Protein AF-A0A662YXD5-F1 (afdb_monomer_lite)

InterPro domains:
  IPR021656 RPGR-interacting protein 1, first C2 domain [PF11618] (472-527)
  IPR031139 RPGRIP1 family [PTHR14240] (187-527)
  IPR035892 C2 domain superfamily [G3DSA:2.60.40.150] (478-528)
  IPR035892 C2 domain superfamily [SSF49562] (470-527)

Radius of gyration: 60.75 Å; chains: 1; bounding box: 118×135×199 Å

Sequence (528 aa):
MATKLIRQVNDRKKGEPESRGAGRDVELEEVMEELQEKVRELEKQNEGLRNRLISAKQQLQVQGRRYTPYNYVQSLINTGLGKVQEDVTMQENLKRVTVQDPDLTMRSTQTMLPRYGHSLLDDARAEIRNLENMIESQRGQMQDLERAAEILREQLRRQEVEYEDSLLQLREQQATGQRSETTSFLKNQRTFKSSHDALLAKVDELNAQLKEEHLKTLSLENKLQATSFAQRRTEEFLTCHMFSLSFAVSLSLIPSAFDVTNEQQWKLKEQQLKLQIAQLEVALKSDLADKNDILDRIKLERDQTGKLSQETRELQLRCLEQKQQLNELKDLMKFFTKVRKNQKNRDLEFLGKVEDDMHKDLECKMRELHETVQELEKTRNMLIMQHKINKDYQHSMSQAYKCFIAVLPAIQEQPIDTKLPPTLALMYVILSDCFKTSSKSQLKDIACGTKQYKFKAEITDEDRVDEFDETIHLERGENLFEIHVSKVNFSPEALRAFGDREPSTFCTYAFYDFKLQATPVVRGSQPA

Organism: Acipenser ruthenus (NCBI:txid7906)

pLDDT: mean 74.34, std 21.0, range [27.62, 97.94]

Foldseek 3Di:
DPPPVVVVVVVVVPDDDPPPCPVVVVVVVVVVVVVVVVVVVVVVVVVVVVVVVVVVVVVVVVVVPDDDVPPVDDDPDCPPDDDDDDDDDDDDDDDDDDDDDDDDDDDDPDDDDPVPPPVVVVVVVVVVVVVVVVVVVVVVVVVVVVVVVVVVVVVVVVVVVVVVVVVVVVVVVVVVVVVVVVVVVVVVVVVVVVVVVVVVVVVVVVVVVVVVVVVVVVVVVVVVVVVVVVVVVVVVVVVVVCVVVVVVCVVPPDPDDDDVVVVVVVVVVVVVVVVVVVVVVVVVVVVVVVVVVVVVVVVVVVVVVVVVVVVVVVVVVVVVVVVVVVVVVVVVVVVVVVVVVVVVCVVVVVVVVVVVVVVVVVVVVVVVVVVVVVVVVVVVVVVVVVVVVVVVVVVVVVVVVVVVVVCVVVVVPDDPPDDDPPVVVVVVVVVVVVVVVVVVVVVVCVLQQVDDDDDDDPDPDDDDDDPPPPPDDDDRGDDDDDDDDPKDADDPVRCVVVVHQWDFDKDWDDDDPDDIDIDDTDTHNIGD

Secondary structure (DSSP, 8-state):
--SHHHHHHHHTTS-S---SSHHHHHHHHHHHHHHHHHHHHHHHHHHHHHHHHHHHHHHHHHHT----S-TTS--SS--S-----------------PPPP--------------HHHHHHHHHHHHHHHHHHHHHHHHHHHHHHHHHHHHHHHHHHHHHHHHHHHHHHHHHHHHHHHHHHHHHHHHHHHHHHHHHHHHHHHHHHHHHHHHHHHHHHHHHHHHHHHHHHHHHHHHHHHHHHHHHHHHHHTTT-SSS---HHHHHHHHHHHHHHHHHHHHHHHHHHHHHHHHHHHHHHHHHHHHHHHHHHHHHHHHHHHHHHHHHHHHHHHHHHHHHHHHHHHHHHHTTHHHHHHHHHHHHHHHHHHHHHHHHHHHHHHHHHHHHHHHHHHHHHHHHHHHHHHHHHHHHHHHHTS-TTS---HHHHHHHHHHHHHHHHHHHHHHHHHHTTSS---------S--------------TT--------------HHHHHHH--SS-EE--EE--TTSPPEEPPPEESSS--

Structure (mmCIF, N/CA/C/O backbone):
data_AF-A0A662YXD5-F1
#
_entry.id   AF-A0A662YXD5-F1
#
loop_
_atom_site.group_PDB
_atom_site.id
_atom_site.type_symbol
_atom_site.label_atom_id
_atom_site.label_alt_id
_atom_site.label_comp_id
_atom_site.label_asym_id
_atom_site.label_entity_id
_atom_site.label_seq_id
_atom_site.pdbx_PDB_ins_code
_atom_site.Cartn_x
_atom_site.Cartn_y
_atom_site.Cartn_z
_atom_site.occupancy
_atom_site.B_iso_or_equiv
_atom_site.auth_seq_id
_atom_site.auth_comp_id
_atom_site.auth_asym_id
_atom_site.auth_atom_id
_atom_site.pdbx_PDB_model_num
ATOM 1 N N . MET A 1 1 ? 4.795 -65.792 10.810 1.00 54.38 1 MET A N 1
ATOM 2 C CA . MET A 1 1 ? 3.770 -64.952 10.144 1.00 54.38 1 MET A CA 1
ATOM 3 C C . MET A 1 1 ? 4.375 -63.882 9.211 1.00 54.38 1 MET A C 1
ATOM 5 O O . MET A 1 1 ? 3.787 -62.826 9.059 1.00 54.38 1 MET A O 1
ATOM 9 N N . ALA A 1 2 ? 5.501 -64.145 8.526 1.00 50.88 2 ALA A N 1
ATOM 10 C CA . ALA A 1 2 ? 6.162 -63.150 7.657 1.00 50.88 2 ALA A CA 1
ATOM 11 C C . ALA A 1 2 ? 6.201 -63.527 6.158 1.00 50.88 2 ALA A C 1
ATOM 13 O O . ALA A 1 2 ? 6.610 -62.726 5.330 1.00 50.88 2 ALA A O 1
ATOM 14 N N . THR A 1 3 ? 5.721 -64.711 5.768 1.00 54.41 3 THR A N 1
ATOM 15 C CA . THR A 1 3 ? 5.748 -65.182 4.366 1.00 54.41 3 THR A CA 1
ATOM 16 C C . THR A 1 3 ? 4.399 -65.087 3.642 1.00 54.41 3 THR A C 1
ATOM 18 O O . THR A 1 3 ? 4.342 -65.265 2.429 1.00 54.41 3 THR A O 1
ATOM 21 N N . LYS A 1 4 ? 3.306 -64.755 4.348 1.00 54.41 4 LYS A N 1
ATOM 22 C CA . LYS A 1 4 ? 1.968 -64.574 3.743 1.00 54.41 4 LYS A CA 1
ATOM 23 C C . LYS A 1 4 ? 1.702 -63.153 3.219 1.00 54.41 4 LYS A C 1
ATOM 25 O O . LYS A 1 4 ? 0.923 -63.007 2.285 1.00 54.41 4 LYS A O 1
ATOM 30 N N . LEU A 1 5 ? 2.383 -62.134 3.749 1.00 53.34 5 LEU A N 1
ATOM 31 C CA . LEU A 1 5 ? 2.218 -60.735 3.320 1.00 53.34 5 LEU A CA 1
ATOM 32 C C . LEU A 1 5 ? 2.857 -60.451 1.952 1.00 53.34 5 LEU A C 1
ATOM 34 O O . LEU A 1 5 ? 2.305 -59.690 1.169 1.00 53.34 5 LEU A O 1
ATOM 38 N N . ILE A 1 6 ? 3.960 -61.123 1.613 1.00 54.31 6 ILE A N 1
ATOM 39 C CA . ILE A 1 6 ? 4.663 -60.897 0.338 1.00 54.31 6 ILE A CA 1
ATOM 40 C C . ILE A 1 6 ? 3.891 -61.500 -0.852 1.00 54.31 6 ILE A C 1
ATOM 42 O O . ILE A 1 6 ? 3.911 -60.942 -1.945 1.00 54.31 6 ILE A O 1
ATOM 46 N N . ARG A 1 7 ? 3.131 -62.588 -0.648 1.00 57.62 7 ARG A N 1
ATOM 47 C CA . ARG A 1 7 ? 2.274 -63.161 -1.705 1.00 57.62 7 ARG A CA 1
ATOM 48 C C . ARG A 1 7 ? 1.003 -62.343 -1.962 1.00 57.62 7 ARG A C 1
ATOM 50 O O . ARG A 1 7 ? 0.656 -62.138 -3.117 1.00 57.62 7 ARG A O 1
ATOM 57 N N . GLN A 1 8 ? 0.371 -61.778 -0.929 1.00 55.41 8 GLN A N 1
ATOM 58 C CA . GLN A 1 8 ? -0.822 -60.934 -1.116 1.00 55.41 8 GLN A CA 1
ATOM 59 C C . GLN A 1 8 ? -0.541 -59.580 -1.784 1.00 55.41 8 GLN A C 1
ATOM 61 O O . GLN A 1 8 ? -1.444 -59.007 -2.392 1.00 55.41 8 GLN A O 1
ATOM 66 N N . VAL A 1 9 ? 0.694 -59.074 -1.706 1.00 55.88 9 VAL A N 1
ATOM 67 C CA . VAL A 1 9 ? 1.093 -57.842 -2.407 1.00 55.88 9 VAL A CA 1
ATOM 68 C C . VAL A 1 9 ? 1.309 -58.091 -3.906 1.00 55.88 9 VAL A C 1
ATOM 70 O O . VAL A 1 9 ? 0.991 -57.219 -4.712 1.00 55.88 9 VAL A O 1
ATOM 73 N N . ASN A 1 10 ? 1.758 -59.288 -4.301 1.00 50.31 10 ASN A N 1
ATOM 74 C CA . ASN A 1 10 ? 1.937 -59.629 -5.717 1.00 50.31 10 ASN A CA 1
ATOM 75 C C . ASN A 1 10 ? 0.625 -59.994 -6.425 1.00 50.31 10 ASN A C 1
ATOM 77 O O . ASN A 1 10 ? 0.455 -59.634 -7.588 1.00 50.31 10 ASN A O 1
ATOM 81 N N . ASP A 1 11 ? -0.329 -60.624 -5.735 1.00 52.59 11 ASP A N 1
ATOM 82 C CA . ASP A 1 11 ? -1.589 -61.043 -6.366 1.00 52.59 11 ASP A CA 1
ATOM 83 C C . ASP A 1 11 ? -2.581 -59.880 -6.570 1.00 52.59 11 ASP A C 1
ATOM 85 O O . ASP A 1 11 ? -3.399 -59.921 -7.487 1.00 52.59 11 ASP A O 1
ATOM 89 N N . ARG A 1 12 ? -2.473 -58.784 -5.798 1.00 51.66 12 ARG A N 1
ATOM 90 C CA . ARG A 1 12 ? -3.289 -57.568 -6.012 1.00 51.66 12 ARG A CA 1
ATOM 91 C C . ARG A 1 12 ? -2.820 -56.691 -7.170 1.00 51.66 12 ARG A C 1
ATOM 93 O O . ARG A 1 12 ? -3.574 -55.835 -7.613 1.00 51.66 12 ARG A O 1
ATOM 100 N N . LYS A 1 13 ? -1.600 -56.891 -7.676 1.00 48.97 13 LYS A N 1
ATOM 101 C CA . LYS A 1 13 ? -1.045 -56.073 -8.765 1.00 48.97 13 LYS A CA 1
ATOM 102 C C . LYS A 1 13 ? -1.387 -56.601 -10.164 1.00 48.97 13 LYS A C 1
ATOM 104 O O . LYS A 1 13 ? -0.934 -56.027 -11.145 1.00 48.97 13 LYS A O 1
ATOM 109 N N . LYS A 1 14 ? -2.146 -57.701 -10.263 1.00 50.12 14 LYS A N 1
ATOM 110 C CA . LYS A 1 14 ? -2.367 -58.438 -11.520 1.00 50.12 14 LYS A CA 1
ATOM 111 C C . LYS A 1 14 ? -3.826 -58.513 -11.983 1.00 50.12 14 LYS A C 1
ATOM 113 O O . LYS A 1 14 ? -4.126 -59.283 -12.888 1.00 50.12 14 LYS A O 1
ATOM 118 N N . GLY A 1 15 ? -4.727 -57.742 -11.377 1.00 47.66 15 GLY A N 1
ATOM 119 C CA . GLY A 1 15 ? -6.152 -57.795 -11.693 1.00 47.66 15 GLY A CA 1
ATOM 120 C C . GLY A 1 15 ? -6.807 -56.425 -11.711 1.00 47.66 15 GLY A C 1
ATOM 121 O O . GLY A 1 15 ? -7.494 -56.098 -10.758 1.00 47.66 15 GLY A O 1
ATOM 122 N N . GLU A 1 16 ? -6.590 -55.653 -12.778 1.00 36.47 16 GLU A N 1
ATOM 123 C CA . GLU A 1 16 ? -7.598 -54.784 -13.409 1.00 36.47 16 GLU A CA 1
ATOM 124 C C . GLU A 1 16 ? -7.080 -54.291 -14.783 1.00 36.47 16 GLU A C 1
ATOM 126 O O . GLU A 1 16 ? -5.868 -54.234 -14.990 1.00 36.47 16 GLU A O 1
ATOM 131 N N . PRO A 1 17 ? -7.966 -54.054 -15.769 1.00 46.28 17 PRO A N 1
ATOM 132 C CA . PRO A 1 17 ? -7.659 -54.219 -17.189 1.00 46.28 17 PRO A CA 1
ATOM 133 C C . PRO A 1 17 ? -7.037 -52.971 -17.835 1.00 46.28 17 PRO A C 1
ATOM 135 O O . PRO A 1 17 ? -7.655 -51.909 -17.910 1.00 46.28 17 PRO A O 1
ATOM 138 N N . GLU A 1 18 ? -5.850 -53.126 -18.420 1.00 44.09 18 GLU A N 1
ATOM 139 C CA . GLU A 1 18 ? -5.273 -52.173 -19.373 1.00 44.09 18 GLU A CA 1
ATOM 140 C C . GLU A 1 18 ? -5.957 -52.330 -20.742 1.00 44.09 18 GLU A C 1
ATOM 142 O O . GLU A 1 18 ? -5.495 -53.049 -21.620 1.00 44.09 18 GLU A O 1
ATOM 147 N N . SER A 1 19 ? -7.098 -51.664 -20.936 1.00 48.09 19 SER A N 1
ATOM 148 C CA . SER A 1 19 ? -7.757 -51.565 -22.253 1.00 48.09 19 SER A CA 1
ATOM 149 C C . SER A 1 19 ? -8.024 -50.111 -22.665 1.00 48.09 19 SER A C 1
ATOM 151 O O . SER A 1 19 ? -9.025 -49.777 -23.291 1.00 48.09 19 SER A O 1
ATOM 153 N N . ARG A 1 20 ? -7.112 -49.200 -22.299 1.00 46.47 20 ARG A N 1
ATOM 154 C CA . ARG A 1 20 ? -7.149 -47.796 -22.755 1.00 46.47 20 ARG A CA 1
ATOM 155 C C . ARG A 1 20 ? -5.789 -47.202 -23.152 1.00 46.47 20 ARG A C 1
ATOM 157 O O . ARG A 1 20 ? -5.717 -46.001 -23.391 1.00 46.47 20 ARG A O 1
ATOM 164 N N . GLY A 1 21 ? -4.742 -48.029 -23.240 1.00 49.47 21 GLY A N 1
ATOM 165 C CA . GLY A 1 21 ? -3.380 -47.614 -23.615 1.00 49.47 21 GLY A CA 1
ATOM 166 C C . GLY A 1 21 ? -2.983 -47.908 -25.066 1.00 49.47 21 GLY A C 1
ATOM 167 O O . GLY A 1 21 ? -2.211 -47.150 -25.636 1.00 49.47 21 GLY A O 1
ATOM 168 N N . ALA A 1 22 ? -3.563 -48.934 -25.698 1.00 51.66 22 ALA A N 1
ATOM 169 C CA . ALA A 1 22 ? -3.095 -49.413 -27.004 1.00 51.66 22 ALA A CA 1
ATOM 170 C C . ALA A 1 22 ? -3.269 -48.398 -28.151 1.00 51.66 22 ALA A C 1
ATOM 172 O O . ALA A 1 22 ? -2.408 -48.306 -29.010 1.00 51.66 22 ALA A O 1
ATOM 173 N N . GLY A 1 23 ? -4.341 -47.596 -28.155 1.00 54.62 23 GLY A N 1
ATOM 174 C CA . GLY A 1 23 ? -4.562 -46.609 -29.224 1.00 54.62 23 GLY A CA 1
ATOM 175 C C . GLY A 1 23 ? -3.567 -45.445 -29.202 1.00 54.62 23 GLY A C 1
ATOM 176 O O . GLY A 1 23 ? -3.188 -44.949 -30.251 1.00 54.62 23 GLY A O 1
ATOM 177 N N . ARG A 1 24 ? -3.095 -45.047 -28.013 1.00 58.72 24 ARG A N 1
ATOM 178 C CA . ARG A 1 24 ? -2.098 -43.973 -27.886 1.00 58.72 24 ARG A CA 1
ATOM 179 C C . ARG A 1 24 ? -0.693 -44.452 -28.218 1.00 58.72 24 ARG A C 1
ATOM 181 O O . ARG A 1 24 ? 0.077 -43.653 -28.726 1.00 58.72 24 ARG A O 1
ATOM 188 N N . ASP A 1 25 ? -0.376 -45.716 -27.939 1.00 59.12 25 ASP A N 1
ATOM 189 C CA . ASP A 1 25 ? 0.902 -46.311 -28.345 1.00 59.12 25 ASP A CA 1
ATOM 190 C C . ASP A 1 25 ? 0.974 -46.495 -29.863 1.00 59.12 25 ASP A C 1
ATOM 192 O O . ASP A 1 25 ? 1.999 -46.165 -30.442 1.00 59.12 25 ASP A O 1
ATOM 196 N N . VAL A 1 26 ? -0.118 -46.910 -30.520 1.00 68.12 26 VAL A N 1
ATOM 197 C CA . VAL A 1 26 ? -0.166 -47.029 -31.991 1.00 68.12 26 VAL A CA 1
ATOM 198 C C . VAL A 1 26 ? -0.051 -45.660 -32.667 1.00 68.12 26 VAL A C 1
ATOM 200 O O . VAL A 1 26 ? 0.754 -45.503 -33.575 1.00 68.12 26 VAL A O 1
ATOM 203 N N . GLU A 1 27 ? -0.769 -44.638 -32.186 1.00 73.69 27 GLU A N 1
ATOM 204 C CA . GLU A 1 27 ? -0.623 -43.264 -32.700 1.00 73.69 27 GLU A CA 1
ATOM 205 C C . GLU A 1 27 ? 0.800 -42.713 -32.477 1.00 73.69 27 GLU A C 1
ATOM 207 O O . GLU A 1 27 ? 1.332 -41.978 -33.308 1.00 73.69 27 GLU A O 1
ATOM 212 N N . LEU A 1 28 ? 1.441 -43.061 -31.355 1.00 74.81 28 LEU A N 1
ATOM 213 C CA . LEU A 1 28 ? 2.819 -42.656 -31.074 1.00 74.81 28 LEU A CA 1
ATOM 214 C C . LEU A 1 28 ? 3.827 -43.403 -31.962 1.00 74.81 28 LEU A C 1
ATOM 216 O O . LEU A 1 28 ? 4.838 -42.821 -32.355 1.00 74.81 28 LEU A O 1
ATOM 220 N N . GLU A 1 29 ? 3.554 -44.668 -32.277 1.00 80.44 29 GLU A N 1
ATOM 221 C CA . GLU A 1 29 ? 4.358 -45.516 -33.157 1.00 80.44 29 GLU A CA 1
ATOM 222 C C . GLU A 1 29 ? 4.255 -45.054 -34.618 1.00 80.44 29 GLU A C 1
ATOM 224 O O . GLU A 1 29 ? 5.287 -44.874 -35.261 1.00 80.44 29 GLU A O 1
ATOM 229 N N . GLU A 1 30 ? 3.057 -44.706 -35.098 1.00 81.44 30 GLU A N 1
ATOM 230 C CA . GLU A 1 30 ? 2.842 -44.097 -36.420 1.00 81.44 30 GLU A CA 1
ATOM 231 C C . GLU A 1 30 ? 3.585 -42.755 -36.555 1.00 81.44 30 GLU A C 1
ATOM 233 O O . GLU A 1 30 ? 4.323 -42.537 -37.517 1.00 81.44 30 GLU A O 1
ATOM 238 N N . VAL A 1 31 ? 3.492 -41.870 -35.554 1.00 83.69 31 VAL A N 1
ATOM 239 C CA . VAL A 1 31 ? 4.229 -40.589 -35.556 1.00 83.69 31 VAL A CA 1
ATOM 240 C C . VAL A 1 31 ? 5.746 -40.808 -35.500 1.00 83.69 31 VAL A C 1
ATOM 242 O O . VAL A 1 31 ? 6.517 -40.033 -36.076 1.00 83.69 31 VAL A O 1
ATOM 245 N N . MET A 1 32 ? 6.201 -41.856 -34.813 1.00 85.56 32 MET A N 1
ATOM 246 C CA . MET A 1 32 ? 7.613 -42.227 -34.778 1.00 85.56 32 MET A CA 1
ATOM 247 C C . MET A 1 32 ? 8.090 -42.739 -36.144 1.00 85.56 32 MET A C 1
ATOM 249 O O . MET A 1 32 ? 9.178 -42.352 -36.574 1.00 85.56 32 MET A O 1
ATOM 253 N N . GLU A 1 33 ? 7.299 -43.556 -36.839 1.00 89.31 33 GLU A N 1
ATOM 254 C CA . GLU A 1 33 ? 7.606 -44.026 -38.193 1.00 89.31 33 GLU A CA 1
ATOM 255 C C . GLU A 1 33 ? 7.643 -42.871 -39.204 1.00 89.31 33 GLU A C 1
ATOM 257 O O . GLU A 1 33 ? 8.615 -42.754 -39.956 1.00 89.31 33 GLU A O 1
ATOM 262 N N . GLU A 1 34 ? 6.675 -41.950 -39.155 1.00 90.38 34 GLU A N 1
ATOM 263 C CA . GLU A 1 34 ? 6.657 -40.745 -39.997 1.00 90.38 34 GLU A CA 1
ATOM 264 C C . GLU A 1 34 ? 7.888 -39.855 -39.756 1.00 90.38 34 GLU A C 1
ATOM 266 O O . GLU A 1 34 ? 8.508 -39.344 -40.697 1.00 90.38 34 GLU A O 1
ATOM 271 N N . LEU A 1 35 ? 8.291 -39.681 -38.492 1.00 89.94 35 LEU A N 1
ATOM 272 C CA . LEU A 1 35 ? 9.507 -38.946 -38.142 1.00 89.94 35 LEU A CA 1
ATOM 273 C C . LEU A 1 35 ? 10.765 -39.651 -38.660 1.00 89.94 35 LEU A C 1
ATOM 275 O O . LEU A 1 35 ? 11.659 -38.987 -39.187 1.00 89.94 35 LEU A O 1
ATOM 279 N N . GLN A 1 36 ? 10.842 -40.979 -38.553 1.00 85.75 36 GLN A N 1
ATOM 280 C CA . GLN A 1 36 ? 11.969 -41.757 -39.072 1.00 85.75 36 GLN A CA 1
ATOM 281 C C . GLN A 1 36 ? 12.063 -41.696 -40.603 1.00 85.75 36 GLN A C 1
ATOM 283 O O . GLN A 1 36 ? 13.163 -41.586 -41.148 1.00 85.75 36 GLN A O 1
ATOM 288 N N . GLU A 1 37 ? 10.934 -41.731 -41.311 1.00 92.44 37 GLU A N 1
ATOM 289 C CA . GLU A 1 37 ? 10.900 -41.573 -42.765 1.00 92.44 37 GLU A CA 1
ATOM 290 C C . GLU A 1 37 ? 11.354 -40.170 -43.186 1.00 92.44 37 GLU A C 1
ATOM 292 O O . GLU A 1 37 ? 12.181 -40.022 -44.092 1.00 92.44 37 GLU A O 1
ATOM 297 N N . LYS A 1 38 ? 10.918 -39.136 -42.458 1.00 92.69 38 LYS A N 1
ATOM 298 C CA . LYS A 1 38 ? 11.340 -37.753 -42.706 1.00 92.69 38 LYS A CA 1
ATOM 299 C C . LYS A 1 38 ? 12.834 -37.539 -42.480 1.00 92.69 38 LYS A C 1
ATOM 301 O O . LYS A 1 38 ? 13.464 -36.799 -43.236 1.00 92.69 38 LYS A O 1
ATOM 306 N N . VAL A 1 39 ? 13.412 -38.204 -41.479 1.00 90.44 39 VAL A N 1
ATOM 307 C CA . VAL A 1 39 ? 14.862 -38.195 -41.245 1.00 90.44 39 VAL A CA 1
ATOM 308 C C . VAL A 1 39 ? 15.606 -38.843 -42.415 1.00 90.44 39 VAL A C 1
ATOM 310 O O . VAL A 1 39 ? 16.531 -38.221 -42.932 1.00 90.44 39 VAL A O 1
ATOM 313 N N . ARG A 1 40 ? 15.171 -40.012 -42.913 1.00 92.25 40 ARG A N 1
ATOM 314 C CA . ARG A 1 40 ? 15.811 -40.653 -44.084 1.00 92.25 40 ARG A CA 1
ATOM 315 C C . ARG A 1 40 ? 15.760 -39.779 -45.337 1.00 92.25 40 ARG A C 1
ATOM 317 O O . ARG A 1 40 ? 16.741 -39.704 -46.076 1.00 92.25 40 ARG A O 1
ATOM 324 N N . GLU A 1 41 ? 14.637 -39.109 -45.586 1.00 93.19 41 GLU A N 1
ATOM 325 C CA . GLU A 1 41 ? 14.509 -38.223 -46.747 1.00 93.19 41 GLU A CA 1
ATOM 326 C C . GLU A 1 41 ? 15.431 -36.996 -46.621 1.00 93.19 41 GLU A C 1
ATOM 328 O O . GLU A 1 41 ? 16.111 -36.625 -47.581 1.00 93.19 41 GLU A O 1
ATOM 333 N N . LEU A 1 42 ? 15.538 -36.406 -45.425 1.00 90.31 42 LEU A N 1
ATOM 334 C CA . LEU A 1 42 ? 16.470 -35.305 -45.160 1.00 90.31 42 LEU A CA 1
ATOM 335 C C . LEU A 1 42 ? 17.939 -35.735 -45.277 1.00 90.31 42 LEU A C 1
ATOM 337 O O . LEU A 1 42 ? 18.759 -34.975 -45.795 1.00 90.31 42 LEU A O 1
ATOM 341 N N . GLU A 1 43 ? 18.284 -36.946 -44.841 1.00 89.31 43 GLU A N 1
ATOM 342 C CA . GLU A 1 43 ? 19.625 -37.515 -45.014 1.00 89.31 43 GLU A CA 1
ATOM 343 C C . GLU A 1 43 ? 19.976 -37.674 -46.497 1.00 89.31 43 GLU A C 1
ATOM 345 O O . GLU A 1 43 ? 21.038 -37.220 -46.930 1.00 89.31 43 GLU A O 1
ATOM 350 N N . LYS A 1 44 ? 19.047 -38.203 -47.302 1.00 94.62 44 LYS A N 1
ATOM 351 C CA . LYS A 1 44 ? 19.204 -38.340 -48.756 1.00 94.62 44 LYS A CA 1
ATOM 352 C C . LYS A 1 44 ? 19.358 -36.985 -49.456 1.00 94.62 44 LYS A C 1
ATOM 354 O O . LYS A 1 44 ? 20.191 -36.838 -50.354 1.00 94.62 44 LYS A O 1
ATOM 359 N N . GLN A 1 45 ? 18.596 -35.972 -49.039 1.00 92.06 45 GLN A N 1
ATOM 360 C CA . GLN A 1 45 ? 18.733 -34.608 -49.560 1.00 92.06 45 GLN A CA 1
ATOM 361 C C . GLN A 1 45 ? 20.082 -33.984 -49.185 1.00 92.06 45 GLN A C 1
ATOM 363 O O . GLN A 1 45 ? 20.740 -33.387 -50.040 1.00 92.06 45 GLN A O 1
ATOM 368 N N . ASN A 1 46 ? 20.538 -34.167 -47.943 1.00 90.75 46 ASN A N 1
ATOM 369 C CA . ASN A 1 46 ? 21.850 -33.702 -47.493 1.00 90.75 46 ASN A CA 1
ATOM 370 C C . ASN A 1 46 ? 22.999 -34.384 -48.242 1.00 90.75 46 ASN A C 1
ATOM 372 O O . ASN A 1 46 ? 23.981 -33.728 -48.593 1.00 90.75 46 ASN A O 1
ATOM 376 N N . GLU A 1 47 ? 22.887 -35.680 -48.521 1.00 92.38 47 GLU A N 1
ATOM 377 C CA . GLU A 1 47 ? 23.865 -36.407 -49.329 1.00 92.38 47 GLU A CA 1
ATOM 378 C C . GLU A 1 47 ? 23.882 -35.895 -50.778 1.00 92.38 47 GLU A C 1
ATOM 380 O O . GLU A 1 47 ? 24.948 -35.628 -51.337 1.00 92.38 47 GLU A O 1
ATOM 385 N N . GLY A 1 48 ? 22.708 -35.626 -51.360 1.00 91.69 48 GLY A N 1
ATOM 386 C CA . GLY A 1 48 ? 22.585 -34.984 -52.669 1.00 91.69 48 GLY A CA 1
ATOM 387 C C . GLY A 1 48 ? 23.231 -33.594 -52.723 1.00 91.69 48 GLY A C 1
ATOM 388 O O . GLY A 1 48 ? 23.948 -33.279 -53.678 1.00 91.69 48 GLY A O 1
ATOM 389 N N . LEU A 1 49 ? 23.029 -32.770 -51.691 1.00 90.38 49 LEU A N 1
ATOM 390 C CA . LEU A 1 49 ? 23.661 -31.453 -51.571 1.00 90.38 49 LEU A CA 1
ATOM 391 C C . LEU A 1 49 ? 25.179 -31.560 -51.380 1.00 90.38 49 LEU A C 1
ATOM 393 O O . LEU A 1 49 ? 25.920 -30.823 -52.031 1.00 90.38 49 LEU A O 1
ATOM 397 N N . ARG A 1 50 ? 25.662 -32.510 -50.568 1.00 91.38 50 ARG A N 1
ATOM 398 C CA . ARG A 1 50 ? 27.101 -32.790 -50.421 1.00 91.38 50 ARG A CA 1
ATOM 399 C C . ARG A 1 50 ? 27.738 -33.200 -51.742 1.00 91.38 50 ARG A C 1
ATOM 401 O O . ARG A 1 50 ? 28.789 -32.668 -52.087 1.00 91.38 50 ARG A O 1
ATOM 408 N N . ASN A 1 51 ? 27.099 -34.080 -52.506 1.00 91.81 51 ASN A N 1
ATOM 409 C CA . ASN A 1 51 ? 27.614 -34.511 -53.804 1.00 91.81 51 ASN A CA 1
ATOM 410 C C . ASN A 1 51 ? 27.682 -33.344 -54.798 1.00 91.81 51 ASN A C 1
ATOM 412 O O . ASN A 1 51 ? 28.710 -33.158 -55.445 1.00 91.81 51 ASN A O 1
ATOM 416 N N . ARG A 1 52 ? 26.652 -32.484 -54.849 1.00 92.94 52 ARG A N 1
ATOM 417 C CA . ARG A 1 52 ? 26.686 -31.254 -55.664 1.00 92.94 52 ARG A CA 1
ATOM 418 C C . ARG A 1 52 ? 27.791 -30.297 -55.225 1.00 92.94 52 ARG A C 1
ATOM 420 O O . ARG A 1 52 ? 28.461 -29.730 -56.083 1.00 92.94 52 ARG A O 1
ATOM 427 N N . LEU A 1 53 ? 28.014 -30.141 -53.920 1.00 89.06 53 LEU A N 1
ATOM 428 C CA . LEU A 1 53 ? 29.102 -29.320 -53.386 1.00 89.06 53 LEU A CA 1
ATOM 429 C C . LEU A 1 53 ? 30.473 -29.874 -53.794 1.00 89.06 53 LEU A C 1
ATOM 431 O O . LEU A 1 53 ? 31.349 -29.109 -54.192 1.00 89.06 53 LEU A O 1
ATOM 435 N N . ILE A 1 54 ? 30.659 -31.194 -53.737 1.00 90.06 54 ILE A N 1
ATOM 436 C CA . ILE A 1 54 ? 31.893 -31.858 -54.175 1.00 90.06 54 ILE A CA 1
ATOM 437 C C . ILE A 1 54 ? 32.106 -31.648 -55.679 1.00 90.06 54 ILE A C 1
ATOM 439 O O . ILE A 1 54 ? 33.205 -31.269 -56.084 1.00 90.06 54 ILE A O 1
ATOM 443 N N . SER A 1 55 ? 31.066 -31.811 -56.502 1.00 86.31 55 SER A N 1
ATOM 444 C CA . SER A 1 55 ? 31.143 -31.546 -57.943 1.00 86.31 55 SER A CA 1
ATOM 445 C C . SER A 1 55 ? 31.448 -30.076 -58.246 1.00 86.31 55 SER A C 1
ATOM 447 O O . SER A 1 55 ? 32.297 -29.796 -59.090 1.00 86.31 55 SER A O 1
ATOM 449 N N . ALA A 1 56 ? 30.830 -29.133 -57.530 1.00 81.81 56 ALA A N 1
ATOM 450 C CA . ALA A 1 56 ? 31.113 -27.704 -57.667 1.00 81.81 56 ALA A CA 1
ATOM 451 C C . ALA A 1 56 ? 32.557 -27.373 -57.257 1.00 81.81 56 ALA A C 1
ATOM 453 O O . ALA A 1 56 ? 33.249 -26.629 -57.951 1.00 81.81 56 ALA A O 1
ATOM 454 N N . LYS A 1 57 ? 33.058 -27.982 -56.175 1.00 82.00 57 LYS A N 1
ATOM 455 C CA . LYS A 1 57 ? 34.451 -27.840 -55.736 1.00 82.00 57 LYS A CA 1
ATOM 456 C C . LYS A 1 57 ? 35.431 -28.391 -56.775 1.00 82.00 57 LYS A C 1
ATOM 458 O O . LYS A 1 57 ? 36.426 -27.734 -57.063 1.00 82.00 57 LYS A O 1
ATOM 463 N N . GLN A 1 58 ? 35.138 -29.546 -57.376 1.00 81.50 58 GLN A N 1
ATOM 464 C CA . GLN A 1 58 ? 35.946 -30.104 -58.466 1.00 81.50 58 GLN A CA 1
ATOM 465 C C . GLN A 1 58 ? 35.917 -29.212 -59.717 1.00 81.50 58 GLN A C 1
ATOM 467 O O . GLN A 1 58 ? 36.966 -28.965 -60.307 1.00 81.50 58 GLN A O 1
ATOM 472 N N . GLN A 1 59 ? 34.760 -28.659 -60.092 1.00 75.94 59 GLN A N 1
ATOM 473 C CA . GLN A 1 59 ? 34.654 -27.714 -61.213 1.00 75.94 59 GLN A CA 1
ATOM 474 C C . GLN A 1 59 ? 35.462 -26.432 -60.972 1.00 75.94 59 GLN A C 1
ATOM 476 O O . GLN A 1 59 ? 36.165 -25.971 -61.873 1.00 75.94 59 GLN A O 1
ATOM 481 N N . LEU A 1 60 ? 35.422 -25.884 -59.755 1.00 70.75 60 LEU A N 1
ATOM 482 C CA . LEU A 1 60 ? 36.218 -24.715 -59.376 1.00 70.75 60 LEU A CA 1
ATOM 483 C C . LEU A 1 60 ? 37.721 -25.023 -59.345 1.00 70.75 60 LEU A C 1
ATOM 485 O O . LEU A 1 60 ? 38.523 -24.200 -59.781 1.00 70.75 60 LEU A O 1
ATOM 489 N N . GLN A 1 61 ? 38.113 -26.223 -58.909 1.00 68.31 61 GLN A N 1
ATOM 490 C CA . GLN A 1 61 ? 39.510 -26.663 -58.922 1.00 68.31 61 GLN A CA 1
ATOM 491 C C . GLN A 1 61 ? 40.066 -26.789 -60.352 1.00 68.31 61 GLN A C 1
ATOM 493 O O . GLN A 1 61 ? 41.238 -26.497 -60.582 1.00 68.31 61 GLN A O 1
ATOM 498 N N . VAL A 1 62 ? 39.227 -27.149 -61.329 1.00 62.34 62 VAL A N 1
ATOM 499 C CA . VAL A 1 62 ? 39.601 -27.176 -62.754 1.00 62.34 62 VAL A CA 1
ATOM 500 C C . VAL A 1 62 ? 39.603 -25.766 -63.366 1.00 62.34 62 VAL A C 1
ATOM 502 O O . VAL A 1 62 ? 40.502 -25.440 -64.139 1.00 62.34 62 VAL A O 1
ATOM 505 N N . GLN A 1 63 ? 38.666 -24.886 -62.983 1.00 57.38 63 GLN A N 1
ATOM 506 C CA . GLN A 1 63 ? 38.642 -23.487 -63.446 1.00 57.38 63 GLN A CA 1
ATOM 507 C C . GLN A 1 63 ? 39.768 -22.613 -62.869 1.00 57.38 63 GLN A C 1
ATOM 509 O O . GLN A 1 63 ? 40.095 -21.587 -63.466 1.00 57.38 63 GLN A O 1
ATOM 514 N N . GLY A 1 64 ? 40.396 -23.021 -61.761 1.00 52.56 64 GLY A N 1
ATOM 515 C CA . GLY A 1 64 ? 41.578 -22.360 -61.198 1.00 52.56 64 GLY A CA 1
ATOM 516 C C . GLY A 1 64 ? 42.817 -22.400 -62.103 1.00 52.56 64 GLY A C 1
ATOM 517 O O . GLY A 1 64 ? 43.730 -21.600 -61.913 1.00 52.56 64 GLY A O 1
ATOM 518 N N . ARG A 1 65 ? 42.851 -23.259 -63.135 1.00 47.78 65 ARG A N 1
ATOM 519 C CA . ARG A 1 65 ? 43.900 -23.253 -64.170 1.00 47.78 65 ARG A CA 1
ATOM 520 C C . ARG A 1 65 ? 43.545 -22.313 -65.331 1.00 47.78 65 ARG A C 1
ATOM 522 O O . ARG A 1 65 ? 43.483 -22.735 -66.483 1.00 47.78 65 ARG A O 1
ATOM 529 N N . ARG A 1 66 ? 43.339 -21.020 -65.062 1.00 46.84 66 ARG A N 1
ATOM 530 C CA . ARG A 1 66 ? 43.453 -20.006 -66.126 1.00 46.84 66 ARG A CA 1
ATOM 531 C C . ARG A 1 66 ? 44.918 -19.594 -66.240 1.00 46.84 66 ARG A C 1
ATOM 533 O O . ARG A 1 66 ? 45.451 -18.965 -65.335 1.00 46.84 66 ARG A O 1
ATOM 540 N N . TYR A 1 67 ? 45.567 -19.955 -67.344 1.00 46.72 67 TYR A N 1
ATOM 541 C CA . TYR A 1 67 ? 46.880 -19.421 -67.703 1.00 46.72 67 TYR A CA 1
ATOM 542 C C . TYR A 1 67 ? 46.727 -17.924 -68.009 1.00 46.72 67 TYR A C 1
ATOM 544 O O . TYR A 1 67 ? 46.210 -17.548 -69.060 1.00 46.72 67 TYR A O 1
ATOM 552 N N . THR A 1 68 ? 47.113 -17.066 -67.067 1.00 48.25 68 THR A N 1
ATOM 553 C CA . THR A 1 68 ? 47.199 -15.616 -67.265 1.00 48.25 68 THR A CA 1
ATOM 554 C C . THR A 1 68 ? 48.641 -15.242 -67.649 1.00 48.25 68 THR A C 1
ATOM 556 O O . THR A 1 68 ? 49.569 -15.611 -66.930 1.00 48.25 68 THR A O 1
ATOM 559 N N . PRO A 1 69 ? 48.878 -14.484 -68.741 1.00 50.75 69 PRO A N 1
ATOM 560 C CA . PRO A 1 69 ? 50.232 -14.157 -69.228 1.00 50.75 69 PRO A CA 1
ATOM 561 C C . PRO A 1 69 ? 51.080 -13.253 -68.309 1.00 50.75 69 PRO A C 1
ATOM 563 O O . PRO A 1 69 ? 52.206 -12.910 -68.654 1.00 50.75 69 PRO A O 1
ATOM 566 N N . TYR A 1 70 ? 50.558 -12.855 -67.147 1.00 51.00 70 TYR A N 1
ATOM 567 C CA . TYR A 1 70 ? 51.136 -11.841 -66.258 1.00 51.00 70 TYR A CA 1
ATOM 568 C C . TYR A 1 70 ? 51.310 -12.366 -64.824 1.00 51.00 70 TYR A C 1
ATOM 570 O O . TYR A 1 70 ? 50.946 -11.708 -63.854 1.00 51.00 70 TYR A O 1
ATOM 578 N N . ASN A 1 71 ? 51.884 -13.563 -64.673 1.00 52.53 71 ASN A N 1
ATOM 579 C CA . ASN A 1 71 ? 52.136 -14.188 -63.364 1.00 52.53 71 ASN A CA 1
ATOM 580 C C . ASN A 1 71 ? 53.227 -13.492 -62.517 1.00 52.53 71 ASN A C 1
ATOM 582 O O . ASN A 1 71 ? 53.447 -13.866 -61.369 1.00 52.53 71 ASN A O 1
ATOM 586 N N . TYR A 1 72 ? 53.915 -12.484 -63.064 1.00 56.41 72 TYR A N 1
ATOM 587 C CA . TYR A 1 72 ? 54.965 -11.725 -62.373 1.00 56.41 72 TYR A CA 1
ATOM 588 C C . TYR A 1 72 ? 54.443 -10.500 -61.604 1.00 56.41 72 TYR A C 1
ATOM 590 O O . TYR A 1 72 ? 55.205 -9.861 -60.881 1.00 56.41 72 TYR A O 1
ATOM 598 N N . VAL A 1 73 ? 53.159 -10.155 -61.741 1.00 57.62 73 VAL A N 1
ATOM 599 C CA . VAL A 1 73 ? 52.563 -9.006 -61.047 1.00 57.62 73 VAL A CA 1
ATOM 600 C C . VAL A 1 73 ? 51.904 -9.488 -59.753 1.00 57.62 73 VAL A C 1
ATOM 602 O O . VAL A 1 73 ? 50.944 -10.258 -59.777 1.00 57.62 73 VAL A O 1
ATOM 605 N N . GLN A 1 74 ? 52.414 -9.044 -58.601 1.00 53.50 74 GLN A N 1
ATOM 606 C CA . GLN A 1 74 ? 51.758 -9.284 -57.314 1.00 53.50 74 GLN A CA 1
ATOM 607 C C . GLN A 1 74 ? 50.468 -8.459 -57.212 1.00 53.50 74 GLN A C 1
ATOM 609 O O . GLN A 1 74 ? 50.449 -7.256 -57.457 1.00 53.50 74 GLN A O 1
ATOM 614 N N . SER A 1 75 ? 49.377 -9.119 -56.832 1.00 57.97 75 SER A N 1
ATOM 615 C CA . SER A 1 75 ? 48.077 -8.503 -56.576 1.00 57.97 75 SER A CA 1
ATOM 616 C C . SER A 1 75 ? 48.131 -7.613 -55.327 1.00 57.97 75 SER A C 1
ATOM 618 O O . SER A 1 75 ? 48.424 -8.100 -54.239 1.00 57.97 75 SER A O 1
ATOM 620 N N . LEU A 1 76 ? 47.818 -6.321 -55.485 1.00 56.62 76 LEU A N 1
ATOM 621 C CA . LEU A 1 76 ? 47.853 -5.295 -54.425 1.00 56.62 76 LEU A CA 1
ATOM 622 C C . LEU A 1 76 ? 46.657 -5.342 -53.454 1.00 56.62 76 LEU A C 1
ATOM 624 O O . LEU A 1 76 ? 46.607 -4.565 -52.505 1.00 56.62 76 LEU A O 1
ATOM 628 N N . ILE A 1 77 ? 45.698 -6.244 -53.672 1.00 56.88 77 ILE A N 1
ATOM 629 C CA . ILE A 1 77 ? 44.531 -6.431 -52.805 1.00 56.88 77 ILE A CA 1
ATOM 630 C C . ILE A 1 77 ? 44.577 -7.860 -52.269 1.00 56.88 77 ILE A C 1
ATOM 632 O O . ILE A 1 77 ? 44.612 -8.825 -53.034 1.00 56.88 77 ILE A O 1
ATOM 636 N N . ASN A 1 78 ? 44.621 -7.985 -50.946 1.00 45.50 78 ASN A N 1
ATOM 637 C CA . ASN A 1 78 ? 44.785 -9.253 -50.250 1.00 45.50 78 ASN A CA 1
ATOM 638 C C . ASN A 1 78 ? 43.406 -9.895 -50.028 1.00 45.50 78 ASN A C 1
ATOM 640 O O . ASN A 1 78 ? 42.723 -9.586 -49.058 1.00 45.50 78 ASN A O 1
ATOM 644 N N . THR A 1 79 ? 42.962 -10.769 -50.932 1.00 58.22 79 THR A N 1
ATOM 645 C CA . THR A 1 79 ? 41.668 -11.474 -50.817 1.00 58.22 79 THR A CA 1
ATOM 646 C C . THR A 1 79 ? 41.699 -12.697 -49.891 1.00 58.22 79 THR A C 1
ATOM 648 O O . THR A 1 79 ? 40.792 -13.521 -49.929 1.00 58.22 79 THR A O 1
ATOM 651 N N . GLY A 1 80 ? 42.715 -12.838 -49.032 1.00 49.16 80 GLY A N 1
ATOM 652 C CA . GLY A 1 80 ? 42.717 -13.826 -47.943 1.00 49.16 80 GLY A CA 1
ATOM 653 C C . GLY A 1 80 ? 42.790 -15.303 -48.365 1.00 49.16 80 GLY A C 1
ATOM 654 O O . GLY A 1 80 ? 42.729 -16.180 -47.508 1.00 49.16 80 GLY A O 1
ATOM 655 N N . LEU A 1 81 ? 42.956 -15.607 -49.656 1.00 52.59 81 LEU A N 1
ATOM 656 C CA . LEU A 1 81 ? 43.185 -16.964 -50.159 1.00 52.59 81 LEU A CA 1
ATOM 657 C C . LEU A 1 81 ? 44.692 -17.238 -50.242 1.00 52.59 81 LEU A C 1
ATOM 659 O O . LEU A 1 81 ? 45.407 -16.630 -51.039 1.00 52.59 81 LEU A O 1
ATOM 663 N N . GLY A 1 82 ? 45.177 -18.152 -49.397 1.00 42.50 82 GLY A N 1
ATOM 664 C CA . GLY A 1 82 ? 46.583 -18.553 -49.352 1.00 42.50 82 GLY A CA 1
ATOM 665 C C . GLY A 1 82 ? 47.058 -19.153 -50.680 1.00 42.50 82 GLY A C 1
ATOM 666 O O . GLY A 1 82 ? 46.451 -20.089 -51.198 1.00 42.50 82 GLY A O 1
ATOM 667 N N . LYS A 1 83 ? 48.158 -18.620 -51.228 1.00 46.41 83 LYS A N 1
ATOM 668 C CA . LYS A 1 83 ? 48.846 -19.189 -52.395 1.00 46.41 83 LYS A CA 1
ATOM 669 C C . LYS A 1 83 ? 49.611 -20.439 -51.957 1.00 46.41 83 LYS A C 1
ATOM 671 O O . LYS A 1 83 ? 50.537 -20.340 -51.157 1.00 46.41 83 LYS A O 1
ATOM 676 N N . VAL A 1 84 ? 49.213 -21.600 -52.469 1.00 33.25 84 VAL A N 1
ATOM 677 C CA . VAL A 1 84 ? 49.933 -22.864 -52.274 1.00 33.25 84 VAL A CA 1
ATOM 678 C C . VAL A 1 84 ? 51.089 -22.932 -53.273 1.00 33.25 84 VAL A C 1
ATOM 680 O O . VAL A 1 84 ? 50.919 -22.667 -54.460 1.00 33.25 84 VAL A O 1
ATOM 683 N N . GLN A 1 85 ? 52.263 -23.240 -52.736 1.00 30.34 85 GLN A N 1
ATOM 684 C CA . GLN A 1 85 ? 53.550 -23.430 -53.396 1.00 30.34 85 GLN A CA 1
ATOM 685 C C . GLN A 1 85 ? 53.483 -24.581 -54.422 1.00 30.34 85 GLN A C 1
ATOM 687 O O . GLN A 1 85 ? 53.145 -25.702 -54.050 1.00 30.34 85 GLN A O 1
ATOM 692 N N . GLU A 1 86 ? 53.797 -24.315 -55.696 1.00 31.55 86 GLU A N 1
ATOM 693 C CA . GLU A 1 86 ? 54.045 -25.353 -56.712 1.00 31.55 86 GLU A CA 1
ATOM 694 C C . GLU A 1 86 ? 55.540 -25.365 -57.061 1.00 31.55 86 GLU A C 1
ATOM 696 O O . GLU A 1 86 ? 56.082 -24.394 -57.595 1.00 31.55 86 GLU A O 1
ATOM 701 N N . ASP A 1 87 ? 56.182 -26.489 -56.735 1.00 27.62 87 ASP A N 1
ATOM 702 C CA . ASP A 1 87 ? 57.497 -26.878 -57.223 1.00 27.62 87 ASP A CA 1
ATOM 703 C C . ASP A 1 87 ? 57.431 -27.308 -58.696 1.00 27.62 87 ASP A C 1
ATOM 705 O O . ASP A 1 87 ? 56.457 -27.870 -59.199 1.00 27.62 87 ASP A O 1
ATOM 709 N N . VAL A 1 88 ? 58.531 -27.012 -59.373 1.00 32.97 88 VAL A N 1
ATOM 710 C CA . VAL A 1 88 ? 58.832 -27.204 -60.790 1.00 32.97 88 VAL A CA 1
ATOM 711 C C . VAL A 1 88 ? 58.639 -28.653 -61.252 1.00 32.97 88 VAL A C 1
ATOM 713 O O . VAL A 1 88 ? 59.253 -29.567 -60.716 1.00 32.97 88 VAL A O 1
ATOM 716 N N . THR A 1 89 ? 57.892 -28.853 -62.342 1.00 29.80 89 THR A N 1
ATOM 717 C CA . THR A 1 89 ? 58.186 -29.858 -63.387 1.00 29.80 89 THR A CA 1
ATOM 718 C C . THR A 1 89 ? 57.423 -29.494 -64.667 1.00 29.80 89 THR A C 1
ATOM 720 O O . THR A 1 89 ? 56.226 -29.722 -64.802 1.00 29.80 89 THR A O 1
ATOM 723 N N . MET A 1 90 ? 58.128 -28.872 -65.614 1.00 30.95 90 MET A N 1
ATOM 724 C CA . MET A 1 90 ? 57.668 -28.663 -66.990 1.00 30.95 90 MET A CA 1
ATOM 725 C C . MET A 1 90 ? 58.054 -29.891 -67.821 1.00 30.95 90 MET A C 1
ATOM 727 O O . MET A 1 90 ? 59.225 -30.265 -67.839 1.00 30.95 90 MET A O 1
ATOM 731 N N . GLN A 1 91 ? 57.095 -30.479 -68.538 1.00 30.05 91 GLN A N 1
ATOM 732 C CA . GLN A 1 91 ? 57.362 -31.377 -69.658 1.00 30.05 91 GLN A CA 1
ATOM 733 C C . GLN A 1 91 ? 56.628 -30.844 -70.892 1.00 30.05 91 GLN A C 1
ATOM 735 O O . GLN A 1 91 ? 55.411 -30.659 -70.892 1.00 30.05 91 GLN A O 1
ATOM 740 N N . GLU A 1 92 ? 57.430 -30.539 -71.907 1.00 32.59 92 GLU A N 1
ATOM 741 C CA . GLU A 1 92 ? 57.072 -30.025 -73.226 1.00 32.59 92 GLU A CA 1
ATOM 742 C C . GLU A 1 92 ? 56.061 -30.919 -73.948 1.00 32.59 92 GLU A C 1
ATOM 744 O O . GLU A 1 92 ? 56.096 -32.136 -73.789 1.00 32.59 92 GLU A O 1
ATOM 749 N N . ASN A 1 93 ? 55.236 -30.327 -74.820 1.00 29.66 93 ASN A N 1
ATOM 750 C CA . ASN A 1 93 ? 54.970 -30.883 -76.150 1.00 29.66 93 ASN A CA 1
ATOM 751 C C . ASN A 1 93 ? 54.329 -29.839 -77.078 1.00 29.66 93 ASN A C 1
ATOM 753 O O . ASN A 1 93 ? 53.206 -29.377 -76.875 1.00 29.66 93 ASN A O 1
ATOM 757 N N . LEU A 1 94 ? 55.076 -29.510 -78.132 1.00 33.81 94 LEU A N 1
ATOM 758 C CA . LEU A 1 94 ? 54.655 -28.735 -79.291 1.00 33.81 94 LEU A CA 1
ATOM 759 C C . LEU A 1 94 ? 53.590 -29.480 -80.105 1.00 33.81 94 LEU A C 1
ATOM 761 O O . LEU A 1 94 ? 53.791 -30.649 -80.430 1.00 33.81 94 LEU A O 1
ATOM 765 N N . LYS A 1 95 ? 52.574 -28.764 -80.607 1.00 34.06 95 LYS A N 1
ATOM 766 C CA . LYS A 1 95 ? 51.958 -29.066 -81.912 1.00 34.06 95 LYS A CA 1
ATOM 767 C C . LYS A 1 95 ? 51.648 -27.781 -82.686 1.00 34.06 95 LYS A C 1
ATOM 769 O O . LYS A 1 95 ? 50.720 -27.045 -82.373 1.00 34.06 95 LYS A O 1
ATOM 774 N N . ARG A 1 96 ? 52.470 -27.555 -83.716 1.00 30.47 96 ARG A N 1
ATOM 775 C CA . ARG A 1 96 ? 52.230 -26.684 -84.875 1.00 30.47 96 ARG A CA 1
ATOM 776 C C . ARG A 1 96 ? 50.968 -27.144 -85.611 1.00 30.47 96 ARG A C 1
ATOM 778 O O . ARG A 1 96 ? 50.855 -28.329 -85.915 1.00 30.47 96 ARG A O 1
ATOM 785 N N . VAL A 1 97 ? 50.098 -26.207 -85.982 1.00 34.91 97 VAL A N 1
ATOM 786 C CA . VAL A 1 97 ? 49.112 -26.399 -87.053 1.00 34.91 97 VAL A CA 1
ATOM 787 C C . VAL A 1 97 ? 49.509 -25.491 -88.212 1.00 34.91 97 VAL A C 1
ATOM 789 O O . VAL A 1 97 ? 49.541 -24.270 -88.092 1.00 34.91 97 VAL A O 1
ATOM 792 N N . THR A 1 98 ? 49.884 -26.138 -89.309 1.00 31.19 98 THR A N 1
ATOM 793 C CA . THR A 1 98 ? 50.164 -25.564 -90.623 1.00 31.19 98 THR A CA 1
ATOM 794 C C . THR A 1 98 ? 48.856 -25.082 -91.243 1.00 31.19 98 THR A C 1
ATOM 796 O O . THR A 1 98 ? 47.939 -25.883 -91.409 1.00 31.19 98 THR A O 1
ATOM 799 N N . VAL A 1 99 ? 48.771 -23.803 -91.609 1.00 37.66 99 VAL A N 1
ATOM 800 C CA . VAL A 1 99 ? 47.709 -23.284 -92.483 1.00 37.66 99 VAL A CA 1
ATOM 801 C C . VAL A 1 99 ? 48.259 -23.266 -93.905 1.00 37.66 99 VAL A C 1
ATOM 803 O O . VAL A 1 99 ? 49.284 -22.642 -94.171 1.00 37.66 99 VAL A O 1
ATOM 806 N N . GLN A 1 100 ? 47.605 -24.028 -94.779 1.00 36.06 100 GLN A N 1
ATOM 807 C CA . GLN A 1 100 ? 47.817 -24.011 -96.221 1.00 36.06 100 GLN A CA 1
ATOM 808 C C . GLN A 1 100 ? 47.098 -22.801 -96.827 1.00 36.06 100 GLN A C 1
ATOM 810 O O . GLN A 1 100 ? 45.936 -22.541 -96.520 1.00 36.06 100 GLN A O 1
ATOM 815 N N . ASP A 1 101 ? 47.830 -22.099 -97.683 1.00 33.22 101 ASP A N 1
ATOM 816 C CA . ASP A 1 101 ? 47.355 -21.139 -98.682 1.00 33.22 101 ASP A CA 1
ATOM 817 C C . ASP A 1 101 ? 46.453 -21.852 -99.715 1.00 33.22 101 ASP A C 1
ATOM 819 O O . ASP A 1 101 ? 46.652 -23.050 -99.959 1.00 33.22 101 ASP A O 1
ATOM 823 N N . PRO A 1 102 ? 45.503 -21.151 -100.359 1.00 47.78 102 PRO A N 1
ATOM 824 C CA . PRO A 1 102 ? 45.621 -21.122 -101.814 1.00 47.78 102 PRO A CA 1
ATOM 825 C C . PRO A 1 102 ? 45.261 -19.787 -102.490 1.00 47.78 102 PRO A C 1
ATOM 827 O O . PRO A 1 102 ? 44.247 -19.149 -102.215 1.00 47.78 102 PRO A O 1
ATOM 830 N N . ASP A 1 103 ? 46.088 -19.520 -103.498 1.00 29.33 103 ASP A N 1
ATOM 831 C CA . ASP A 1 103 ? 45.821 -18.951 -104.818 1.00 29.33 103 ASP A CA 1
ATOM 832 C C . ASP A 1 103 ? 45.374 -17.491 -104.998 1.00 29.33 103 ASP A C 1
ATOM 834 O O . ASP A 1 103 ? 44.226 -17.071 -104.859 1.00 29.33 103 ASP A O 1
ATOM 838 N N . LEU A 1 104 ? 46.356 -16.760 -105.529 1.00 39.28 104 LEU A N 1
ATOM 839 C CA . LEU A 1 104 ? 46.291 -15.521 -106.284 1.00 39.28 104 LEU A CA 1
ATOM 840 C C . LEU A 1 104 ? 45.314 -15.596 -107.469 1.00 39.28 104 LEU A C 1
ATOM 842 O O . LEU A 1 104 ? 45.482 -16.387 -108.395 1.00 39.28 104 LEU A O 1
ATOM 846 N N . THR A 1 105 ? 44.404 -14.627 -107.552 1.00 35.62 105 THR A N 1
ATOM 847 C CA . THR A 1 105 ? 43.938 -14.103 -108.844 1.00 35.62 105 THR A CA 1
ATOM 848 C C . THR A 1 105 ? 43.935 -12.581 -108.812 1.00 35.62 105 THR A C 1
ATOM 850 O O . THR A 1 105 ? 43.373 -11.935 -107.932 1.00 35.62 105 THR A O 1
ATOM 853 N N . MET A 1 106 ? 44.654 -12.006 -109.771 1.00 31.30 106 MET A N 1
ATOM 854 C CA . MET A 1 106 ? 44.879 -10.575 -109.907 1.00 31.30 106 MET A CA 1
ATOM 855 C C . MET A 1 106 ? 43.610 -9.843 -110.351 1.00 31.30 106 MET A C 1
ATOM 857 O O . MET A 1 106 ? 42.899 -10.347 -111.218 1.00 31.30 106 MET A O 1
ATOM 861 N N . ARG A 1 107 ? 43.425 -8.608 -109.853 1.00 30.23 107 ARG A N 1
ATOM 862 C CA . ARG A 1 107 ? 43.142 -7.374 -110.629 1.00 30.23 107 ARG A CA 1
ATOM 863 C C . ARG A 1 107 ? 42.241 -6.405 -109.859 1.00 30.23 107 ARG A C 1
ATOM 865 O O . ARG A 1 107 ? 41.026 -6.458 -109.957 1.00 30.23 107 ARG A O 1
ATOM 872 N N . SER A 1 108 ? 42.863 -5.448 -109.183 1.00 32.03 108 SER A N 1
ATOM 873 C CA . SER A 1 108 ? 42.558 -4.017 -109.319 1.00 32.03 108 SER A CA 1
ATOM 874 C C . SER A 1 108 ? 43.483 -3.265 -108.371 1.00 32.03 108 SER A C 1
ATOM 876 O O . SER A 1 108 ? 43.371 -3.357 -107.151 1.00 32.03 108 SER A O 1
ATOM 878 N N . THR A 1 109 ? 44.444 -2.548 -108.939 1.00 39.38 109 THR A N 1
ATOM 879 C CA . THR A 1 109 ? 45.223 -1.540 -108.229 1.00 39.38 109 THR A CA 1
ATOM 880 C C . THR A 1 109 ? 44.298 -0.373 -107.905 1.00 39.38 109 THR A C 1
ATOM 882 O O . THR A 1 109 ? 44.189 0.573 -108.682 1.00 39.38 109 THR A O 1
ATOM 885 N N . GLN A 1 110 ? 43.618 -0.452 -106.764 1.00 37.44 110 GLN A N 1
ATOM 886 C CA . GLN A 1 110 ? 43.072 0.717 -106.094 1.00 37.44 110 GLN A CA 1
ATOM 887 C C . GLN A 1 110 ? 43.922 0.966 -104.853 1.00 37.44 110 GLN A C 1
ATOM 889 O O . GLN A 1 110 ? 44.057 0.118 -103.976 1.00 37.44 110 GLN A O 1
ATOM 894 N N . THR A 1 111 ? 44.562 2.126 -104.849 1.00 41.34 111 THR A N 1
ATOM 895 C CA . THR A 1 111 ? 45.453 2.663 -103.826 1.00 41.34 111 THR A CA 1
ATOM 896 C C . THR A 1 111 ? 44.739 2.709 -102.471 1.00 41.34 111 THR A C 1
ATOM 898 O O . THR A 1 111 ? 44.144 3.716 -102.097 1.00 41.34 111 THR A O 1
ATOM 901 N N . MET A 1 112 ? 44.775 1.613 -101.714 1.00 41.50 112 MET A N 1
ATOM 902 C CA . MET A 1 112 ? 44.388 1.617 -100.307 1.00 41.50 112 MET A CA 1
ATOM 903 C C . MET A 1 112 ? 45.586 2.110 -99.503 1.00 41.50 112 MET A C 1
ATOM 905 O O . MET A 1 112 ? 46.483 1.349 -99.144 1.00 41.50 112 MET A O 1
ATOM 909 N N . LEU A 1 113 ? 45.608 3.420 -99.251 1.00 47.31 113 LEU A N 1
ATOM 910 C CA . LEU A 1 113 ? 46.399 3.997 -98.168 1.00 47.31 113 LEU A CA 1
ATOM 911 C C . LEU A 1 113 ? 46.128 3.188 -96.886 1.00 47.31 113 LEU A C 1
ATOM 913 O O . LEU A 1 113 ? 44.955 2.945 -96.580 1.00 47.31 113 LEU A O 1
ATOM 917 N N . PRO A 1 114 ? 47.156 2.778 -96.125 1.00 50.53 114 PRO A N 1
ATOM 918 C CA . PRO A 1 114 ? 46.951 2.064 -94.875 1.00 50.53 114 PRO A CA 1
ATOM 919 C C . PRO A 1 114 ? 46.095 2.901 -93.912 1.00 50.53 114 PRO A C 1
ATOM 921 O O . PRO A 1 114 ? 46.553 3.885 -93.335 1.00 50.53 114 PRO A O 1
ATOM 924 N N . ARG A 1 115 ? 44.822 2.528 -93.746 1.00 56.97 115 ARG A N 1
ATOM 925 C CA . ARG A 1 115 ? 43.822 3.222 -92.915 1.00 56.97 115 ARG A CA 1
ATOM 926 C C . ARG A 1 115 ? 44.010 2.950 -91.412 1.00 56.97 115 ARG A C 1
ATOM 928 O O . ARG A 1 115 ? 43.034 2.835 -90.677 1.00 56.97 115 ARG A O 1
ATOM 935 N N . TYR A 1 116 ? 45.254 2.892 -90.932 1.00 56.56 116 TYR A N 1
ATOM 936 C CA . TYR A 1 116 ? 45.567 2.631 -89.520 1.00 56.56 116 TYR A CA 1
ATOM 937 C C . TYR A 1 116 ? 44.986 3.689 -88.560 1.00 56.56 116 TYR A C 1
ATOM 939 O O . TYR A 1 116 ? 44.793 3.397 -87.388 1.00 56.56 116 TYR A O 1
ATOM 947 N N . GLY A 1 117 ? 44.636 4.890 -89.041 1.00 57.19 117 GLY A N 1
ATOM 948 C CA . GLY A 1 117 ? 44.006 5.935 -88.221 1.00 57.19 117 GLY A CA 1
ATOM 949 C C . GLY A 1 117 ? 42.475 5.869 -88.118 1.00 57.19 117 GLY A C 1
ATOM 950 O O . GLY A 1 117 ? 41.924 6.310 -87.116 1.00 57.19 117 GLY A O 1
ATOM 951 N N . HIS A 1 118 ? 41.767 5.325 -89.117 1.00 60.44 118 HIS A N 1
ATOM 952 C CA . HIS A 1 118 ? 40.295 5.316 -89.098 1.00 60.44 118 HIS A CA 1
ATOM 953 C C . HIS A 1 118 ? 39.724 4.203 -88.212 1.00 60.44 118 HIS A C 1
ATOM 955 O O . HIS A 1 118 ? 38.787 4.471 -87.472 1.00 60.44 118 HIS A O 1
ATOM 961 N N . SER A 1 119 ? 40.339 3.013 -88.204 1.00 72.62 119 SER A N 1
ATOM 962 C CA . SER A 1 119 ? 39.921 1.918 -87.310 1.00 72.62 119 SER A CA 1
ATOM 963 C C . SER A 1 119 ? 40.080 2.300 -85.837 1.00 72.62 119 SER A C 1
ATOM 965 O O . SER A 1 119 ? 39.136 2.167 -85.077 1.00 72.62 119 SER A O 1
ATOM 967 N N . LEU A 1 120 ? 41.223 2.881 -85.448 1.00 79.81 120 LEU A N 1
ATOM 968 C CA . LEU A 1 120 ? 41.483 3.277 -84.057 1.00 79.81 120 LEU A CA 1
ATOM 969 C C . LEU A 1 120 ? 40.534 4.377 -83.553 1.00 79.81 120 LEU A C 1
ATOM 971 O O . LEU A 1 120 ? 40.167 4.391 -82.381 1.00 79.81 120 LEU A O 1
ATOM 975 N N . LEU A 1 121 ? 40.127 5.305 -84.426 1.00 84.38 121 LEU A N 1
ATOM 976 C CA . LEU A 1 121 ? 39.142 6.332 -84.079 1.00 84.38 121 LEU A CA 1
ATOM 977 C C . LEU A 1 121 ? 37.730 5.753 -83.953 1.00 84.38 121 LEU A C 1
ATOM 979 O O . LEU A 1 121 ? 36.970 6.192 -83.091 1.00 84.38 121 LEU A O 1
ATOM 983 N N . ASP A 1 122 ? 37.372 4.782 -84.790 1.00 83.50 122 ASP A N 1
ATOM 984 C CA . ASP A 1 122 ? 36.081 4.102 -84.697 1.00 83.50 122 ASP A CA 1
ATOM 985 C C . ASP A 1 122 ? 36.021 3.163 -83.478 1.00 83.50 122 ASP A C 1
ATOM 987 O O . ASP A 1 122 ? 34.987 3.125 -82.806 1.00 83.50 122 ASP A O 1
ATOM 991 N N . ASP A 1 123 ? 37.141 2.535 -83.109 1.00 83.94 123 ASP A N 1
ATOM 992 C CA . ASP A 1 123 ? 37.314 1.769 -81.868 1.00 83.94 123 ASP A CA 1
ATOM 993 C C . ASP A 1 123 ? 37.203 2.679 -80.635 1.00 83.94 123 ASP A C 1
ATOM 995 O O . ASP A 1 123 ? 36.446 2.383 -79.713 1.00 83.94 123 ASP A O 1
ATOM 999 N N . ALA A 1 124 ? 37.860 3.846 -80.640 1.00 87.88 124 ALA A N 1
ATOM 1000 C CA . ALA A 1 124 ? 37.733 4.831 -79.564 1.00 87.88 124 ALA A CA 1
ATOM 1001 C C . ALA A 1 124 ? 36.295 5.364 -79.429 1.00 87.88 124 ALA A C 1
ATOM 1003 O O . ALA A 1 124 ? 35.798 5.547 -78.322 1.00 87.88 124 ALA A O 1
ATOM 1004 N N . ARG A 1 125 ? 35.585 5.578 -80.545 1.00 89.81 125 ARG A N 1
ATOM 1005 C CA . ARG A 1 125 ? 34.164 5.967 -80.531 1.00 89.81 125 ARG A CA 1
ATOM 1006 C C . ARG A 1 125 ? 33.260 4.850 -80.016 1.00 89.81 125 ARG A C 1
ATOM 1008 O O . ARG A 1 125 ? 32.258 5.143 -79.371 1.00 89.81 125 ARG A O 1
ATOM 1015 N N . ALA A 1 126 ? 33.562 3.593 -80.336 1.00 89.75 126 ALA A N 1
ATOM 1016 C CA . ALA A 1 126 ? 32.837 2.448 -79.798 1.00 89.75 126 ALA A CA 1
ATOM 1017 C C . ALA A 1 126 ? 33.063 2.309 -78.290 1.00 89.75 126 ALA A C 1
ATOM 1019 O O . ALA A 1 126 ? 32.099 2.112 -77.556 1.00 89.75 126 ALA A O 1
ATOM 1020 N N . GLU A 1 127 ? 34.296 2.509 -77.828 1.00 91.50 127 GLU A N 1
ATOM 1021 C CA . GLU A 1 127 ? 34.632 2.488 -76.407 1.00 91.50 127 GLU A CA 1
ATOM 1022 C C . GLU A 1 127 ? 33.958 3.629 -75.641 1.00 91.50 127 GLU A C 1
ATOM 1024 O O . GLU A 1 127 ? 33.391 3.392 -74.580 1.00 91.50 127 GLU A O 1
ATOM 1029 N N . ILE A 1 128 ? 33.909 4.842 -76.204 1.00 92.25 128 ILE A N 1
ATOM 1030 C CA . ILE A 1 128 ? 33.153 5.960 -75.617 1.00 92.25 128 ILE A CA 1
ATOM 1031 C C . ILE A 1 128 ? 31.679 5.580 -75.441 1.00 92.25 128 ILE A C 1
ATOM 1033 O O . ILE A 1 128 ? 31.156 5.731 -74.344 1.00 92.25 128 ILE A O 1
ATOM 1037 N N . ARG A 1 129 ? 31.030 4.997 -76.460 1.00 93.88 129 ARG A N 1
ATOM 1038 C CA . ARG A 1 129 ? 29.633 4.534 -76.340 1.00 93.88 129 ARG A CA 1
ATOM 1039 C C . ARG A 1 129 ? 29.462 3.431 -75.294 1.00 93.88 129 ARG A C 1
ATOM 1041 O O . ARG A 1 129 ? 28.461 3.404 -74.585 1.00 93.88 129 ARG A O 1
ATOM 1048 N N . ASN A 1 130 ? 30.418 2.508 -75.189 1.00 93.56 130 ASN A N 1
ATOM 1049 C CA . ASN A 1 130 ? 30.381 1.444 -74.184 1.00 93.56 130 ASN A CA 1
ATOM 1050 C C . ASN A 1 130 ? 30.519 2.007 -72.765 1.00 93.56 130 ASN A C 1
ATOM 1052 O O . ASN A 1 130 ? 29.775 1.604 -71.872 1.00 93.56 130 ASN A O 1
ATOM 1056 N N . LEU A 1 131 ? 31.436 2.955 -72.565 1.00 94.56 131 LEU A N 1
ATOM 1057 C CA . LEU A 1 131 ? 31.621 3.654 -71.297 1.00 94.56 131 LEU A CA 1
ATOM 1058 C C . LEU A 1 131 ? 30.407 4.521 -70.954 1.00 94.56 131 LEU A C 1
ATOM 1060 O O . LEU A 1 131 ? 29.978 4.513 -69.807 1.00 94.56 131 LEU A O 1
ATOM 1064 N N . GLU A 1 132 ? 29.807 5.204 -71.929 1.00 94.31 132 GLU A N 1
ATOM 1065 C CA . GLU A 1 132 ? 28.550 5.943 -71.760 1.00 94.31 132 GLU A CA 1
ATOM 1066 C C . GLU A 1 132 ? 27.423 5.010 -71.301 1.00 94.31 132 GLU A C 1
ATOM 1068 O O . GLU A 1 132 ? 26.796 5.280 -70.281 1.00 94.31 132 GLU A O 1
ATOM 1073 N N . ASN A 1 133 ? 27.237 3.858 -71.955 1.00 94.88 133 ASN A N 1
ATOM 1074 C CA . ASN A 1 133 ? 26.249 2.854 -71.544 1.00 94.88 133 ASN A CA 1
ATOM 1075 C C . ASN A 1 133 ? 26.530 2.288 -70.140 1.00 94.88 133 ASN A C 1
ATOM 1077 O O . ASN A 1 133 ? 25.600 2.054 -69.367 1.00 94.88 133 ASN A O 1
ATOM 1081 N N . MET A 1 134 ? 27.803 2.074 -69.788 1.00 96.44 134 MET A N 1
ATOM 1082 C CA . MET A 1 134 ? 28.200 1.637 -68.446 1.00 96.44 134 MET A CA 1
ATOM 1083 C C . MET A 1 134 ? 27.876 2.708 -67.400 1.00 96.44 134 MET A C 1
ATOM 1085 O O . MET A 1 134 ? 27.331 2.385 -66.348 1.00 96.44 134 MET A O 1
ATOM 1089 N N . ILE A 1 135 ? 28.161 3.977 -67.696 1.00 95.56 135 ILE A N 1
ATOM 1090 C CA . ILE A 1 135 ? 27.833 5.113 -66.829 1.00 95.56 135 ILE A CA 1
ATOM 1091 C C . ILE A 1 135 ? 26.314 5.237 -66.673 1.00 95.56 135 ILE A C 1
ATOM 1093 O O . ILE A 1 135 ? 25.841 5.424 -65.556 1.00 95.56 135 ILE A O 1
ATOM 1097 N N . GLU A 1 136 ? 25.540 5.092 -67.751 1.00 95.31 136 GLU A N 1
ATOM 1098 C CA . GLU A 1 136 ? 24.072 5.108 -67.719 1.00 95.31 136 GLU A CA 1
ATOM 1099 C C . GLU A 1 136 ? 23.530 3.966 -66.840 1.00 95.31 136 GLU A C 1
ATOM 1101 O O . GLU A 1 136 ? 22.703 4.189 -65.954 1.00 95.31 136 GLU A O 1
ATOM 1106 N N . SER A 1 137 ? 24.066 2.750 -67.005 1.00 95.12 137 SER A N 1
ATOM 1107 C CA . SER A 1 137 ? 23.712 1.587 -66.184 1.00 95.12 137 SER A CA 1
ATOM 1108 C C . SER A 1 137 ? 24.074 1.784 -64.709 1.00 95.12 137 SER A C 1
ATOM 1110 O O . SER A 1 137 ? 23.284 1.437 -63.831 1.00 95.12 137 SER A O 1
ATOM 1112 N N . GLN A 1 138 ? 25.254 2.334 -64.415 1.00 95.25 138 GLN A N 1
ATOM 1113 C CA . GLN A 1 138 ? 25.698 2.618 -63.047 1.00 95.25 138 GLN A CA 1
ATOM 1114 C C . GLN A 1 138 ? 24.860 3.724 -62.398 1.00 95.25 138 GLN A C 1
ATOM 1116 O O . GLN A 1 138 ? 24.517 3.617 -61.223 1.00 95.25 138 GLN A O 1
ATOM 1121 N N . ARG A 1 139 ? 24.472 4.758 -63.157 1.00 95.31 139 ARG A N 1
ATOM 1122 C CA . ARG A 1 139 ? 23.540 5.799 -62.699 1.00 95.31 139 ARG A CA 1
ATOM 1123 C C . ARG A 1 139 ? 22.167 5.219 -62.369 1.00 95.31 139 ARG A C 1
ATOM 1125 O O . ARG A 1 139 ? 21.607 5.578 -61.339 1.00 95.31 139 ARG A O 1
ATOM 1132 N N . GLY A 1 140 ? 21.655 4.298 -63.187 1.00 95.81 140 GLY A N 1
ATOM 1133 C CA . GLY A 1 140 ? 20.409 3.582 -62.899 1.00 95.81 140 GLY A CA 1
ATOM 1134 C C . GLY A 1 140 ? 20.483 2.787 -61.591 1.00 95.81 140 GLY A C 1
ATOM 1135 O O . GLY A 1 140 ? 19.641 2.965 -60.715 1.00 95.81 140 GLY A O 1
ATOM 1136 N N . GLN A 1 141 ? 21.545 1.995 -61.408 1.00 95.81 141 GLN A N 1
ATOM 1137 C CA . GLN A 1 141 ? 21.770 1.245 -60.164 1.00 95.81 141 GLN A CA 1
ATOM 1138 C C . GLN A 1 141 ? 21.903 2.159 -58.939 1.00 95.81 141 GLN A C 1
ATOM 1140 O O . GLN A 1 141 ? 21.375 1.842 -57.876 1.00 95.81 141 GLN A O 1
ATOM 1145 N N . MET A 1 142 ? 22.580 3.302 -59.078 1.00 95.12 142 MET A N 1
ATOM 1146 C CA . MET A 1 142 ? 22.710 4.291 -58.007 1.00 95.12 142 MET A CA 1
ATOM 1147 C C . MET A 1 142 ? 21.346 4.856 -57.597 1.00 95.12 142 MET A C 1
ATOM 1149 O O . MET A 1 142 ? 21.047 4.886 -56.409 1.00 95.12 142 MET A O 1
ATOM 1153 N N . GLN A 1 143 ? 20.487 5.202 -58.561 1.00 96.56 143 GLN A N 1
ATOM 1154 C CA . GLN A 1 143 ? 19.127 5.672 -58.278 1.00 96.56 143 GLN A CA 1
ATOM 1155 C C . GLN A 1 143 ? 18.264 4.605 -57.593 1.00 96.56 143 GLN A C 1
ATOM 1157 O O . GLN A 1 143 ? 17.485 4.924 -56.697 1.00 96.56 143 GLN A O 1
ATOM 1162 N N . ASP A 1 144 ? 18.381 3.337 -57.989 1.00 95.31 144 ASP A N 1
ATOM 1163 C CA . ASP A 1 144 ? 17.643 2.248 -57.339 1.00 95.31 144 ASP A CA 1
ATOM 1164 C C . ASP A 1 144 ? 18.107 2.028 -55.893 1.00 95.31 144 ASP A C 1
ATOM 1166 O O . ASP A 1 144 ? 17.280 1.849 -54.995 1.00 95.31 144 ASP A O 1
ATOM 1170 N N . LEU A 1 145 ? 19.419 2.109 -55.645 1.00 95.06 145 LEU A N 1
ATOM 1171 C CA . LEU A 1 145 ? 19.986 2.062 -54.296 1.00 95.06 145 LEU A CA 1
ATOM 1172 C C . LEU A 1 145 ? 19.565 3.271 -53.450 1.00 95.06 145 LEU A C 1
ATOM 1174 O O . LEU A 1 145 ? 19.260 3.105 -52.270 1.00 95.06 145 LEU A O 1
ATOM 1178 N N . GLU A 1 146 ? 19.502 4.468 -54.034 1.00 94.88 146 GLU A N 1
ATOM 1179 C CA . GLU A 1 146 ? 19.013 5.679 -53.365 1.00 94.88 146 GLU A CA 1
ATOM 1180 C C . GLU A 1 146 ? 17.545 5.537 -52.949 1.00 94.88 146 GLU A C 1
ATOM 1182 O O . GLU A 1 146 ? 17.215 5.783 -51.787 1.00 94.88 146 GLU A O 1
ATOM 1187 N N . ARG A 1 147 ? 16.678 5.040 -53.843 1.00 96.88 147 ARG A N 1
ATOM 1188 C CA . ARG A 1 147 ? 15.266 4.756 -53.527 1.00 96.88 147 ARG A CA 1
ATOM 1189 C C . ARG A 1 147 ? 15.130 3.705 -52.428 1.00 96.88 147 ARG A C 1
ATOM 1191 O O . ARG A 1 147 ? 14.324 3.868 -51.514 1.00 96.88 147 ARG A O 1
ATOM 1198 N N . ALA A 1 148 ? 15.920 2.632 -52.485 1.00 95.69 148 ALA A N 1
ATOM 1199 C CA . ALA A 1 148 ? 15.924 1.608 -51.442 1.00 95.69 148 ALA A CA 1
ATOM 1200 C C . ALA A 1 148 ? 16.370 2.184 -50.085 1.00 95.69 148 ALA A C 1
ATOM 1202 O O . ALA A 1 148 ? 15.758 1.891 -49.057 1.00 95.69 148 ALA A O 1
ATOM 1203 N N . ALA A 1 149 ? 17.387 3.052 -50.078 1.00 94.38 149 ALA A N 1
ATOM 1204 C CA . ALA A 1 149 ? 17.845 3.739 -48.876 1.00 94.38 149 ALA A CA 1
ATOM 1205 C C . ALA A 1 149 ? 16.782 4.697 -48.311 1.00 94.38 149 ALA A C 1
ATOM 1207 O O . ALA A 1 149 ? 16.613 4.765 -47.095 1.00 94.38 149 ALA A O 1
ATOM 1208 N N . GLU A 1 150 ? 16.041 5.414 -49.158 1.00 96.94 150 GLU A N 1
ATOM 1209 C CA . GLU A 1 150 ? 14.927 6.271 -48.732 1.00 96.94 150 GLU A CA 1
ATOM 1210 C C . GLU A 1 150 ? 13.790 5.473 -48.088 1.00 96.94 150 GLU A C 1
ATOM 1212 O O . GLU A 1 150 ? 13.305 5.857 -47.023 1.00 96.94 150 GLU A O 1
ATOM 1217 N N . ILE A 1 151 ? 13.413 4.330 -48.669 1.00 96.88 151 ILE A N 1
ATOM 1218 C CA . ILE A 1 151 ? 12.394 3.442 -48.093 1.00 96.88 151 ILE A CA 1
ATOM 1219 C C . ILE A 1 151 ? 12.833 2.937 -46.714 1.00 96.88 151 ILE A C 1
ATOM 1221 O O . ILE A 1 151 ? 12.040 2.971 -45.773 1.00 96.88 151 ILE A O 1
ATOM 1225 N N . LEU A 1 152 ? 14.092 2.507 -46.571 1.00 95.06 152 LEU A N 1
ATOM 1226 C CA . LEU A 1 152 ? 14.630 2.050 -45.287 1.00 95.06 152 LEU A CA 1
ATOM 1227 C C . LEU A 1 152 ? 14.663 3.174 -44.244 1.00 95.06 152 LEU A C 1
ATOM 1229 O O . LEU A 1 152 ? 14.285 2.945 -43.098 1.00 95.06 152 LEU A O 1
ATOM 1233 N N . ARG A 1 153 ? 15.053 4.397 -44.627 1.00 96.38 153 ARG A N 1
ATOM 1234 C CA . ARG A 1 153 ? 15.013 5.562 -43.724 1.00 96.38 153 ARG A CA 1
ATOM 1235 C C . ARG A 1 153 ? 13.596 5.863 -43.249 1.00 96.38 153 ARG A C 1
ATOM 1237 O O . ARG A 1 153 ? 13.401 6.119 -42.068 1.00 96.38 153 ARG A O 1
ATOM 1244 N N . GLU A 1 154 ? 12.609 5.811 -44.140 1.00 96.50 154 GLU A N 1
ATOM 1245 C CA . GLU A 1 154 ? 11.210 6.047 -43.774 1.00 96.50 154 GLU A CA 1
ATOM 1246 C C . GLU A 1 154 ? 10.655 4.931 -42.876 1.00 96.50 154 GLU A C 1
ATOM 1248 O O . GLU A 1 154 ? 9.918 5.214 -41.935 1.00 96.50 154 GLU A O 1
ATOM 1253 N N . GLN A 1 155 ? 11.034 3.670 -43.107 1.00 95.88 155 GLN A N 1
ATOM 1254 C CA . GLN A 1 155 ? 10.690 2.569 -42.199 1.00 95.88 155 GLN A CA 1
ATOM 1255 C C . GLN A 1 155 ? 11.282 2.774 -40.804 1.00 95.88 155 GLN A C 1
ATOM 1257 O O . GLN A 1 155 ? 10.578 2.591 -39.813 1.00 95.88 1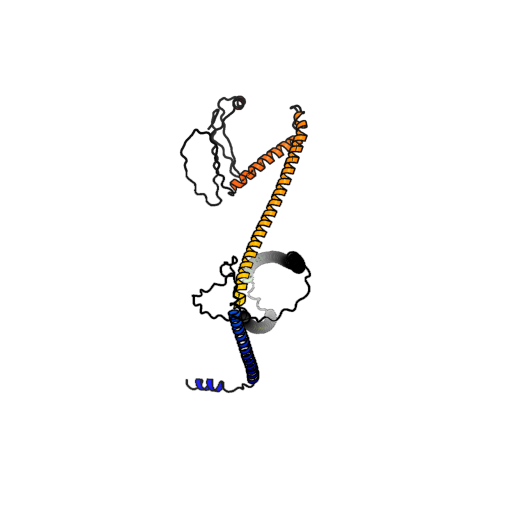55 GLN A O 1
ATOM 1262 N N . LEU A 1 156 ? 12.543 3.200 -40.731 1.00 94.12 156 LEU A N 1
ATOM 1263 C CA . LEU A 1 156 ? 13.225 3.465 -39.468 1.00 94.12 156 LEU A CA 1
ATOM 1264 C C . LEU A 1 156 ? 12.562 4.634 -38.729 1.00 94.12 156 LEU A C 1
ATOM 1266 O O . LEU A 1 156 ? 12.244 4.508 -37.552 1.00 94.12 156 LEU A O 1
ATOM 1270 N N . ARG A 1 157 ? 12.209 5.707 -39.448 1.00 96.81 157 ARG A N 1
ATOM 1271 C CA . ARG A 1 157 ? 11.470 6.852 -38.896 1.00 96.81 157 ARG A CA 1
ATOM 1272 C C . ARG A 1 157 ? 10.087 6.461 -38.364 1.00 96.81 157 ARG A C 1
ATOM 1274 O O . ARG A 1 157 ? 9.641 6.996 -37.355 1.00 96.81 157 ARG A O 1
ATOM 1281 N N . ARG A 1 158 ? 9.381 5.543 -39.035 1.00 96.94 158 ARG A N 1
ATOM 1282 C CA . ARG A 1 158 ? 8.092 5.015 -38.550 1.00 96.94 158 ARG A CA 1
ATOM 1283 C C . ARG A 1 158 ? 8.265 4.180 -37.290 1.00 96.94 158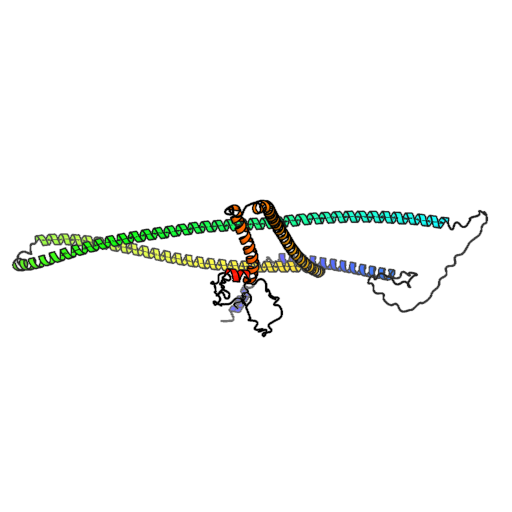 ARG A C 1
ATOM 1285 O O . ARG A 1 158 ? 7.518 4.388 -36.343 1.00 96.94 158 ARG A O 1
ATOM 1292 N N . GLN A 1 159 ? 9.262 3.296 -37.261 1.00 95.69 159 GLN A N 1
ATOM 1293 C CA . GLN A 1 159 ? 9.573 2.518 -36.063 1.00 95.69 159 GLN A CA 1
ATOM 1294 C C . GLN A 1 159 ? 9.949 3.420 -34.887 1.00 95.69 159 GLN A C 1
ATOM 1296 O O . GLN A 1 159 ? 9.458 3.199 -33.788 1.00 95.69 159 GLN A O 1
ATOM 1301 N N . GLU A 1 160 ? 10.759 4.459 -35.104 1.00 93.00 160 GLU A N 1
ATOM 1302 C CA . GLU A 1 160 ? 11.100 5.444 -34.068 1.00 93.00 160 GLU A CA 1
ATOM 1303 C C . GLU A 1 160 ? 9.846 6.088 -33.463 1.00 93.00 160 GLU A C 1
ATOM 1305 O O . GLU A 1 160 ? 9.701 6.092 -32.242 1.00 93.00 160 GLU A O 1
ATOM 1310 N N . VAL A 1 161 ? 8.902 6.542 -34.295 1.00 96.94 161 VAL A N 1
ATOM 1311 C CA . VAL A 1 161 ? 7.632 7.121 -33.820 1.00 96.94 161 VAL A CA 1
ATOM 1312 C C . VAL A 1 161 ? 6.792 6.089 -33.058 1.00 96.94 161 VAL A C 1
ATOM 1314 O O . VAL A 1 161 ? 6.266 6.398 -31.994 1.00 96.94 161 VAL A O 1
ATOM 1317 N N . GLU A 1 162 ? 6.697 4.849 -33.541 1.00 96.62 162 GLU A N 1
ATOM 1318 C CA . GLU A 1 162 ? 5.963 3.778 -32.847 1.00 96.62 162 GLU A CA 1
ATOM 1319 C C . GLU A 1 162 ? 6.583 3.430 -31.481 1.00 96.62 162 GLU A C 1
ATOM 1321 O O . GLU A 1 162 ? 5.861 3.164 -30.510 1.00 96.62 162 GLU A O 1
ATOM 1326 N N . TYR A 1 163 ? 7.915 3.449 -31.374 1.00 92.19 163 TYR A N 1
ATOM 1327 C CA . TYR A 1 163 ? 8.619 3.261 -30.106 1.00 92.19 163 TYR A CA 1
ATOM 1328 C C . TYR A 1 163 ? 8.401 4.439 -29.157 1.00 92.19 163 TYR A C 1
ATOM 1330 O O . TYR A 1 163 ? 8.161 4.216 -27.967 1.00 92.19 163 TYR A O 1
ATOM 1338 N N . GLU A 1 164 ? 8.449 5.674 -29.660 1.00 95.12 164 GLU A N 1
ATOM 1339 C CA . GLU A 1 164 ? 8.141 6.873 -28.878 1.00 95.12 164 GLU A CA 1
ATOM 1340 C C . GLU A 1 164 ? 6.704 6.835 -28.340 1.00 95.12 164 GLU A C 1
ATOM 1342 O O . GLU A 1 164 ? 6.497 7.028 -27.139 1.00 95.12 164 GLU A O 1
ATOM 1347 N N . ASP A 1 165 ? 5.727 6.485 -29.179 1.00 95.75 165 ASP A N 1
ATOM 1348 C CA . ASP A 1 165 ? 4.321 6.346 -28.788 1.00 95.75 165 ASP A CA 1
ATOM 1349 C C . ASP A 1 165 ? 4.128 5.236 -27.743 1.00 95.75 165 ASP A C 1
ATOM 1351 O O . ASP A 1 165 ? 3.452 5.436 -26.729 1.00 95.75 165 ASP A O 1
ATOM 1355 N N . SER A 1 166 ? 4.779 4.083 -27.926 1.00 96.12 166 SER A N 1
ATOM 1356 C CA . SER A 1 166 ? 4.747 2.977 -26.955 1.00 96.12 166 SER A CA 1
ATOM 1357 C C . SER A 1 166 ? 5.341 3.387 -25.603 1.00 96.12 166 SER A C 1
ATOM 1359 O O . SER A 1 166 ? 4.823 3.027 -24.540 1.00 96.12 166 SER A O 1
ATOM 1361 N N . LEU A 1 167 ? 6.421 4.172 -25.621 1.00 94.44 167 LEU A N 1
ATOM 1362 C CA . LEU A 1 167 ? 7.083 4.669 -24.418 1.00 94.44 167 LEU A CA 1
ATOM 1363 C C . LEU A 1 167 ? 6.229 5.719 -23.691 1.00 94.44 167 LEU A C 1
ATOM 1365 O O . LEU A 1 167 ? 6.148 5.706 -22.457 1.00 94.44 167 LEU A O 1
ATOM 1369 N N . LEU A 1 168 ? 5.553 6.597 -24.438 1.00 95.56 168 LEU A N 1
ATOM 1370 C CA . LEU A 1 168 ? 4.579 7.544 -23.895 1.00 95.56 168 LEU A CA 1
ATOM 1371 C C . LEU A 1 168 ? 3.388 6.820 -23.263 1.00 95.56 168 LEU A C 1
ATOM 1373 O O . LEU A 1 168 ? 3.026 7.132 -22.126 1.00 95.56 168 LEU A O 1
ATOM 1377 N N . GLN A 1 169 ? 2.838 5.811 -23.940 1.00 96.06 169 GLN A N 1
ATOM 1378 C CA . GLN A 1 169 ? 1.726 5.018 -23.424 1.00 96.06 169 GLN A CA 1
ATOM 1379 C C . GLN A 1 169 ? 2.104 4.290 -22.126 1.00 96.06 169 GLN A C 1
ATOM 1381 O O . GLN A 1 169 ? 1.326 4.283 -21.170 1.00 96.06 169 GLN A O 1
ATOM 1386 N N . LEU A 1 170 ? 3.316 3.730 -22.041 1.00 94.38 170 LEU A N 1
ATOM 1387 C CA . LEU A 1 170 ? 3.805 3.090 -20.818 1.00 94.38 170 LEU A CA 1
ATOM 1388 C C . LEU A 1 170 ? 3.952 4.096 -19.665 1.00 94.38 170 LEU A C 1
ATOM 1390 O O . LEU A 1 170 ? 3.541 3.808 -18.538 1.00 94.38 170 LEU A O 1
ATOM 1394 N N . ARG A 1 171 ? 4.487 5.296 -19.935 1.00 93.31 171 ARG A N 1
ATOM 1395 C CA . ARG A 1 171 ? 4.556 6.375 -18.933 1.00 93.31 171 ARG A CA 1
ATOM 1396 C C . ARG A 1 171 ? 3.174 6.806 -18.457 1.00 93.31 171 ARG A C 1
ATOM 1398 O O . ARG A 1 171 ? 2.990 7.034 -17.262 1.00 93.31 171 ARG A O 1
ATOM 1405 N N . GLU A 1 172 ? 2.205 6.915 -19.359 1.00 94.31 172 GLU A N 1
ATOM 1406 C CA . GLU A 1 172 ? 0.830 7.265 -19.008 1.00 94.31 172 GLU A CA 1
ATOM 1407 C C . GLU A 1 172 ? 0.168 6.169 -18.161 1.00 94.31 172 GLU A C 1
ATOM 1409 O O . GLU A 1 172 ? -0.437 6.464 -17.128 1.00 94.31 172 GLU A O 1
ATOM 1414 N N . GLN A 1 173 ? 0.342 4.894 -18.519 1.00 93.69 173 GLN A N 1
ATOM 1415 C CA . GLN A 1 173 ? -0.126 3.763 -17.711 1.00 93.69 173 GLN A CA 1
ATOM 1416 C C . GLN A 1 173 ? 0.518 3.746 -16.317 1.00 93.69 173 GLN A C 1
ATOM 1418 O O . GLN A 1 173 ? -0.164 3.526 -15.317 1.00 93.69 173 GLN A O 1
ATOM 1423 N N . GLN A 1 174 ? 1.813 4.052 -16.215 1.00 92.62 174 GLN A N 1
ATOM 1424 C CA . GLN A 1 174 ? 2.492 4.161 -14.925 1.00 92.62 174 GLN A CA 1
ATOM 1425 C C . GLN A 1 174 ? 1.940 5.329 -14.093 1.00 92.62 174 GLN A C 1
ATOM 1427 O O . GLN A 1 174 ? 1.663 5.167 -12.903 1.00 92.62 174 GLN A O 1
ATOM 1432 N N . ALA A 1 175 ? 1.736 6.498 -14.706 1.00 92.81 175 ALA A N 1
ATOM 1433 C CA . ALA A 1 175 ? 1.196 7.673 -14.029 1.00 92.81 175 ALA A CA 1
ATOM 1434 C C . ALA A 1 175 ? -0.258 7.465 -13.573 1.00 92.81 175 ALA A C 1
ATOM 1436 O O . ALA A 1 175 ? -0.626 7.859 -12.465 1.00 92.81 175 ALA A O 1
ATOM 1437 N N . THR A 1 176 ? -1.093 6.828 -14.397 1.00 92.88 176 THR A N 1
ATOM 1438 C CA . THR A 1 176 ? -2.477 6.475 -14.038 1.00 92.88 176 THR A CA 1
ATOM 1439 C C . THR A 1 176 ? -2.515 5.413 -12.940 1.00 92.88 176 THR A C 1
ATOM 1441 O O . THR A 1 176 ? -3.276 5.568 -11.984 1.00 92.88 176 THR A O 1
ATOM 1444 N N . GLY A 1 177 ? -1.631 4.412 -12.998 1.00 93.75 177 GLY A N 1
ATOM 1445 C CA . GLY A 1 177 ? -1.422 3.427 -11.937 1.00 93.75 177 GLY A CA 1
ATOM 1446 C C . GLY A 1 177 ? -1.085 4.087 -10.598 1.00 93.75 177 GLY A C 1
ATOM 1447 O O . GLY A 1 177 ? -1.824 3.917 -9.628 1.00 93.75 177 GLY A O 1
ATOM 1448 N N . GLN A 1 178 ? -0.063 4.947 -10.561 1.00 91.44 178 GLN A N 1
ATOM 1449 C CA . GLN A 1 178 ? 0.321 5.691 -9.353 1.00 91.44 178 GLN A CA 1
ATOM 1450 C C . GLN A 1 178 ? -0.805 6.603 -8.834 1.00 91.44 178 GLN A C 1
ATOM 1452 O O . GLN A 1 178 ? -1.025 6.708 -7.625 1.00 91.44 178 GLN A O 1
ATOM 1457 N N . ARG A 1 179 ? -1.570 7.250 -9.725 1.00 92.75 179 ARG A N 1
ATOM 1458 C CA . ARG A 1 179 ? -2.751 8.049 -9.341 1.00 92.75 179 ARG A CA 1
ATOM 1459 C C . ARG A 1 179 ? -3.858 7.184 -8.728 1.00 92.75 179 ARG A C 1
ATOM 1461 O O . ARG A 1 179 ? -4.484 7.587 -7.749 1.00 92.75 179 ARG A O 1
ATOM 1468 N N . SER A 1 180 ? -4.099 5.988 -9.257 1.00 90.69 180 SER A N 1
ATOM 1469 C CA . SER A 1 180 ? -5.084 5.055 -8.693 1.00 90.69 180 SER A CA 1
ATOM 1470 C C . SER A 1 180 ? -4.655 4.525 -7.315 1.00 90.69 180 SER A C 1
ATOM 1472 O O . SER A 1 180 ? -5.453 4.482 -6.377 1.00 90.69 180 SER A O 1
ATOM 1474 N N . GLU A 1 181 ? -3.368 4.230 -7.142 1.00 94.31 181 GLU A N 1
ATOM 1475 C CA . GLU A 1 181 ? -2.817 3.752 -5.877 1.00 94.31 181 GLU A CA 1
ATOM 1476 C C . GLU A 1 181 ? -2.863 4.849 -4.806 1.00 94.31 181 GLU A C 1
ATOM 1478 O O . GLU A 1 181 ? -3.407 4.640 -3.723 1.00 94.31 181 GLU A O 1
ATOM 1483 N N . THR A 1 182 ? -2.427 6.066 -5.136 1.00 93.06 182 THR A N 1
ATOM 1484 C CA . THR A 1 182 ? -2.513 7.215 -4.218 1.00 93.06 182 THR A CA 1
ATOM 1485 C C . THR A 1 182 ? -3.954 7.554 -3.835 1.00 93.06 182 THR A C 1
ATOM 1487 O O . THR A 1 182 ? -4.233 7.794 -2.661 1.00 93.06 182 THR A O 1
ATOM 1490 N N . THR A 1 183 ? -4.904 7.529 -4.776 1.00 92.69 183 THR A N 1
ATOM 1491 C CA . THR A 1 183 ? -6.324 7.779 -4.464 1.00 92.69 183 THR A CA 1
ATOM 1492 C C . THR A 1 183 ? -6.933 6.685 -3.586 1.00 92.69 183 THR A C 1
ATOM 1494 O O . THR A 1 183 ? -7.652 7.006 -2.636 1.00 92.69 183 THR A O 1
ATOM 1497 N N . SER A 1 184 ? -6.622 5.410 -3.838 1.00 93.62 184 SER A N 1
ATOM 1498 C CA . SER A 1 184 ? -7.066 4.299 -2.984 1.00 93.62 184 SER A CA 1
ATOM 1499 C C . SER A 1 184 ? -6.461 4.371 -1.577 1.00 93.62 184 SER A C 1
ATOM 1501 O O . SER A 1 184 ? -7.191 4.235 -0.594 1.00 93.62 184 SER A O 1
ATOM 1503 N N . PHE A 1 185 ? -5.171 4.699 -1.457 1.00 95.31 185 PHE A N 1
ATOM 1504 C CA . PHE A 1 185 ? -4.509 4.926 -0.175 1.00 95.31 185 PHE A CA 1
ATOM 1505 C C . PHE A 1 185 ? -5.157 6.079 0.601 1.00 95.31 185 PHE A C 1
ATOM 1507 O O . PHE A 1 185 ? -5.491 5.925 1.775 1.00 95.31 185 PHE A O 1
ATOM 1514 N N . LEU A 1 186 ? -5.414 7.216 -0.055 1.00 94.81 186 LEU A N 1
ATOM 1515 C CA . LEU A 1 186 ? -6.099 8.355 0.565 1.00 94.81 186 LEU A CA 1
ATOM 1516 C C . LEU A 1 186 ? -7.519 7.995 1.024 1.00 94.81 186 LEU A C 1
ATOM 1518 O O . LEU A 1 186 ? -7.955 8.438 2.090 1.00 94.81 186 LEU A O 1
ATOM 1522 N N . LYS A 1 187 ? -8.242 7.177 0.251 1.00 95.62 187 LYS A N 1
ATOM 1523 C CA . LYS A 1 187 ? -9.569 6.680 0.631 1.00 95.62 187 LYS A CA 1
ATOM 1524 C C . LYS A 1 187 ? -9.490 5.791 1.875 1.00 95.62 187 LYS A C 1
ATOM 1526 O O . LYS A 1 187 ? -10.234 6.036 2.822 1.00 95.62 187 LYS A O 1
ATOM 1531 N N . ASN A 1 188 ? -8.548 4.849 1.910 1.00 94.38 188 ASN A N 1
ATOM 1532 C CA . ASN A 1 188 ? -8.311 3.974 3.061 1.00 94.38 188 ASN A CA 1
ATOM 1533 C C . ASN A 1 188 ? -7.890 4.766 4.309 1.00 94.38 188 ASN A C 1
ATOM 1535 O O . ASN A 1 188 ? -8.348 4.490 5.417 1.00 94.38 188 ASN A O 1
ATOM 1539 N N . GLN A 1 189 ? -7.065 5.804 4.143 1.00 94.56 189 GLN A N 1
ATOM 1540 C CA . GLN A 1 189 ? -6.689 6.690 5.241 1.00 94.56 189 GLN A CA 1
ATOM 1541 C C . GLN A 1 189 ? -7.906 7.444 5.800 1.00 94.56 189 GLN A C 1
ATOM 1543 O O . GLN A 1 189 ? -8.029 7.580 7.016 1.00 94.56 189 GLN A O 1
ATOM 1548 N N . ARG A 1 190 ? -8.828 7.919 4.948 1.00 96.00 190 ARG A N 1
ATOM 1549 C CA . ARG A 1 190 ? -10.071 8.563 5.413 1.00 96.00 190 ARG A CA 1
ATOM 1550 C C . ARG A 1 190 ? -10.977 7.597 6.163 1.00 96.00 190 ARG A C 1
ATOM 1552 O O . ARG A 1 190 ? -11.493 7.971 7.211 1.00 96.00 190 ARG A O 1
ATOM 1559 N N . THR A 1 191 ? -11.166 6.377 5.660 1.00 95.00 191 THR A N 1
ATOM 1560 C CA . THR A 1 191 ? -11.999 5.378 6.349 1.00 95.00 191 THR A CA 1
ATOM 1561 C C . THR A 1 191 ? -11.394 4.991 7.693 1.00 95.00 191 THR A C 1
ATOM 1563 O O . THR A 1 191 ? -12.118 4.886 8.677 1.00 95.00 191 THR A O 1
ATOM 1566 N N . PHE A 1 192 ? -10.066 4.852 7.761 1.00 96.19 192 PHE A N 1
ATOM 1567 C CA . PHE A 1 192 ? -9.367 4.585 9.014 1.00 96.19 192 PHE A CA 1
ATOM 1568 C C . PHE A 1 192 ? -9.520 5.737 10.013 1.00 96.19 192 PHE A C 1
ATOM 1570 O O . PHE A 1 192 ? -9.875 5.490 11.160 1.00 96.19 192 PHE A O 1
ATOM 1577 N N . LYS A 1 193 ? -9.330 6.991 9.576 1.00 97.81 193 LYS A N 1
ATOM 1578 C CA . LYS A 1 193 ? -9.552 8.176 10.422 1.00 97.81 193 LYS A CA 1
ATOM 1579 C C . LYS A 1 193 ? -10.979 8.218 10.967 1.00 97.81 193 LYS A C 1
ATOM 1581 O O . LYS A 1 193 ? -11.156 8.277 12.172 1.00 97.81 193 LYS A O 1
ATOM 1586 N N . SER A 1 194 ? -11.984 8.056 10.105 1.00 96.31 194 SER A N 1
ATOM 1587 C CA . SER A 1 194 ? -13.386 8.029 10.537 1.00 96.31 194 SER A CA 1
ATOM 1588 C C . SER A 1 194 ? -13.684 6.893 11.524 1.00 96.31 194 SER A C 1
ATOM 1590 O O . SER A 1 194 ? -14.456 7.093 12.457 1.00 96.31 194 SER A O 1
ATOM 1592 N N . SER A 1 195 ? -13.076 5.715 11.346 1.00 96.25 195 SER A N 1
ATOM 1593 C CA . SER A 1 195 ? -13.213 4.605 12.296 1.00 96.25 195 SER A CA 1
ATOM 1594 C C . SER A 1 195 ? -12.524 4.893 13.630 1.00 96.25 195 SER A C 1
ATOM 1596 O O . SER A 1 195 ? -13.046 4.505 14.672 1.00 96.25 195 SER A O 1
ATOM 1598 N N . HIS A 1 196 ? -11.357 5.540 13.610 1.00 97.12 196 HIS A N 1
ATOM 1599 C CA . HIS A 1 196 ? -10.641 5.947 14.815 1.00 97.12 196 HIS A CA 1
ATOM 1600 C C . HIS A 1 196 ? -11.436 6.996 15.597 1.00 97.12 196 HIS A C 1
ATOM 1602 O O . HIS A 1 196 ? -11.638 6.831 16.796 1.00 97.12 196 HIS A O 1
ATOM 1608 N N . ASP A 1 197 ? -11.974 8.004 14.910 1.00 97.56 197 ASP A N 1
ATOM 1609 C CA . ASP A 1 197 ? -12.815 9.041 15.511 1.00 97.56 197 ASP A CA 1
ATOM 1610 C C . ASP A 1 197 ? -14.088 8.439 16.134 1.00 97.56 197 ASP A C 1
ATOM 1612 O O . ASP A 1 197 ? -14.470 8.795 17.248 1.00 97.56 197 ASP A O 1
ATOM 1616 N N . ALA A 1 198 ? -14.716 7.462 15.466 1.00 97.38 198 ALA A N 1
ATOM 1617 C CA . ALA A 1 198 ? -15.868 6.741 16.011 1.00 97.38 198 ALA A CA 1
ATOM 1618 C C . ALA A 1 198 ? -15.514 5.915 17.262 1.00 97.38 198 ALA A C 1
ATOM 1620 O O . ALA A 1 198 ? -16.312 5.836 18.198 1.00 97.38 198 ALA A O 1
ATOM 1621 N N . LEU A 1 199 ? -14.320 5.311 17.298 1.00 97.56 199 LEU A N 1
ATOM 1622 C CA . LEU A 1 199 ? -13.835 4.587 18.472 1.00 97.56 199 LEU A CA 1
ATOM 1623 C C . LEU A 1 199 ? -13.571 5.541 19.641 1.00 97.56 199 LEU A C 1
ATOM 1625 O O . LEU A 1 199 ? -13.982 5.240 20.757 1.00 97.56 199 LEU A O 1
ATOM 1629 N N . LEU A 1 200 ? -12.936 6.690 19.389 1.00 96.81 200 LEU A N 1
ATOM 1630 C CA . LEU A 1 200 ? -12.725 7.722 20.407 1.00 96.81 200 LEU A CA 1
ATOM 1631 C C . LEU A 1 200 ? -14.059 8.206 20.984 1.00 96.81 200 LEU A C 1
ATOM 1633 O O . LEU A 1 200 ? -14.225 8.213 22.200 1.00 96.81 200 LEU A O 1
ATOM 1637 N N . ALA A 1 201 ? -15.051 8.476 20.131 1.00 97.56 201 ALA A N 1
ATOM 1638 C CA . ALA A 1 201 ? -16.392 8.844 20.582 1.00 97.56 201 ALA A CA 1
ATOM 1639 C C . ALA A 1 201 ? -17.043 7.753 21.455 1.00 97.56 201 ALA A C 1
ATOM 1641 O O . ALA A 1 201 ? -17.703 8.063 22.446 1.00 97.56 201 ALA A O 1
ATOM 1642 N N . LYS A 1 202 ? -16.833 6.467 21.134 1.00 97.19 202 LYS A N 1
ATOM 1643 C CA . LYS A 1 202 ? -17.313 5.352 21.968 1.00 97.19 202 LYS A CA 1
ATOM 1644 C C . LYS A 1 202 ? -16.579 5.239 23.300 1.00 97.19 202 LYS A C 1
ATOM 1646 O O . LYS A 1 202 ? -17.210 4.921 24.304 1.00 97.19 202 LYS A O 1
ATOM 1651 N N . VAL A 1 203 ? -15.276 5.506 23.325 1.00 97.81 203 VAL A N 1
ATOM 1652 C CA . VAL A 1 203 ? -14.498 5.569 24.570 1.00 97.81 203 VAL A CA 1
ATOM 1653 C C . VAL A 1 203 ? -15.022 6.693 25.464 1.00 97.81 203 VAL A C 1
ATOM 1655 O O . VAL A 1 203 ? -15.239 6.464 26.654 1.00 97.81 203 VAL A O 1
ATOM 1658 N N . ASP A 1 204 ? -15.297 7.868 24.899 1.00 97.25 204 ASP A N 1
ATOM 1659 C CA . ASP A 1 204 ? -15.853 9.002 25.642 1.00 97.25 204 ASP A CA 1
ATOM 1660 C C . ASP A 1 204 ? -17.261 8.707 26.182 1.00 97.25 204 ASP A C 1
ATOM 1662 O O . ASP A 1 204 ? -17.551 9.008 27.342 1.00 97.25 204 ASP A O 1
ATOM 1666 N N . GLU A 1 205 ? -18.117 8.055 25.387 1.00 97.94 205 GLU A N 1
ATOM 1667 C CA . GLU A 1 205 ? -19.456 7.622 25.806 1.00 97.94 205 GLU A CA 1
ATOM 1668 C C . GLU A 1 205 ? -19.396 6.634 26.982 1.00 97.94 205 GLU A C 1
ATOM 1670 O O . GLU A 1 205 ? -20.074 6.827 27.992 1.00 97.94 205 GLU A O 1
ATOM 1675 N N . LEU A 1 206 ? -18.549 5.604 26.894 1.00 97.56 206 LEU A N 1
ATOM 1676 C CA . LEU A 1 206 ? -18.374 4.629 27.974 1.00 97.56 206 LEU A CA 1
ATOM 1677 C C . LEU A 1 206 ? -17.795 5.270 29.238 1.00 97.56 206 LEU A C 1
ATOM 1679 O O . LEU A 1 206 ? -18.198 4.929 30.347 1.00 97.56 206 LEU A O 1
ATOM 1683 N N . ASN A 1 207 ? -16.877 6.224 29.090 1.00 97.50 207 ASN A N 1
ATOM 1684 C CA . ASN A 1 207 ? -16.316 6.956 30.220 1.00 97.50 207 ASN A CA 1
ATOM 1685 C C . ASN A 1 207 ? -17.378 7.843 30.898 1.00 97.50 207 ASN A C 1
ATOM 1687 O O . ASN A 1 207 ? -17.414 7.947 32.124 1.00 97.50 207 ASN A O 1
ATOM 1691 N N . ALA A 1 208 ? -18.284 8.445 30.121 1.00 97.56 208 ALA A N 1
ATOM 1692 C CA . ALA A 1 208 ? -19.430 9.171 30.661 1.00 97.56 208 ALA A CA 1
ATOM 1693 C C . ALA A 1 208 ? -20.388 8.239 31.425 1.00 97.56 208 ALA A C 1
ATOM 1695 O O . ALA A 1 208 ? -20.755 8.555 32.558 1.00 97.56 208 ALA A O 1
ATOM 1696 N N . GLN A 1 209 ? -20.717 7.070 30.865 1.00 97.44 209 GLN A N 1
ATOM 1697 C CA . GLN A 1 209 ? -21.543 6.057 31.538 1.00 97.44 209 GLN A CA 1
ATOM 1698 C C . GLN A 1 209 ? -20.896 5.561 32.836 1.00 97.44 209 GLN A C 1
ATOM 1700 O O . GLN A 1 209 ? -21.559 5.477 33.867 1.00 97.44 209 GLN A O 1
ATOM 1705 N N . LEU A 1 210 ? -19.587 5.298 32.822 1.00 97.44 210 LEU A N 1
ATOM 1706 C CA . LEU A 1 210 ? -18.847 4.874 34.008 1.00 97.44 210 LEU A CA 1
ATOM 1707 C C . LEU A 1 210 ? -18.917 5.935 35.116 1.00 97.44 210 LEU A C 1
ATOM 1709 O O . LEU A 1 210 ? -19.179 5.609 36.273 1.00 97.44 210 LEU A O 1
ATOM 1713 N N . LYS A 1 211 ? -18.738 7.216 34.770 1.00 97.56 211 LYS A N 1
ATOM 1714 C CA . LYS A 1 211 ? -18.888 8.327 35.723 1.00 97.56 211 LYS A CA 1
ATOM 1715 C C . LYS A 1 211 ? -20.307 8.418 36.284 1.00 97.56 211 LYS A C 1
ATOM 1717 O O . LYS A 1 211 ? -20.464 8.657 37.479 1.00 97.56 211 LYS A O 1
ATOM 1722 N N . GLU A 1 212 ? -21.327 8.218 35.454 1.00 97.44 212 GLU A N 1
ATOM 1723 C CA . GLU A 1 212 ? -22.723 8.221 35.895 1.00 97.44 212 GLU A CA 1
ATOM 1724 C C . GLU A 1 212 ? -23.012 7.075 36.879 1.00 97.44 212 GLU A C 1
ATOM 1726 O O . GLU A 1 212 ? -23.591 7.303 37.942 1.00 97.44 212 GLU A O 1
ATOM 1731 N N . GLU A 1 213 ? -22.546 5.861 36.583 1.00 95.88 213 GLU A N 1
ATOM 1732 C CA . GLU A 1 213 ? -22.695 4.701 37.469 1.00 95.88 213 GLU A CA 1
ATOM 1733 C C . GLU A 1 213 ? -21.918 4.861 38.784 1.00 95.88 213 GLU A C 1
ATOM 1735 O O . GLU A 1 213 ? -22.427 4.507 39.852 1.00 95.88 213 GLU A O 1
ATOM 1740 N N . HIS A 1 214 ? -20.731 5.478 38.758 1.00 96.19 214 HIS A N 1
ATOM 1741 C CA . HIS A 1 214 ? -20.017 5.848 39.984 1.00 96.19 214 HIS A CA 1
ATOM 1742 C C . HIS A 1 214 ? -20.824 6.828 40.845 1.00 96.19 214 HIS A C 1
ATOM 1744 O O . HIS A 1 214 ? -20.920 6.638 42.059 1.00 96.19 214 HIS A O 1
ATOM 1750 N N . LEU A 1 215 ? -21.453 7.841 40.240 1.00 97.19 215 LEU A N 1
ATOM 1751 C CA . LEU A 1 215 ? -22.307 8.790 40.963 1.00 97.19 215 LEU A CA 1
ATOM 1752 C C . LEU A 1 215 ? -23.560 8.116 41.542 1.00 97.19 215 LEU A C 1
ATOM 1754 O O . LEU A 1 215 ? -23.936 8.398 42.683 1.00 97.19 215 LEU A O 1
ATOM 1758 N N . LYS A 1 216 ? -24.190 7.198 40.798 1.00 97.50 216 LYS A N 1
ATOM 1759 C CA . LYS A 1 216 ? -25.324 6.398 41.294 1.00 97.50 216 LYS A CA 1
ATOM 1760 C C . LYS A 1 216 ? -24.912 5.522 42.472 1.00 97.50 216 LYS A C 1
ATOM 1762 O O . LYS A 1 216 ? -25.602 5.525 43.491 1.00 97.50 216 LYS A O 1
ATOM 1767 N N . THR A 1 217 ? -23.778 4.832 42.359 1.00 95.94 217 THR A N 1
ATOM 1768 C CA . THR A 1 217 ? -23.224 3.985 43.426 1.00 95.94 217 THR A CA 1
ATOM 1769 C C . THR A 1 217 ? -22.979 4.806 44.688 1.00 95.94 217 THR A C 1
ATOM 1771 O O . THR A 1 217 ? -23.462 4.439 45.756 1.00 95.94 217 THR A O 1
ATOM 1774 N N . LEU A 1 218 ? -22.348 5.976 44.554 1.00 97.12 218 LEU A N 1
ATOM 1775 C CA . LEU A 1 218 ? -22.114 6.895 45.667 1.00 97.12 218 LEU A CA 1
ATOM 1776 C C . LEU A 1 218 ? -23.428 7.380 46.308 1.00 97.12 218 LEU A C 1
ATOM 1778 O O . LEU A 1 218 ? -23.541 7.471 47.529 1.00 97.12 218 LEU A O 1
ATOM 1782 N N . SER A 1 219 ? -24.453 7.679 45.503 1.00 96.44 219 SER A N 1
ATOM 1783 C CA . SER A 1 219 ? -25.776 8.068 46.012 1.00 96.44 219 SER A CA 1
ATOM 1784 C C . SER A 1 219 ? -26.446 6.943 46.806 1.00 96.44 219 SER A C 1
ATOM 1786 O O . SER A 1 219 ? -27.015 7.194 47.872 1.00 96.44 219 SER A O 1
ATOM 1788 N N . LEU A 1 220 ? -26.381 5.707 46.304 1.00 96.44 220 LEU A N 1
ATOM 1789 C CA . LEU A 1 220 ? -26.919 4.531 46.987 1.00 96.44 220 LEU A CA 1
ATOM 1790 C C . LEU A 1 220 ? -26.158 4.236 48.281 1.00 96.44 220 LEU A C 1
ATOM 1792 O O . LEU A 1 220 ? -26.794 3.976 49.300 1.00 96.44 220 LEU A O 1
ATOM 1796 N N . GLU A 1 221 ? -24.832 4.350 48.272 1.00 95.69 221 GLU A N 1
ATOM 1797 C CA . GLU A 1 221 ? -23.992 4.191 49.460 1.00 95.69 221 GLU A CA 1
ATOM 1798 C C . GLU A 1 221 ? -24.345 5.221 50.542 1.00 95.69 221 GLU A C 1
ATOM 1800 O O . GLU A 1 221 ? -24.578 4.849 51.692 1.00 95.69 221 GLU A O 1
ATOM 1805 N N . ASN A 1 222 ? -24.513 6.494 50.169 1.00 95.81 222 ASN A N 1
ATOM 1806 C CA . ASN A 1 222 ? -24.948 7.547 51.091 1.00 95.81 222 ASN A CA 1
ATOM 1807 C C . ASN A 1 222 ? -26.335 7.266 51.690 1.00 95.81 222 ASN A C 1
ATOM 1809 O O . ASN A 1 222 ? -26.546 7.454 52.890 1.00 95.81 222 ASN A O 1
ATOM 1813 N N . LYS A 1 223 ? -27.291 6.790 50.878 1.00 97.12 223 LYS A N 1
ATOM 1814 C CA . LYS A 1 223 ? -28.617 6.384 51.375 1.00 97.12 223 LYS A CA 1
ATOM 1815 C C . LYS A 1 223 ? -28.501 5.224 52.359 1.00 97.12 223 LYS A C 1
ATOM 1817 O O . LYS A 1 223 ? -29.121 5.276 53.417 1.00 97.12 223 LYS A O 1
ATOM 1822 N N . LEU A 1 224 ? -27.689 4.218 52.038 1.00 95.25 224 LEU A N 1
ATOM 1823 C CA . LEU A 1 224 ? -27.489 3.039 52.875 1.00 95.25 224 LEU A CA 1
ATOM 1824 C C . LEU A 1 224 ? -26.832 3.411 54.214 1.00 95.25 224 LEU A C 1
ATOM 1826 O O . LEU A 1 224 ? -27.283 2.960 55.269 1.00 95.25 224 LEU A O 1
ATOM 1830 N N . GLN A 1 225 ? -25.841 4.307 54.200 1.00 95.50 225 GLN A N 1
ATOM 1831 C CA . GLN A 1 225 ? -25.240 4.873 55.411 1.00 95.50 225 GLN A CA 1
ATOM 1832 C C . GLN A 1 225 ? -26.244 5.676 56.251 1.00 95.50 225 GLN A C 1
ATOM 1834 O O . GLN A 1 225 ? -26.293 5.514 57.470 1.00 95.50 225 GLN A O 1
ATOM 1839 N N . ALA A 1 226 ? -27.091 6.500 55.629 1.00 95.56 226 ALA A N 1
ATOM 1840 C CA . ALA A 1 226 ? -28.130 7.232 56.351 1.00 95.56 226 ALA A CA 1
ATOM 1841 C C . ALA A 1 226 ? -29.152 6.282 57.001 1.00 95.56 226 ALA A C 1
ATOM 1843 O O . ALA A 1 226 ? -29.519 6.467 58.164 1.00 95.56 226 ALA A O 1
ATOM 1844 N N . THR A 1 227 ? -29.576 5.234 56.282 1.00 94.69 227 THR A N 1
ATOM 1845 C CA . THR A 1 227 ? -30.486 4.220 56.831 1.00 94.69 227 THR A CA 1
ATOM 1846 C C . THR A 1 227 ? -29.848 3.404 57.947 1.00 94.69 227 THR A C 1
ATOM 1848 O O . THR A 1 227 ? -30.508 3.165 58.953 1.00 94.69 227 THR A O 1
ATOM 1851 N N . SER A 1 228 ? -28.569 3.029 57.834 1.00 93.44 228 SER A N 1
ATOM 1852 C CA . SER A 1 228 ? -27.879 2.273 58.886 1.00 93.44 228 SER A CA 1
ATOM 1853 C C . SER A 1 228 ? -27.679 3.115 60.148 1.00 93.44 228 SER A C 1
ATOM 1855 O O . SER A 1 228 ? -27.841 2.606 61.256 1.00 93.44 228 SER A O 1
ATOM 1857 N N . PHE A 1 229 ? -27.416 4.419 60.002 1.00 92.38 229 PHE A N 1
ATOM 1858 C CA . PHE A 1 229 ? -27.365 5.349 61.128 1.00 92.38 229 PHE A CA 1
ATOM 1859 C C . PHE A 1 229 ? -28.731 5.496 61.813 1.00 92.38 229 PHE A C 1
ATOM 1861 O O . PHE A 1 229 ? -28.818 5.430 63.040 1.00 92.38 229 PHE A O 1
ATOM 1868 N N . ALA A 1 230 ? -29.807 5.652 61.033 1.00 91.94 230 ALA A N 1
ATOM 1869 C CA . ALA A 1 230 ? -31.165 5.709 61.569 1.00 91.94 230 ALA A CA 1
ATOM 1870 C C . ALA A 1 230 ? -31.546 4.405 62.291 1.00 91.94 230 ALA A C 1
ATOM 1872 O O . ALA A 1 230 ? -32.049 4.457 63.412 1.00 91.94 230 ALA A O 1
ATOM 1873 N N . GLN A 1 231 ? -31.236 3.250 61.692 1.00 92.06 231 GLN A N 1
ATOM 1874 C CA . GLN A 1 231 ? -31.471 1.933 62.279 1.00 92.06 231 GLN A CA 1
ATOM 1875 C C . GLN A 1 231 ? -30.725 1.769 63.606 1.00 92.06 231 GLN A C 1
ATOM 1877 O O . GLN A 1 231 ? -31.351 1.438 64.612 1.00 92.06 231 GLN A O 1
ATOM 1882 N N . ARG A 1 232 ? -29.423 2.078 63.649 1.00 90.69 232 ARG A N 1
ATOM 1883 C CA . ARG A 1 232 ? -28.619 1.988 64.877 1.00 90.69 232 ARG A CA 1
ATOM 1884 C C . ARG A 1 232 ? -29.208 2.851 65.998 1.00 90.69 232 ARG A C 1
ATOM 1886 O O . ARG A 1 232 ? -29.340 2.391 67.125 1.00 90.69 232 ARG A O 1
ATOM 1893 N N . ARG A 1 233 ? -29.671 4.063 65.675 1.00 89.44 233 ARG A N 1
ATOM 1894 C CA . ARG A 1 233 ? -30.335 4.953 66.640 1.00 89.44 233 ARG A CA 1
ATOM 1895 C C . ARG A 1 233 ? -31.660 4.384 67.158 1.00 89.44 233 ARG A C 1
ATOM 1897 O O . ARG A 1 233 ? -31.972 4.532 68.339 1.00 89.44 233 ARG A O 1
ATOM 1904 N N . THR A 1 234 ? -32.449 3.741 66.294 1.00 87.50 234 THR A N 1
ATOM 1905 C CA . THR A 1 234 ? -33.681 3.061 66.724 1.00 87.50 234 THR A CA 1
ATOM 1906 C C . THR A 1 234 ? -33.393 1.817 67.559 1.00 87.50 234 THR A C 1
ATOM 1908 O O . THR A 1 234 ? -34.084 1.598 68.547 1.00 87.50 234 THR A O 1
ATOM 1911 N N . GLU A 1 235 ? -32.360 1.040 67.227 1.00 87.44 235 GLU A N 1
ATOM 1912 C CA . GLU A 1 235 ? -31.928 -0.127 68.004 1.00 87.44 235 GLU A CA 1
ATOM 1913 C C . GLU A 1 235 ? -31.444 0.279 69.399 1.00 87.44 235 GLU A C 1
ATOM 1915 O O . GLU A 1 235 ? -31.839 -0.342 70.383 1.00 87.44 235 GLU A O 1
ATOM 1920 N N . GLU A 1 236 ? -30.666 1.355 69.519 1.00 87.88 236 GLU A N 1
ATOM 1921 C CA . GLU A 1 236 ? -30.256 1.920 70.811 1.00 87.88 236 GLU A CA 1
ATOM 1922 C C . GLU A 1 236 ? -31.471 2.357 71.646 1.00 87.88 236 GLU A C 1
ATOM 1924 O O . GLU A 1 236 ? -31.571 2.017 72.826 1.00 87.88 236 GLU A O 1
ATOM 1929 N N . PHE A 1 237 ? -32.440 3.048 71.031 1.00 82.94 237 PHE A N 1
ATOM 1930 C CA . PHE A 1 237 ? -33.674 3.453 71.709 1.00 82.94 237 PHE A CA 1
ATOM 1931 C C . PHE A 1 237 ? -34.503 2.246 72.172 1.00 82.94 237 PHE A C 1
ATOM 1933 O O . PHE A 1 237 ? -34.951 2.204 73.319 1.00 82.94 237 PHE A O 1
ATOM 1940 N N . LEU A 1 238 ? -34.671 1.241 71.307 1.00 83.88 238 LEU A N 1
ATOM 1941 C CA . LEU A 1 238 ? -35.377 0.001 71.625 1.00 83.88 238 LEU A CA 1
ATOM 1942 C C . LEU A 1 238 ? -34.652 -0.805 72.708 1.00 83.88 238 LEU A C 1
ATOM 1944 O O . LEU A 1 238 ? -35.317 -1.351 73.580 1.00 83.88 238 LEU A O 1
ATOM 1948 N N . THR A 1 239 ? -33.319 -0.838 72.716 1.00 82.25 239 THR A N 1
ATOM 1949 C CA . THR A 1 239 ? -32.519 -1.528 73.743 1.00 82.25 239 THR A CA 1
ATOM 1950 C C . THR A 1 239 ? -32.682 -0.857 75.109 1.00 82.25 239 THR A C 1
ATOM 1952 O O . THR A 1 239 ? -32.946 -1.538 76.099 1.00 82.25 239 THR A O 1
ATOM 1955 N N . CYS A 1 240 ? -32.626 0.479 75.173 1.00 79.44 240 CYS A N 1
ATOM 1956 C CA . CYS A 1 240 ? -32.909 1.244 76.393 1.00 79.44 240 CYS A CA 1
ATOM 1957 C C . CYS A 1 240 ? -34.350 1.032 76.884 1.00 79.44 240 CYS A C 1
ATOM 1959 O O . CYS A 1 240 ? -34.588 0.832 78.078 1.00 79.44 240 CYS A O 1
ATOM 1961 N N . HIS A 1 241 ? -35.319 1.038 75.963 1.00 78.56 241 HIS A N 1
ATOM 1962 C CA . HIS A 1 241 ? -36.722 0.816 76.293 1.00 78.56 241 HIS A CA 1
ATOM 1963 C C . HIS A 1 241 ? -36.970 -0.614 76.793 1.00 78.56 241 HIS A C 1
ATOM 1965 O O . HIS A 1 241 ? -37.566 -0.782 77.854 1.00 78.56 241 HIS A O 1
ATOM 1971 N N . MET A 1 242 ? -36.446 -1.633 76.107 1.00 77.31 242 MET A N 1
ATOM 1972 C CA . MET A 1 242 ? -36.503 -3.039 76.520 1.00 77.31 242 MET A CA 1
ATOM 1973 C C . MET A 1 242 ? -35.819 -3.283 77.866 1.00 77.31 242 MET A C 1
ATOM 1975 O O . MET A 1 242 ? -36.348 -4.045 78.664 1.00 77.31 242 MET A O 1
ATOM 1979 N N . PHE A 1 243 ? -34.704 -2.618 78.173 1.00 72.62 243 PHE A N 1
ATOM 1980 C CA . PHE A 1 243 ? -34.078 -2.700 79.497 1.00 72.62 243 PHE A CA 1
ATOM 1981 C C . PHE A 1 243 ? -35.001 -2.134 80.595 1.00 72.62 243 PHE A C 1
ATOM 1983 O O . PHE A 1 243 ? -35.185 -2.763 81.637 1.00 72.62 243 PHE A O 1
ATOM 1990 N N . SER A 1 244 ? -35.667 -1.000 80.330 1.00 67.06 244 SER A N 1
ATOM 1991 C CA . SER A 1 244 ? -36.642 -0.397 81.256 1.00 67.06 244 SER A CA 1
ATOM 1992 C C . SER A 1 244 ? -37.922 -1.235 81.428 1.00 67.06 244 SER A C 1
ATOM 1994 O O . SER A 1 244 ? -38.396 -1.433 82.546 1.00 67.06 244 SER A O 1
ATOM 1996 N N . LEU A 1 245 ? -38.454 -1.792 80.336 1.00 65.38 245 LEU A N 1
ATOM 1997 C CA . LEU A 1 245 ? -39.627 -2.665 80.328 1.00 65.38 245 LEU A CA 1
ATOM 1998 C C . LEU A 1 245 ? -39.328 -4.029 80.933 1.00 65.38 245 LEU A C 1
ATOM 2000 O O . LEU A 1 245 ? -40.132 -4.513 81.709 1.00 65.38 245 LEU A O 1
ATOM 2004 N N . SER A 1 246 ? -38.182 -4.645 80.646 1.00 61.31 246 SER A N 1
ATOM 2005 C CA . SER A 1 246 ? -37.797 -5.926 81.245 1.00 61.31 246 SER A CA 1
ATOM 2006 C C . SER A 1 246 ? -37.630 -5.801 82.761 1.00 61.31 246 SER A C 1
ATOM 2008 O O . SER A 1 246 ? -37.956 -6.745 83.476 1.00 61.31 246 SER A O 1
ATOM 2010 N N . PHE A 1 247 ? -37.207 -4.636 83.268 1.00 58.75 247 PHE A N 1
ATOM 2011 C CA . PHE A 1 247 ? -37.201 -4.323 84.702 1.00 58.75 247 PHE A CA 1
ATOM 2012 C C . PHE A 1 247 ? -38.621 -4.159 85.285 1.00 58.75 247 PHE A C 1
ATOM 2014 O O . PHE A 1 247 ? -38.880 -4.582 86.406 1.00 58.75 247 PHE A O 1
ATOM 2021 N N . ALA A 1 248 ? -39.569 -3.605 84.521 1.00 58.59 248 ALA A N 1
ATOM 2022 C CA . ALA A 1 248 ? -40.958 -3.407 84.956 1.00 58.59 248 ALA A CA 1
ATOM 2023 C C . ALA A 1 248 ? -41.864 -4.654 84.795 1.00 58.59 248 ALA A C 1
ATOM 2025 O O . ALA A 1 248 ? -42.777 -4.874 85.587 1.00 58.59 248 ALA A O 1
ATOM 2026 N N . VAL A 1 249 ? -41.620 -5.478 83.774 1.00 56.91 249 VAL A N 1
ATOM 2027 C CA . VAL A 1 249 ? -42.414 -6.660 83.387 1.00 56.91 249 VAL A CA 1
ATOM 2028 C C . VAL A 1 249 ? -41.997 -7.901 84.175 1.00 56.91 249 VAL A C 1
ATOM 2030 O O . VAL A 1 249 ? -42.857 -8.714 84.513 1.00 56.91 249 VAL A O 1
ATOM 2033 N N . SER A 1 250 ? -40.720 -8.020 84.559 1.00 53.22 250 SER A N 1
ATOM 2034 C CA . SER A 1 250 ? -40.260 -9.079 85.475 1.00 53.22 250 SER A CA 1
ATOM 2035 C C . SER A 1 250 ? -40.937 -9.026 86.854 1.00 53.22 250 SER A C 1
ATOM 2037 O O . SER A 1 250 ? -40.960 -10.036 87.551 1.00 53.22 250 SER A O 1
ATOM 2039 N N . LEU A 1 251 ? -41.563 -7.896 87.215 1.00 50.84 251 LEU A N 1
ATOM 2040 C CA . LEU A 1 251 ? -42.405 -7.760 88.407 1.00 50.84 251 LEU A CA 1
ATOM 2041 C C . LEU A 1 251 ? -43.906 -8.038 88.186 1.00 50.84 251 LEU A C 1
ATOM 2043 O O . LEU A 1 251 ? -44.611 -8.204 89.179 1.00 50.84 251 LEU A O 1
ATOM 2047 N N . SER A 1 252 ? -44.431 -8.078 86.951 1.00 57.34 252 SER A N 1
ATOM 2048 C CA . SER A 1 252 ? -45.895 -8.074 86.725 1.00 57.34 252 SER A CA 1
ATOM 2049 C C . SER A 1 252 ? -46.460 -9.167 85.812 1.00 57.34 252 SER A C 1
ATOM 2051 O O . SER A 1 252 ? -47.660 -9.433 85.874 1.00 57.34 252 SER A O 1
ATOM 2053 N N . LEU A 1 253 ? -45.648 -9.846 84.999 1.00 51.50 253 LEU A N 1
ATOM 2054 C CA . LEU A 1 253 ? -46.143 -10.832 84.031 1.00 51.50 253 LEU A CA 1
ATOM 2055 C C . LEU A 1 253 ? -45.617 -12.235 84.323 1.00 51.50 253 LEU A C 1
ATOM 2057 O O . LEU A 1 253 ? -44.739 -12.755 83.644 1.00 51.50 253 LEU A O 1
ATOM 2061 N N . ILE A 1 254 ? -46.212 -12.872 85.330 1.00 44.53 254 ILE A N 1
ATOM 2062 C CA . ILE A 1 254 ? -46.124 -14.327 85.514 1.00 44.53 254 ILE A CA 1
ATOM 2063 C C . ILE A 1 254 ? -47.478 -15.063 85.357 1.00 44.53 254 ILE A C 1
ATOM 2065 O O . ILE A 1 254 ? -47.421 -16.222 84.961 1.00 44.53 254 ILE A O 1
ATOM 2069 N N . PRO A 1 255 ? -48.696 -14.482 85.499 1.00 47.50 255 PRO A N 1
ATOM 2070 C CA . PRO A 1 255 ? -49.907 -15.315 85.384 1.00 47.50 255 PRO A CA 1
ATOM 2071 C C . PRO A 1 255 ? -50.769 -15.177 84.112 1.00 47.50 255 PRO A C 1
ATOM 2073 O O . PRO A 1 255 ? -51.731 -15.925 83.994 1.00 47.50 255 PRO A O 1
ATOM 2076 N N . SER A 1 256 ? -50.490 -14.277 83.156 1.00 48.84 256 SER A N 1
ATOM 2077 C CA . SER A 1 256 ? -51.490 -13.928 82.112 1.00 48.84 256 SER A CA 1
ATOM 2078 C C . SER A 1 256 ? -51.145 -14.309 80.657 1.00 48.84 256 SER A C 1
ATOM 2080 O O . SER A 1 256 ? -51.799 -13.823 79.737 1.00 48.84 256 SER A O 1
ATOM 2082 N N . ALA A 1 257 ? -50.131 -15.145 80.408 1.00 49.97 257 ALA A N 1
ATOM 2083 C CA . ALA A 1 257 ? -49.629 -15.404 79.046 1.00 49.97 257 ALA A CA 1
ATOM 2084 C C . ALA A 1 257 ? -50.240 -16.622 78.314 1.00 49.97 257 ALA A C 1
ATOM 2086 O O . ALA A 1 257 ? -49.887 -16.862 77.161 1.00 49.97 257 ALA A O 1
ATOM 2087 N N . PHE A 1 258 ? -51.149 -17.384 78.929 1.00 49.19 258 PHE A N 1
ATOM 2088 C CA . PHE A 1 258 ? -51.765 -18.557 78.293 1.00 49.19 258 PHE A CA 1
ATOM 2089 C C . PHE A 1 258 ? -53.266 -18.360 78.096 1.00 49.19 258 PHE A C 1
ATOM 2091 O O . PHE A 1 258 ? -54.076 -18.807 78.903 1.00 49.19 258 PHE A O 1
ATOM 2098 N N . ASP A 1 259 ? -53.616 -17.695 76.994 1.00 58.06 259 ASP A N 1
ATOM 2099 C CA . ASP A 1 259 ? -54.984 -17.630 76.485 1.00 58.06 259 ASP A CA 1
ATOM 2100 C C . ASP A 1 259 ? -55.091 -18.445 75.181 1.00 58.06 259 ASP A C 1
ATOM 2102 O O . ASP A 1 259 ? -54.316 -18.258 74.235 1.00 58.06 259 ASP A O 1
ATOM 2106 N N . VAL A 1 260 ? -56.035 -19.389 75.150 1.00 60.78 260 VAL A N 1
ATOM 2107 C CA . VAL A 1 260 ? -56.202 -20.447 74.124 1.00 60.78 260 VAL A CA 1
ATOM 2108 C C . VAL A 1 260 ? -56.556 -19.871 72.741 1.00 60.78 260 VAL A C 1
ATOM 2110 O O . VAL A 1 260 ? -56.338 -20.496 71.701 1.00 60.78 260 VAL A O 1
ATOM 2113 N N . THR A 1 261 ? -57.058 -18.639 72.707 1.00 62.78 261 THR A N 1
ATOM 2114 C CA . THR A 1 261 ? -57.419 -17.882 71.499 1.00 62.78 261 THR A CA 1
ATOM 2115 C C . THR A 1 261 ? -56.206 -17.469 70.659 1.00 62.78 261 THR A C 1
ATOM 2117 O O . THR A 1 261 ? -56.254 -17.547 69.428 1.00 62.78 261 THR A O 1
ATOM 2120 N N . ASN A 1 262 ? -55.085 -17.110 71.292 1.00 64.44 262 ASN A N 1
ATOM 2121 C CA . ASN A 1 262 ? -53.844 -16.779 70.584 1.00 64.44 262 ASN A CA 1
ATOM 2122 C C . ASN A 1 262 ? -53.243 -18.020 69.914 1.00 64.44 262 ASN A C 1
ATOM 2124 O O . ASN A 1 262 ? -52.779 -17.947 68.777 1.00 64.44 262 ASN A O 1
ATOM 2128 N N . GLU A 1 263 ? -53.307 -19.177 70.577 1.00 71.50 263 GLU A N 1
ATOM 2129 C CA . GLU A 1 263 ? -52.798 -20.446 70.047 1.00 71.50 263 GLU A CA 1
ATOM 2130 C C . GLU A 1 263 ? -53.470 -20.829 68.716 1.00 71.50 263 GLU A C 1
ATOM 2132 O O . GLU A 1 263 ? -52.810 -21.280 67.779 1.00 71.50 263 GLU A O 1
ATOM 2137 N N . GLN A 1 264 ? -54.778 -20.592 68.588 1.00 76.12 264 GLN A N 1
ATOM 2138 C CA . GLN A 1 264 ? -55.519 -20.865 67.353 1.00 76.12 264 GLN A CA 1
ATOM 2139 C C . GLN A 1 264 ? -55.110 -19.931 66.203 1.00 76.12 264 GLN A C 1
ATOM 2141 O O . GLN A 1 264 ? -54.940 -20.387 65.070 1.00 76.12 264 GLN A O 1
ATOM 2146 N N . GLN A 1 265 ? -54.889 -18.642 66.479 1.00 77.88 265 GLN A N 1
ATOM 2147 C CA . GLN A 1 265 ? -54.404 -17.693 65.470 1.00 77.88 265 GLN A CA 1
ATOM 2148 C C . GLN A 1 265 ? -52.971 -18.008 65.016 1.00 77.88 265 GLN A C 1
ATOM 2150 O O . GLN A 1 265 ? -52.660 -17.871 63.829 1.00 77.88 265 GLN A O 1
ATOM 2155 N N . TRP A 1 266 ? -52.107 -18.467 65.928 1.00 79.38 266 TRP A N 1
ATOM 2156 C CA . TRP A 1 266 ? -50.757 -18.924 65.592 1.00 79.38 266 TRP A CA 1
ATOM 2157 C C . TRP A 1 266 ? -50.780 -20.151 64.686 1.00 79.38 266 TRP A C 1
ATOM 2159 O O . TRP A 1 266 ? -50.077 -20.155 63.680 1.00 79.38 266 TRP A O 1
ATOM 2169 N N . LYS A 1 267 ? -51.646 -21.135 64.962 1.00 84.50 267 LYS A N 1
ATOM 2170 C CA . LYS A 1 267 ? -51.803 -22.325 64.108 1.00 84.50 267 LYS A CA 1
ATOM 2171 C C . LYS A 1 267 ? -52.241 -21.972 62.682 1.00 84.50 267 LYS A C 1
ATOM 2173 O O . LYS A 1 267 ? -51.716 -22.540 61.728 1.00 84.50 267 LYS A O 1
ATOM 2178 N N . LEU A 1 268 ? -53.151 -21.010 62.518 1.00 88.19 268 LEU A N 1
ATOM 2179 C CA . LEU A 1 268 ? -53.578 -20.519 61.199 1.00 88.19 268 LEU A CA 1
ATOM 2180 C C . LEU A 1 268 ? -52.440 -19.822 60.437 1.00 88.19 268 LEU A C 1
ATOM 2182 O O . LEU A 1 268 ? -52.193 -20.136 59.273 1.00 88.19 268 LEU A O 1
ATOM 2186 N N . LYS A 1 269 ? -51.704 -18.917 61.094 1.00 90.38 269 LYS A N 1
ATOM 2187 C CA . LYS A 1 269 ? -50.537 -18.246 60.491 1.00 90.38 269 LYS A CA 1
ATOM 2188 C C . LYS A 1 269 ? -49.422 -19.233 60.147 1.00 90.38 269 LYS A C 1
ATOM 2190 O O . LYS A 1 269 ? -48.801 -19.119 59.095 1.00 90.38 269 LYS A O 1
ATOM 2195 N N . GLU A 1 270 ? -49.192 -20.222 61.003 1.00 89.12 270 GLU A N 1
ATOM 2196 C CA . GLU A 1 270 ? -48.214 -21.283 60.778 1.00 89.12 270 GLU A CA 1
ATOM 2197 C C . GLU A 1 270 ? -48.579 -22.125 59.547 1.00 89.12 270 GLU A C 1
ATOM 2199 O O . GLU A 1 270 ? -47.722 -22.389 58.707 1.00 89.12 270 GLU A O 1
ATOM 2204 N N . GLN A 1 271 ? -49.853 -22.501 59.388 1.00 93.31 271 GLN A N 1
ATOM 2205 C CA . GLN A 1 271 ? -50.332 -23.198 58.190 1.00 93.31 271 GLN A CA 1
ATOM 2206 C C . GLN A 1 271 ? -50.179 -22.346 56.923 1.00 93.31 271 GLN A C 1
ATOM 2208 O O . GLN A 1 271 ? -49.745 -22.859 55.891 1.00 93.31 271 GLN A O 1
ATOM 2213 N N . GLN A 1 272 ? -50.473 -21.045 57.000 1.00 93.94 272 GLN A N 1
ATOM 2214 C CA . GLN A 1 272 ? -50.293 -20.121 55.879 1.00 93.94 272 GLN A CA 1
ATOM 2215 C C . GLN A 1 272 ? -48.820 -20.006 55.456 1.00 93.94 272 GLN A C 1
ATOM 2217 O O . GLN A 1 272 ? -48.517 -20.081 54.265 1.00 93.94 272 GLN A O 1
ATOM 2222 N N . LEU A 1 273 ? -47.899 -19.874 56.414 1.00 94.75 273 LEU A N 1
ATOM 2223 C CA . LEU A 1 273 ? -46.461 -19.838 56.137 1.00 94.75 273 LEU A CA 1
ATOM 2224 C C . LEU A 1 273 ? -45.960 -21.173 55.574 1.00 94.75 273 LEU A C 1
ATOM 2226 O O . LEU A 1 273 ? -45.185 -21.174 54.623 1.00 94.75 273 LEU A O 1
ATOM 2230 N N . LYS A 1 274 ? -46.448 -22.310 56.086 1.00 95.12 274 LYS A N 1
ATOM 2231 C CA . LYS A 1 274 ? -46.132 -23.639 55.533 1.00 95.12 274 LYS A CA 1
ATOM 2232 C C . LYS A 1 274 ? -46.561 -23.769 54.072 1.00 95.12 274 LYS A C 1
ATOM 2234 O O . LYS A 1 274 ? -45.804 -24.307 53.270 1.00 95.12 274 LYS A O 1
ATOM 2239 N N . LEU A 1 275 ? -47.737 -23.248 53.711 1.00 95.69 275 LEU A N 1
ATOM 2240 C CA . LEU A 1 275 ? -48.191 -23.241 52.320 1.00 95.69 275 LEU A CA 1
ATOM 2241 C C . LEU A 1 275 ? -47.293 -22.366 51.435 1.00 95.69 275 LEU A C 1
ATOM 2243 O O . LEU A 1 275 ? -46.926 -22.792 50.343 1.00 95.69 275 LEU A O 1
ATOM 2247 N N . GLN A 1 276 ? -46.907 -21.176 51.904 1.00 96.69 276 GLN A N 1
ATOM 2248 C CA . GLN A 1 276 ? -45.990 -20.297 51.169 1.00 96.69 276 GLN A CA 1
ATOM 2249 C C . GLN A 1 276 ? -44.614 -20.940 50.970 1.00 96.69 276 GLN A C 1
ATOM 2251 O O . GLN A 1 276 ? -44.073 -20.886 49.869 1.00 96.69 276 GLN A O 1
ATOM 2256 N N . ILE A 1 277 ? -44.073 -21.597 52.000 1.00 93.81 277 ILE A N 1
ATOM 2257 C CA . ILE A 1 277 ? -42.809 -22.339 51.905 1.00 93.81 277 ILE A CA 1
ATOM 2258 C C . ILE A 1 277 ? -42.933 -23.451 50.860 1.00 93.81 277 ILE A C 1
ATOM 2260 O O . ILE A 1 277 ? -42.104 -23.523 49.960 1.00 93.81 277 ILE A O 1
ATOM 2264 N N . ALA A 1 278 ? -43.999 -24.255 50.903 1.00 95.50 278 ALA A N 1
ATOM 2265 C CA . ALA A 1 278 ? -44.210 -25.326 49.930 1.00 95.50 278 ALA A CA 1
ATOM 2266 C C . ALA A 1 278 ? -44.344 -24.801 48.486 1.00 95.50 278 ALA A C 1
ATOM 2268 O O . ALA A 1 278 ? -43.795 -25.392 47.558 1.00 95.50 278 ALA A O 1
ATOM 2269 N N . GLN A 1 279 ? -45.036 -23.674 48.282 1.00 96.12 279 GLN A N 1
ATOM 2270 C CA . GLN A 1 279 ? -45.142 -23.031 46.968 1.00 96.12 279 GLN A CA 1
ATOM 2271 C C . GLN A 1 279 ? -43.779 -22.547 46.455 1.00 96.12 279 GLN A C 1
ATOM 2273 O O . GLN A 1 279 ? -43.435 -22.803 45.300 1.00 96.12 279 GLN A O 1
ATOM 2278 N N . LEU A 1 280 ? -42.984 -21.898 47.311 1.00 96.44 280 LEU A N 1
ATOM 2279 C CA . LEU A 1 280 ? -41.632 -21.453 46.968 1.00 96.44 280 LEU A CA 1
ATOM 2280 C C . LEU A 1 280 ? -40.693 -22.632 46.688 1.00 96.44 280 LEU A C 1
ATOM 2282 O O . LEU A 1 280 ? -39.907 -22.575 45.747 1.00 96.44 280 LEU A O 1
ATOM 2286 N N . GLU A 1 281 ? -40.791 -23.723 47.447 1.00 96.00 281 GLU A N 1
ATOM 2287 C CA . GLU A 1 281 ? -40.007 -24.939 47.212 1.00 96.00 281 GLU A CA 1
ATOM 2288 C C . GLU A 1 281 ? -40.324 -25.587 45.861 1.00 96.00 281 GLU A C 1
ATOM 2290 O O . GLU A 1 281 ? -39.414 -26.059 45.179 1.00 96.00 281 GLU A O 1
ATOM 2295 N N . VAL A 1 282 ? -41.598 -25.615 45.456 1.00 96.50 282 VAL A N 1
ATOM 2296 C CA . VAL A 1 282 ? -42.001 -26.131 44.138 1.00 96.50 282 VAL A CA 1
ATOM 2297 C C . VAL A 1 282 ? -41.472 -25.232 43.020 1.00 96.50 282 VAL A C 1
ATOM 2299 O O . VAL A 1 282 ? -40.904 -25.752 42.060 1.00 96.50 282 VAL A O 1
ATOM 2302 N N . ALA A 1 283 ? -41.586 -23.908 43.161 1.00 95.50 283 ALA A N 1
ATOM 2303 C CA . ALA A 1 283 ? -41.035 -22.958 42.193 1.00 95.50 283 ALA A CA 1
ATOM 2304 C C . ALA A 1 283 ? -39.510 -23.107 42.056 1.00 95.50 283 ALA A C 1
ATOM 2306 O O . ALA A 1 283 ? -39.004 -23.258 40.950 1.00 95.50 283 ALA A O 1
ATOM 2307 N N . LEU A 1 284 ? -38.780 -23.191 43.175 1.00 97.25 284 LEU A N 1
ATOM 2308 C CA . LEU A 1 284 ? -37.330 -23.406 43.172 1.00 97.25 284 LEU A CA 1
ATOM 2309 C C . LEU A 1 284 ? -36.931 -24.735 42.521 1.00 97.25 284 LEU A C 1
ATOM 2311 O O . LEU A 1 284 ? -35.935 -24.790 41.803 1.00 97.25 284 LEU A O 1
ATOM 2315 N N . LYS A 1 285 ? -37.689 -25.812 42.757 1.00 97.50 285 LYS A N 1
ATOM 2316 C CA . LYS A 1 285 ? -37.447 -27.106 42.099 1.00 97.50 285 LYS A CA 1
ATOM 2317 C C . LYS A 1 285 ? -37.678 -27.028 40.589 1.00 97.50 285 LYS A C 1
ATOM 2319 O O . LYS A 1 285 ? -36.891 -27.613 39.850 1.00 97.50 285 LYS A O 1
ATOM 2324 N N . SER A 1 286 ? -38.704 -26.301 40.143 1.00 97.31 286 SER A N 1
ATOM 2325 C CA . SER A 1 286 ? -38.950 -26.038 38.719 1.00 97.31 286 SER A CA 1
ATOM 2326 C C . SER A 1 286 ? -37.805 -25.238 38.096 1.00 97.31 286 SER A C 1
ATOM 2328 O O . SER A 1 286 ? -37.213 -25.687 37.122 1.00 97.31 286 SER A O 1
ATOM 2330 N N . ASP A 1 287 ? -37.404 -24.124 38.716 1.00 96.75 287 ASP A N 1
ATOM 2331 C CA . ASP A 1 287 ? -36.299 -23.287 38.233 1.00 96.75 287 ASP A CA 1
ATOM 2332 C C . ASP A 1 287 ? -34.972 -24.059 38.168 1.00 96.75 287 ASP A C 1
ATOM 2334 O O . ASP A 1 287 ? -34.139 -23.824 37.291 1.00 96.75 287 ASP A O 1
ATOM 2338 N N . LEU A 1 288 ? -34.737 -24.977 39.112 1.00 97.19 288 LEU A N 1
ATOM 2339 C CA . LEU A 1 288 ? -33.570 -25.858 39.086 1.00 97.19 288 LEU A CA 1
ATOM 2340 C C . LEU A 1 288 ? -33.621 -26.840 37.913 1.00 97.19 288 LEU A C 1
ATOM 2342 O O . LEU A 1 288 ? -32.583 -27.078 37.296 1.00 97.19 288 LEU A O 1
ATOM 2346 N N . ALA A 1 289 ? -34.794 -27.389 37.591 1.00 96.81 289 ALA A N 1
ATOM 2347 C CA . ALA A 1 289 ? -34.968 -28.229 36.410 1.00 96.81 289 ALA A CA 1
ATOM 2348 C C . ALA A 1 289 ? -34.695 -27.429 35.125 1.00 96.81 289 ALA A C 1
ATOM 2350 O O . ALA A 1 289 ? -33.859 -27.842 34.323 1.00 96.81 289 ALA A O 1
ATOM 2351 N N . ASP A 1 290 ? -35.266 -26.228 34.998 1.00 96.62 290 ASP A N 1
ATOM 2352 C CA . ASP A 1 290 ? -35.051 -25.354 33.839 1.00 96.62 290 ASP A CA 1
ATOM 2353 C C . ASP A 1 290 ? -33.573 -24.959 33.676 1.00 96.62 290 ASP A C 1
ATOM 2355 O O . ASP A 1 290 ? -33.028 -24.964 32.567 1.00 96.62 290 ASP A O 1
ATOM 2359 N N . LYS A 1 291 ? -32.875 -24.654 34.781 1.00 97.00 291 LYS A N 1
ATOM 2360 C CA . LYS A 1 291 ? -31.427 -24.380 34.767 1.00 97.00 291 LYS A CA 1
ATOM 2361 C C . LYS A 1 291 ? -30.614 -25.589 34.312 1.00 97.00 291 LYS A C 1
ATOM 2363 O O . LYS A 1 291 ? -29.641 -25.404 33.579 1.00 97.00 291 LYS A O 1
ATOM 2368 N N . ASN A 1 292 ? -30.991 -26.7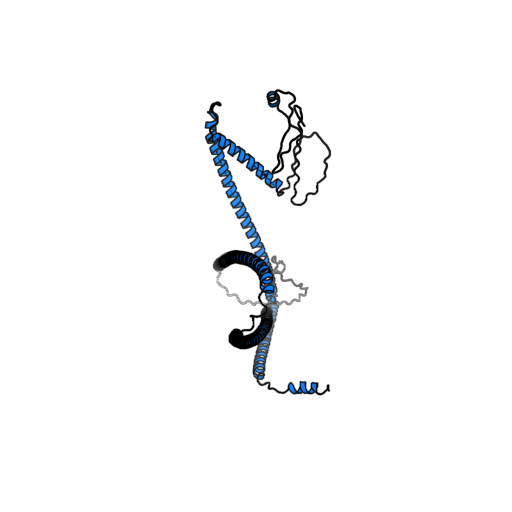99 34.722 1.00 97.88 292 ASN A N 1
ATOM 2369 C CA . ASN A 1 292 ? -30.330 -28.021 34.265 1.00 97.88 292 ASN A CA 1
ATOM 2370 C C . ASN A 1 292 ? -30.540 -28.236 32.758 1.00 97.88 292 ASN A C 1
ATOM 2372 O O . ASN A 1 292 ? -29.565 -28.479 32.049 1.00 97.88 292 ASN A O 1
ATOM 2376 N N . ASP A 1 293 ? -31.750 -28.011 32.244 1.00 97.81 293 ASP A N 1
ATOM 2377 C CA . ASP A 1 293 ? -32.034 -28.089 30.805 1.00 97.81 293 ASP A CA 1
ATOM 2378 C C . ASP A 1 293 ? -31.237 -27.049 29.997 1.00 97.81 293 ASP A C 1
ATOM 2380 O O . ASP A 1 293 ? -30.744 -27.325 28.900 1.00 97.81 293 ASP A O 1
ATOM 2384 N N . ILE A 1 294 ? -31.079 -25.829 30.525 1.00 97.56 294 ILE A N 1
ATOM 2385 C CA . ILE A 1 294 ? -30.214 -24.803 29.920 1.00 97.56 294 ILE A CA 1
ATOM 2386 C C . ILE A 1 294 ? -28.748 -25.250 29.936 1.00 97.56 294 ILE A C 1
ATOM 2388 O O . ILE A 1 294 ? -28.060 -25.101 28.925 1.00 97.56 294 ILE A O 1
ATOM 2392 N N . LEU A 1 295 ? -28.262 -25.814 31.045 1.00 97.38 295 LEU A N 1
ATOM 2393 C CA . LEU A 1 295 ? -26.893 -26.324 31.134 1.00 97.38 295 LEU A CA 1
ATOM 2394 C C . LEU A 1 295 ? -26.631 -27.428 30.109 1.00 97.38 295 LEU A C 1
ATOM 2396 O O . LEU A 1 295 ? -25.573 -27.423 29.480 1.00 97.38 295 LEU A O 1
ATOM 2400 N N . ASP A 1 296 ? -27.577 -28.339 29.906 1.00 97.50 296 ASP A N 1
ATOM 2401 C CA . ASP A 1 296 ? -27.431 -29.418 28.932 1.00 97.50 296 ASP A CA 1
ATOM 2402 C C . ASP A 1 296 ? -27.486 -28.908 27.485 1.00 97.50 296 ASP A C 1
ATOM 2404 O O . ASP A 1 296 ? -26.680 -29.341 26.657 1.00 97.50 296 ASP A O 1
ATOM 2408 N N . ARG A 1 297 ? -28.317 -27.897 27.190 1.00 97.81 297 ARG A N 1
ATOM 2409 C CA . ARG A 1 297 ? -28.267 -27.176 25.903 1.00 97.81 297 ARG A CA 1
ATOM 2410 C C . ARG A 1 297 ? -26.910 -26.508 25.666 1.00 97.81 297 ARG A C 1
ATOM 2412 O O . ARG A 1 297 ? -26.334 -26.683 24.597 1.00 97.81 297 ARG A O 1
ATOM 2419 N N . ILE A 1 298 ? -26.353 -25.821 26.667 1.00 96.38 298 ILE A N 1
ATOM 2420 C CA . ILE A 1 298 ? -25.031 -25.179 26.558 1.00 96.38 298 ILE A CA 1
ATOM 2421 C C . ILE A 1 298 ? -23.927 -26.219 26.329 1.00 96.38 298 ILE A C 1
ATOM 2423 O O . ILE A 1 298 ? -23.013 -25.974 25.541 1.00 96.38 298 ILE A O 1
ATOM 2427 N N . LYS A 1 299 ? -23.980 -27.379 26.998 1.00 97.50 299 LYS A N 1
ATOM 2428 C CA . LYS A 1 299 ? -23.024 -28.472 26.749 1.00 97.50 299 LYS A CA 1
ATOM 2429 C C . LYS A 1 299 ? -23.106 -28.946 25.296 1.00 97.50 299 LYS A C 1
ATOM 2431 O O . LYS A 1 299 ? -22.076 -29.024 24.635 1.00 97.50 299 LYS A O 1
ATOM 2436 N N . LEU A 1 300 ? -24.317 -29.170 24.782 1.00 97.25 300 LEU A N 1
ATOM 2437 C CA . LEU A 1 300 ? -24.524 -29.596 23.399 1.00 97.25 300 LEU A CA 1
ATOM 2438 C C . LEU A 1 300 ? -24.011 -28.559 22.386 1.00 97.25 300 LEU A C 1
ATOM 2440 O O . LEU A 1 300 ? -23.321 -28.921 21.433 1.00 97.25 300 LEU A O 1
ATOM 2444 N N . GLU A 1 301 ? -24.300 -27.273 22.597 1.00 95.56 301 GLU A N 1
ATOM 2445 C CA . GLU A 1 301 ? -23.803 -26.185 21.743 1.00 95.56 301 GLU A CA 1
ATOM 2446 C C . GLU A 1 301 ? -22.273 -26.074 21.782 1.00 95.56 301 GLU A C 1
ATOM 2448 O O . GLU A 1 301 ? -21.635 -25.855 20.748 1.00 95.56 301 GLU A O 1
ATOM 2453 N N . ARG A 1 302 ? -21.652 -26.270 22.954 1.00 95.44 302 ARG A N 1
ATOM 2454 C CA . ARG A 1 302 ? -20.187 -26.309 23.086 1.00 95.44 302 ARG A CA 1
ATOM 2455 C C . ARG A 1 302 ? -19.579 -27.471 22.313 1.00 95.44 302 ARG A C 1
ATOM 2457 O O . ARG A 1 302 ? -18.595 -27.262 21.604 1.00 95.44 302 ARG A O 1
ATOM 2464 N N . ASP A 1 303 ? -20.176 -28.655 22.394 1.00 97.25 303 ASP A N 1
ATOM 2465 C CA . ASP A 1 303 ? -19.711 -29.829 21.653 1.00 97.25 303 ASP A CA 1
ATOM 2466 C C . ASP A 1 303 ? -19.829 -29.619 20.136 1.00 97.25 303 ASP A C 1
ATOM 2468 O O . ASP A 1 303 ? -18.913 -29.954 19.381 1.00 97.25 303 ASP A O 1
ATOM 2472 N N . GLN A 1 304 ? -20.924 -29.010 19.672 1.00 97.19 304 GLN A N 1
ATOM 2473 C CA . GLN A 1 304 ? -21.103 -28.641 18.264 1.00 97.19 304 GLN A CA 1
ATOM 2474 C C . GLN A 1 304 ? -20.091 -27.583 17.810 1.00 97.19 304 GLN A C 1
ATOM 2476 O O . GLN A 1 304 ? -19.472 -27.734 16.758 1.00 97.19 304 GLN A O 1
ATOM 2481 N N . THR A 1 305 ? -19.863 -26.549 18.621 1.00 95.00 305 THR A N 1
ATOM 2482 C CA . THR A 1 305 ? -18.854 -25.514 18.345 1.00 95.00 305 THR A CA 1
ATOM 2483 C C . THR A 1 305 ? -17.451 -26.121 18.265 1.00 95.00 305 THR A C 1
ATOM 2485 O O . THR A 1 305 ? -16.661 -25.757 17.393 1.00 95.00 305 THR A O 1
ATOM 2488 N N . GLY A 1 306 ? -17.148 -27.097 19.127 1.00 96.50 306 GLY A N 1
ATOM 2489 C CA . GLY A 1 306 ? -15.912 -27.874 19.082 1.00 96.50 306 GLY A CA 1
ATOM 2490 C C . GLY A 1 306 ? -15.741 -28.643 17.769 1.00 96.50 306 GLY A C 1
ATOM 2491 O O . GLY A 1 306 ? -14.682 -28.543 17.145 1.00 96.50 306 GLY A O 1
ATOM 2492 N N . LYS A 1 307 ? -16.788 -29.345 17.312 1.00 97.50 307 LYS A N 1
ATOM 2493 C CA . LYS A 1 307 ? -16.797 -30.064 16.022 1.00 97.50 307 LYS A CA 1
ATOM 2494 C C . LYS A 1 307 ? -16.595 -29.120 14.837 1.00 97.50 307 LYS A C 1
ATOM 2496 O O . LYS A 1 307 ? -15.687 -29.341 14.045 1.00 97.50 307 LYS A O 1
ATOM 2501 N N . LEU A 1 308 ? -17.352 -28.023 14.764 1.00 95.62 308 LEU A N 1
ATOM 2502 C CA . LEU A 1 308 ? -17.208 -27.019 13.700 1.00 95.62 308 LEU A CA 1
ATOM 2503 C C . LEU A 1 308 ? -15.812 -26.378 13.693 1.00 95.62 308 LEU A C 1
ATOM 2505 O O . LEU A 1 308 ? -15.233 -26.133 12.634 1.00 95.62 308 LEU A O 1
ATOM 2509 N N . SER A 1 309 ? -15.235 -26.130 14.872 1.00 93.88 309 SER A N 1
ATOM 2510 C CA . SER A 1 309 ? -13.861 -25.636 14.992 1.00 93.88 309 SER A CA 1
ATOM 2511 C C . SER A 1 309 ? -12.846 -26.653 14.463 1.00 93.88 309 SER A C 1
ATOM 2513 O O . SER A 1 309 ? -11.904 -26.271 13.768 1.00 93.88 309 SER A O 1
ATOM 2515 N N . GLN A 1 310 ? -13.037 -27.944 14.750 1.00 97.00 310 GLN A N 1
ATOM 2516 C CA . GLN A 1 310 ? -12.204 -29.009 14.198 1.00 97.00 310 GLN A CA 1
ATOM 2517 C C . GLN A 1 310 ? -12.340 -29.105 12.672 1.00 97.00 310 GLN A C 1
ATOM 2519 O O . GLN A 1 310 ? -11.320 -29.073 11.989 1.00 97.00 310 GLN A O 1
ATOM 2524 N N . GLU A 1 311 ? -13.561 -29.127 12.136 1.00 96.94 311 GLU A N 1
ATOM 2525 C CA . GLU A 1 311 ? -13.817 -29.130 10.689 1.00 96.94 311 GLU A CA 1
ATOM 2526 C C . GLU A 1 311 ? -13.172 -27.920 9.999 1.00 96.94 311 GLU A C 1
ATOM 2528 O O . GLU A 1 311 ? -12.563 -28.050 8.939 1.00 96.94 311 GLU A O 1
ATOM 2533 N N . THR A 1 312 ? -13.217 -26.745 10.633 1.00 93.12 312 THR A N 1
ATOM 2534 C CA . THR A 1 312 ? -12.552 -25.536 10.125 1.00 93.12 312 THR A CA 1
ATOM 2535 C C . THR A 1 312 ? -11.037 -25.726 10.033 1.00 93.12 312 THR A C 1
ATOM 2537 O O . THR A 1 312 ? -10.436 -25.365 9.021 1.00 93.12 312 THR A O 1
ATOM 2540 N N . ARG A 1 313 ? -10.405 -26.322 11.055 1.00 96.94 313 ARG A N 1
ATOM 2541 C CA . ARG A 1 313 ? -8.964 -26.636 11.018 1.00 96.94 313 ARG A CA 1
ATOM 2542 C C . ARG A 1 313 ? -8.639 -27.669 9.940 1.00 96.94 313 ARG A C 1
ATOM 2544 O O . ARG A 1 313 ? -7.658 -27.506 9.222 1.00 96.94 313 ARG A O 1
ATOM 2551 N N . GLU A 1 314 ? -9.461 -28.704 9.794 1.00 97.06 314 GLU A N 1
ATOM 2552 C CA . GLU A 1 314 ? -9.281 -29.732 8.762 1.00 97.06 314 GLU A CA 1
ATOM 2553 C C . GLU A 1 314 ? -9.405 -29.150 7.347 1.00 97.06 314 GLU A C 1
ATOM 2555 O O . GLU A 1 314 ? -8.584 -29.447 6.479 1.00 97.06 314 GLU A O 1
ATOM 2560 N N . LEU A 1 315 ? -10.379 -28.266 7.110 1.00 96.31 315 LEU A N 1
ATOM 2561 C CA . LEU A 1 315 ? -10.521 -27.556 5.838 1.00 96.31 315 LEU A CA 1
ATOM 2562 C C . LEU A 1 315 ? -9.329 -26.638 5.561 1.00 96.31 315 LEU A C 1
ATOM 2564 O O . LEU A 1 315 ? -8.830 -26.619 4.438 1.00 96.31 315 LEU A O 1
ATOM 2568 N N . GLN A 1 316 ? -8.826 -25.925 6.572 1.00 96.00 316 GLN A N 1
ATOM 2569 C CA . GLN A 1 316 ? -7.614 -25.113 6.433 1.00 96.00 316 GLN A CA 1
ATOM 2570 C C . GLN A 1 316 ? -6.405 -25.960 6.018 1.00 96.00 316 GLN A C 1
ATOM 2572 O O . GLN A 1 316 ? -5.676 -25.561 5.110 1.00 96.00 316 GLN A O 1
ATOM 2577 N N . LEU A 1 317 ? -6.217 -27.138 6.622 1.00 96.25 317 LEU A N 1
ATOM 2578 C CA . LEU A 1 317 ? -5.152 -28.068 6.236 1.00 96.25 317 LEU A CA 1
ATOM 2579 C C . LEU A 1 317 ? -5.309 -28.530 4.783 1.00 96.25 317 LEU A C 1
ATOM 2581 O O . LEU A 1 317 ? -4.360 -28.419 4.009 1.00 96.25 317 LEU A O 1
ATOM 2585 N N . ARG A 1 318 ? -6.517 -28.931 4.368 1.00 96.00 318 ARG A N 1
ATOM 2586 C CA . ARG A 1 318 ? -6.786 -29.316 2.969 1.00 96.00 318 ARG A CA 1
ATOM 2587 C C . ARG A 1 318 ? -6.523 -28.174 1.986 1.00 96.00 318 ARG A C 1
ATOM 2589 O O . ARG A 1 318 ? -5.977 -28.407 0.911 1.00 96.00 318 ARG A O 1
ATOM 2596 N N . CYS A 1 319 ? -6.871 -26.935 2.337 1.00 91.88 319 CYS A N 1
ATOM 2597 C CA . CYS A 1 319 ? -6.563 -25.773 1.502 1.00 91.88 319 CYS A CA 1
ATOM 2598 C C . CYS A 1 319 ? -5.050 -25.554 1.356 1.00 91.88 319 CYS A C 1
ATOM 2600 O O . CYS A 1 319 ? -4.587 -25.191 0.274 1.00 91.88 319 CYS A O 1
ATOM 2602 N N . LEU A 1 320 ? -4.274 -25.771 2.422 1.00 95.31 320 LEU A N 1
ATOM 2603 C CA . LEU A 1 320 ? -2.814 -25.678 2.369 1.00 95.31 320 LEU A CA 1
ATOM 2604 C C . LEU A 1 320 ? -2.206 -26.793 1.510 1.00 95.31 320 LEU A C 1
ATOM 2606 O O . LEU A 1 320 ? -1.347 -26.503 0.680 1.00 95.31 320 LEU A O 1
ATOM 2610 N N . GLU A 1 321 ? -2.696 -28.027 1.636 1.00 95.88 321 GLU A N 1
ATOM 2611 C CA . GLU A 1 321 ? -2.280 -29.161 0.799 1.00 95.88 321 GLU A CA 1
ATOM 2612 C C . GLU A 1 321 ? -2.571 -28.905 -0.687 1.00 95.88 321 GLU A C 1
ATOM 2614 O O . GLU A 1 321 ? -1.685 -29.038 -1.530 1.00 95.88 321 GLU A O 1
ATOM 2619 N N . GLN A 1 322 ? -3.781 -28.449 -1.024 1.00 93.62 322 GLN A N 1
ATOM 2620 C CA . GLN A 1 322 ? -4.136 -28.085 -2.401 1.00 93.62 322 GLN A CA 1
ATOM 2621 C C . GLN A 1 322 ? -3.268 -26.940 -2.937 1.00 93.62 322 GLN A C 1
ATOM 2623 O O . GLN A 1 322 ? -2.860 -26.948 -4.100 1.00 93.62 322 GLN A O 1
ATOM 2628 N N . LYS A 1 323 ? -2.944 -25.953 -2.093 1.00 94.69 323 LYS A N 1
ATOM 2629 C CA . LYS A 1 323 ? -2.048 -24.851 -2.461 1.00 94.69 323 LYS A CA 1
ATOM 2630 C C . LYS A 1 323 ? -0.628 -25.347 -2.735 1.00 94.69 323 LYS A C 1
ATOM 2632 O O . LYS A 1 323 ? 0.006 -24.861 -3.671 1.00 94.69 323 LYS A O 1
ATOM 2637 N N . GLN A 1 324 ? -0.138 -26.308 -1.955 1.00 95.38 324 GLN A N 1
ATOM 2638 C CA . GLN A 1 324 ? 1.149 -26.949 -2.203 1.00 95.38 324 GLN A CA 1
ATOM 2639 C C . GLN A 1 324 ? 1.141 -27.693 -3.545 1.00 95.38 324 GLN A C 1
ATOM 2641 O O . GLN A 1 324 ? 2.009 -27.434 -4.374 1.00 95.38 324 GLN A O 1
ATOM 2646 N N . GLN A 1 325 ? 0.122 -28.515 -3.809 1.00 94.00 325 GLN A N 1
ATOM 2647 C CA . GLN A 1 325 ? -0.023 -29.229 -5.086 1.00 94.00 325 GLN A CA 1
ATOM 2648 C C . GLN A 1 325 ? -0.067 -28.272 -6.287 1.00 94.00 325 GLN A C 1
ATOM 2650 O O . GLN A 1 325 ? 0.543 -28.530 -7.324 1.00 94.00 325 GLN A O 1
ATOM 2655 N N . LEU A 1 326 ? -0.749 -27.131 -6.155 1.00 92.00 326 LEU A N 1
ATOM 2656 C CA . LEU A 1 326 ? -0.806 -26.121 -7.211 1.00 92.00 326 LEU A CA 1
ATOM 2657 C C . LEU A 1 326 ? 0.553 -25.450 -7.448 1.00 92.00 326 LEU A C 1
ATOM 2659 O O . LEU A 1 326 ? 0.900 -25.158 -8.592 1.00 92.00 326 LEU A O 1
ATOM 2663 N N . ASN A 1 327 ? 1.334 -25.219 -6.392 1.00 90.75 327 ASN A N 1
ATOM 2664 C CA . ASN A 1 327 ? 2.695 -24.704 -6.524 1.00 90.75 327 ASN A CA 1
ATOM 2665 C C . ASN A 1 327 ? 3.617 -25.721 -7.209 1.00 90.75 327 ASN A C 1
ATOM 2667 O O . ASN A 1 327 ? 4.336 -25.345 -8.131 1.00 90.75 327 ASN A O 1
ATOM 2671 N N . GLU A 1 328 ? 3.538 -26.997 -6.832 1.00 94.81 328 GLU A N 1
ATOM 2672 C CA . GLU A 1 328 ? 4.294 -28.081 -7.472 1.00 94.81 328 GLU A CA 1
ATOM 2673 C C . GLU A 1 328 ? 3.941 -28.203 -8.961 1.00 94.81 328 GLU A C 1
ATOM 2675 O O . GLU A 1 328 ? 4.832 -28.248 -9.811 1.00 94.81 328 GLU A O 1
ATOM 2680 N N . LEU A 1 329 ? 2.650 -28.153 -9.308 1.00 91.38 329 LEU A N 1
ATOM 2681 C CA . LEU A 1 329 ? 2.200 -28.154 -10.701 1.00 91.38 329 LEU A CA 1
ATOM 2682 C C . LEU A 1 329 ? 2.675 -26.907 -11.457 1.00 91.38 329 LEU A C 1
ATOM 2684 O O . LEU A 1 329 ? 3.078 -26.995 -12.616 1.00 91.38 329 LEU A O 1
ATOM 2688 N N . LYS A 1 330 ? 2.651 -25.737 -10.812 1.00 92.62 330 LYS A N 1
ATOM 2689 C CA . LYS A 1 330 ? 3.144 -24.482 -11.390 1.00 92.62 330 LYS A CA 1
ATOM 2690 C C . LYS A 1 330 ? 4.643 -24.550 -11.665 1.00 92.62 330 LYS A C 1
ATOM 2692 O O . LYS A 1 330 ? 5.092 -24.055 -12.699 1.00 92.62 330 LYS A O 1
ATOM 2697 N N . ASP A 1 331 ? 5.415 -25.158 -10.776 1.00 90.62 331 ASP A N 1
ATOM 2698 C CA . ASP A 1 331 ? 6.844 -25.353 -10.980 1.00 90.62 331 ASP A CA 1
ATOM 2699 C C . ASP A 1 331 ? 7.109 -26.389 -12.071 1.00 90.62 331 ASP A C 1
ATOM 2701 O O . ASP A 1 331 ? 7.899 -26.114 -12.974 1.00 90.62 331 ASP A O 1
ATOM 2705 N N . LEU A 1 332 ? 6.364 -27.497 -12.101 1.00 89.38 332 LEU A N 1
ATOM 2706 C CA . LEU A 1 332 ? 6.405 -28.467 -13.197 1.00 89.38 332 LEU A CA 1
ATOM 2707 C C . LEU A 1 332 ? 6.080 -27.807 -14.547 1.00 89.38 332 LEU A C 1
ATOM 2709 O O . LEU A 1 332 ? 6.782 -28.020 -15.536 1.00 89.38 332 LEU A O 1
ATOM 2713 N N . MET A 1 333 ? 5.074 -26.932 -14.585 1.00 85.06 333 MET A N 1
ATOM 2714 C CA . MET A 1 333 ? 4.733 -26.151 -15.769 1.00 85.06 333 MET A CA 1
ATOM 2715 C C . MET A 1 333 ? 5.902 -25.256 -16.190 1.00 85.06 333 MET A C 1
ATOM 2717 O O . MET A 1 333 ? 6.267 -25.271 -17.360 1.00 85.06 333 MET A O 1
ATOM 2721 N N . LYS A 1 334 ? 6.556 -24.538 -15.263 1.00 84.00 334 LYS A N 1
ATOM 2722 C CA . LYS A 1 334 ? 7.768 -23.749 -15.568 1.00 84.00 334 LYS A CA 1
ATOM 2723 C C . LYS A 1 334 ? 8.902 -24.619 -16.113 1.00 84.00 334 LYS A C 1
ATOM 2725 O O . LYS A 1 334 ? 9.583 -24.181 -17.043 1.00 84.00 334 LYS A O 1
ATOM 2730 N N . PHE A 1 335 ? 9.101 -25.823 -15.571 1.00 83.94 335 PHE A N 1
ATOM 2731 C CA . PHE A 1 335 ? 10.085 -26.778 -16.084 1.00 83.94 335 PHE A CA 1
ATOM 2732 C C . PHE A 1 335 ? 9.770 -27.167 -17.530 1.00 83.94 335 PHE A C 1
ATOM 2734 O O . PHE A 1 335 ? 10.643 -27.031 -18.387 1.00 83.94 335 PHE A O 1
ATOM 2741 N N . PHE A 1 336 ? 8.524 -27.530 -17.845 1.00 74.69 336 PHE A N 1
ATOM 2742 C CA . PHE A 1 336 ? 8.112 -27.823 -19.221 1.00 74.69 336 PHE A CA 1
ATOM 2743 C C . PHE A 1 336 ? 8.275 -26.620 -20.155 1.00 74.69 336 PHE A C 1
ATOM 2745 O O . PHE A 1 336 ? 8.768 -26.774 -21.273 1.00 74.69 336 PHE A O 1
ATOM 2752 N N . THR A 1 337 ? 7.947 -25.405 -19.707 1.00 71.75 337 THR A N 1
ATOM 2753 C CA . THR A 1 337 ? 8.168 -24.191 -20.506 1.00 71.75 337 THR A CA 1
ATOM 2754 C C . THR A 1 337 ? 9.655 -23.963 -20.775 1.00 71.75 337 THR A C 1
ATOM 2756 O O . THR A 1 337 ? 10.024 -23.532 -21.866 1.00 71.75 337 THR A O 1
ATOM 2759 N N . LYS A 1 338 ? 10.525 -24.268 -19.806 1.00 70.81 338 LYS A N 1
ATOM 2760 C CA . LYS A 1 338 ? 11.977 -24.129 -19.949 1.00 70.81 338 LYS A CA 1
ATOM 2761 C C . LYS A 1 338 ? 12.566 -25.190 -20.880 1.00 70.81 338 LYS A C 1
ATOM 2763 O O . LYS A 1 338 ? 13.362 -24.846 -21.745 1.00 70.81 338 LYS A O 1
ATOM 2768 N N . VAL A 1 339 ? 12.110 -26.438 -20.791 1.00 68.00 339 VAL A N 1
ATOM 2769 C CA . VAL A 1 339 ? 12.497 -27.512 -21.722 1.00 68.00 339 VAL A CA 1
ATOM 2770 C C . VAL A 1 339 ? 12.017 -27.207 -23.144 1.00 68.00 339 VAL A C 1
ATOM 2772 O O . VAL A 1 339 ? 12.796 -27.319 -24.083 1.00 68.00 339 VAL A O 1
ATOM 2775 N N . ARG A 1 340 ? 10.785 -26.708 -23.322 1.00 57.00 340 ARG A N 1
ATOM 2776 C CA . ARG A 1 340 ? 10.254 -26.305 -24.638 1.00 57.00 340 ARG A CA 1
ATOM 2777 C C . ARG A 1 340 ? 11.022 -25.131 -25.258 1.00 57.00 340 ARG A C 1
ATOM 2779 O O . ARG A 1 340 ? 11.187 -25.094 -26.474 1.00 57.00 340 ARG A O 1
ATOM 2786 N N . LYS A 1 341 ? 11.505 -24.187 -24.440 1.00 58.44 341 LYS A N 1
ATOM 2787 C CA . LYS A 1 341 ? 12.418 -23.117 -24.884 1.00 58.44 341 LYS A CA 1
ATOM 2788 C C . LYS A 1 341 ? 13.788 -23.676 -25.279 1.00 58.44 341 LYS A C 1
ATOM 2790 O O . LYS A 1 341 ? 14.305 -23.307 -26.323 1.00 58.44 341 LYS A O 1
ATOM 2795 N N . ASN A 1 342 ? 14.327 -24.623 -24.513 1.00 57.16 342 ASN A N 1
ATOM 2796 C CA . ASN A 1 342 ? 15.612 -25.253 -24.822 1.00 57.16 342 ASN A CA 1
ATOM 2797 C C . ASN A 1 342 ? 15.558 -26.143 -26.079 1.00 57.16 342 ASN A C 1
ATOM 2799 O O . ASN A 1 342 ? 16.525 -26.175 -26.831 1.00 57.16 342 ASN A O 1
ATOM 2803 N N . GLN A 1 343 ? 14.435 -26.818 -26.352 1.00 55.09 343 GLN A N 1
ATOM 2804 C CA . GLN A 1 343 ? 14.255 -27.620 -27.569 1.00 55.09 343 GLN A CA 1
ATOM 2805 C C . GLN A 1 343 ? 14.181 -26.737 -28.827 1.00 55.09 343 GLN A C 1
ATOM 2807 O O . GLN A 1 343 ? 14.801 -27.063 -29.829 1.00 55.09 343 GLN A O 1
ATOM 2812 N N . LYS A 1 344 ? 13.487 -25.587 -28.756 1.00 53.84 344 LYS A N 1
ATOM 2813 C CA . LYS A 1 344 ? 13.468 -24.586 -29.842 1.00 53.84 344 LYS A CA 1
ATOM 2814 C C . LYS A 1 344 ? 14.821 -23.899 -30.043 1.00 53.84 344 LYS A C 1
ATOM 2816 O O . LYS A 1 344 ? 15.134 -23.510 -31.160 1.00 53.84 344 LYS A O 1
ATOM 2821 N N . ASN A 1 345 ? 15.612 -23.765 -28.978 1.00 48.09 345 ASN A N 1
ATOM 2822 C CA . ASN A 1 345 ? 16.944 -23.180 -29.064 1.00 48.09 345 ASN A CA 1
ATOM 2823 C C . ASN A 1 345 ? 17.978 -24.144 -29.649 1.00 48.09 345 ASN A C 1
ATOM 2825 O O . ASN A 1 345 ? 18.884 -23.657 -30.304 1.00 48.09 345 ASN A O 1
ATOM 2829 N N . ARG A 1 346 ? 17.851 -25.471 -29.485 1.00 47.09 346 ARG A N 1
ATOM 2830 C CA . ARG A 1 346 ? 18.826 -26.442 -30.029 1.00 47.09 346 ARG A CA 1
ATOM 2831 C C . ARG A 1 346 ? 18.913 -26.455 -31.556 1.00 47.09 346 ARG A C 1
ATOM 2833 O O . ARG A 1 346 ? 20.011 -26.608 -32.081 1.00 47.09 346 ARG A O 1
ATOM 2840 N N . ASP A 1 347 ? 17.806 -26.205 -32.252 1.00 46.16 347 ASP A N 1
ATOM 2841 C CA . ASP A 1 347 ? 17.789 -26.109 -33.721 1.00 46.16 347 ASP A CA 1
ATOM 2842 C C . ASP A 1 347 ? 18.305 -24.747 -34.241 1.00 46.16 347 ASP A C 1
ATOM 2844 O O . ASP A 1 347 ? 18.582 -24.598 -35.429 1.00 46.16 347 ASP A O 1
ATOM 2848 N N . LEU A 1 348 ? 18.498 -23.763 -33.351 1.00 54.06 348 LEU A N 1
ATOM 2849 C CA . LEU A 1 348 ? 19.048 -22.430 -33.643 1.00 54.06 348 LEU A CA 1
ATOM 2850 C C . LEU A 1 348 ? 20.408 -22.171 -32.952 1.00 54.06 348 LEU A C 1
ATOM 2852 O O . LEU A 1 348 ? 21.027 -21.138 -33.185 1.00 54.06 348 LEU A O 1
ATOM 2856 N N . GLU A 1 349 ? 20.913 -23.089 -32.119 1.00 47.62 349 GLU A N 1
ATOM 2857 C CA . GLU A 1 349 ? 21.956 -22.816 -31.109 1.00 47.62 349 GLU A CA 1
ATOM 2858 C C . GLU A 1 349 ? 23.361 -22.599 -31.680 1.00 47.62 349 GLU A C 1
ATOM 2860 O O . GLU A 1 349 ? 24.222 -22.041 -31.002 1.00 47.62 349 GLU A O 1
ATOM 2865 N N . PHE A 1 350 ? 23.617 -23.052 -32.909 1.00 41.94 350 PHE A N 1
ATOM 2866 C CA . PHE A 1 350 ? 24.911 -22.855 -33.565 1.00 41.94 350 PHE A CA 1
ATOM 2867 C C . PHE A 1 350 ? 25.013 -21.489 -34.258 1.00 41.94 350 PHE A C 1
ATOM 2869 O O . PHE A 1 350 ? 26.080 -20.883 -34.244 1.00 41.94 350 PHE A O 1
ATOM 2876 N N . LEU A 1 351 ? 23.908 -20.981 -34.814 1.00 49.56 351 LEU A N 1
ATOM 2877 C CA . LEU A 1 351 ? 23.859 -19.655 -35.444 1.00 49.56 351 LEU A CA 1
ATOM 2878 C C . LEU A 1 351 ? 23.530 -18.559 -34.417 1.00 49.56 351 LEU A C 1
ATOM 2880 O O . LEU A 1 351 ? 24.154 -17.504 -34.425 1.00 49.56 351 LEU A O 1
ATOM 2884 N N . GLY A 1 352 ? 22.646 -18.854 -33.459 1.00 52.62 352 GLY A N 1
ATOM 2885 C CA . GLY A 1 352 ? 22.189 -17.909 -32.445 1.00 52.62 352 GLY A CA 1
ATOM 2886 C C . GLY A 1 352 ? 23.185 -17.622 -31.325 1.00 52.62 352 GLY A C 1
ATOM 2887 O O . GLY A 1 352 ? 23.122 -16.545 -30.771 1.00 52.62 352 GLY A O 1
ATOM 2888 N N . LYS A 1 353 ? 24.145 -18.496 -30.981 1.00 52.84 353 LYS A N 1
ATOM 2889 C CA . LYS A 1 353 ? 25.116 -18.166 -29.909 1.00 52.84 353 LYS A CA 1
ATOM 2890 C C . LYS A 1 353 ? 26.052 -17.016 -30.278 1.00 52.84 353 LYS A C 1
ATOM 2892 O O . LYS A 1 353 ? 26.349 -16.187 -29.431 1.00 52.84 353 LYS A O 1
ATOM 2897 N N . VAL A 1 354 ? 26.492 -16.951 -31.533 1.00 53.12 354 VAL A N 1
ATOM 2898 C CA . VAL A 1 354 ? 27.358 -15.856 -32.001 1.00 53.12 354 VAL A CA 1
ATOM 2899 C C . VAL A 1 354 ? 26.545 -14.571 -32.185 1.00 53.12 354 VAL A C 1
ATOM 2901 O O . VAL A 1 354 ? 27.024 -13.492 -31.847 1.00 53.12 354 VAL A O 1
ATOM 2904 N N . GLU A 1 355 ? 25.301 -14.686 -32.653 1.00 52.66 355 GLU A N 1
ATOM 2905 C CA . GLU A 1 355 ? 24.395 -13.548 -32.835 1.00 52.66 355 GLU A CA 1
ATOM 2906 C C . GLU A 1 355 ? 23.848 -13.010 -31.501 1.00 52.66 355 GLU A C 1
ATOM 2908 O O . GLU A 1 355 ? 23.853 -11.803 -31.305 1.00 52.66 355 GLU A O 1
ATOM 2913 N N . ASP A 1 356 ? 23.480 -13.868 -30.545 1.00 59.22 356 ASP A N 1
ATOM 2914 C CA . ASP A 1 356 ? 22.992 -13.498 -29.207 1.00 59.22 356 ASP A CA 1
ATOM 2915 C C . ASP A 1 356 ? 24.099 -12.899 -28.336 1.00 59.22 356 ASP A C 1
ATOM 2917 O O . ASP A 1 356 ? 23.820 -11.995 -27.550 1.00 59.22 356 ASP A O 1
ATOM 2921 N N . ASP A 1 357 ? 25.342 -13.381 -28.438 1.00 62.12 357 ASP A N 1
ATOM 2922 C CA . ASP A 1 357 ? 26.459 -12.803 -27.682 1.00 62.12 357 ASP A CA 1
ATOM 2923 C C . ASP A 1 357 ? 26.866 -11.444 -28.276 1.00 62.12 357 ASP A C 1
ATOM 2925 O O . ASP A 1 357 ? 27.058 -10.485 -27.529 1.00 62.12 357 ASP A O 1
ATOM 2929 N N . MET A 1 358 ? 26.869 -11.297 -29.610 1.00 62.19 358 MET A N 1
ATOM 2930 C CA . MET A 1 358 ? 27.031 -9.986 -30.253 1.00 62.19 358 MET A CA 1
ATOM 2931 C C . MET A 1 358 ? 25.864 -9.034 -29.960 1.00 62.19 358 MET A C 1
ATOM 2933 O O . MET A 1 358 ? 26.088 -7.841 -29.753 1.00 62.19 358 MET A O 1
ATOM 2937 N N . HIS A 1 359 ? 24.628 -9.533 -29.928 1.00 64.50 359 HIS A N 1
ATOM 2938 C CA . HIS A 1 359 ? 23.441 -8.728 -29.660 1.00 64.50 359 HIS A CA 1
ATOM 2939 C C . HIS A 1 359 ? 23.379 -8.303 -28.191 1.00 64.50 359 HIS A C 1
ATOM 2941 O O . HIS A 1 359 ? 23.041 -7.154 -27.924 1.00 64.50 359 HIS A O 1
ATOM 2947 N N . LYS A 1 360 ? 23.761 -9.162 -27.238 1.00 69.31 360 LYS A N 1
ATOM 2948 C CA . LYS A 1 360 ? 23.871 -8.788 -25.817 1.00 69.31 360 LYS A CA 1
ATOM 2949 C C . LYS A 1 360 ? 24.973 -7.766 -25.580 1.00 69.31 360 LYS A C 1
ATOM 2951 O O . LYS A 1 360 ? 24.734 -6.799 -24.867 1.00 69.31 360 LYS A O 1
ATOM 2956 N N . ASP A 1 361 ? 26.145 -7.930 -26.192 1.00 71.56 361 ASP A N 1
ATOM 2957 C CA . ASP A 1 361 ? 27.229 -6.949 -26.073 1.00 71.56 361 ASP A CA 1
ATOM 2958 C C . ASP A 1 361 ? 26.849 -5.603 -26.701 1.00 71.56 361 ASP A C 1
ATOM 2960 O O . ASP A 1 361 ? 27.181 -4.545 -26.160 1.00 71.56 361 ASP A O 1
ATOM 2964 N N . LEU A 1 362 ? 26.130 -5.619 -27.828 1.00 73.88 362 LEU A N 1
ATOM 2965 C CA . LEU A 1 362 ? 25.609 -4.405 -28.449 1.00 73.88 362 LEU A CA 1
ATOM 2966 C C . LEU A 1 362 ? 24.516 -3.762 -27.588 1.00 73.88 362 LEU A C 1
ATOM 2968 O O . LEU A 1 362 ? 24.531 -2.552 -27.404 1.00 73.88 362 LEU A O 1
ATOM 2972 N N . GLU A 1 363 ? 23.611 -4.548 -27.008 1.00 75.50 363 GLU A N 1
ATOM 2973 C CA . GLU A 1 363 ? 22.524 -4.068 -26.152 1.00 75.50 363 GLU A CA 1
ATOM 2974 C C . GLU A 1 363 ? 23.044 -3.510 -24.815 1.00 75.50 363 GLU A C 1
ATOM 2976 O O . GLU A 1 363 ? 22.541 -2.495 -24.332 1.00 75.50 363 GLU A O 1
ATOM 2981 N N . CYS A 1 364 ? 24.101 -4.101 -24.247 1.00 74.94 364 CYS A N 1
ATOM 2982 C CA . CYS A 1 364 ? 24.828 -3.547 -23.103 1.00 74.94 364 CYS A CA 1
ATOM 2983 C C . CYS A 1 364 ? 25.495 -2.213 -23.463 1.00 74.94 364 CYS A C 1
ATOM 2985 O O . CYS A 1 364 ? 25.267 -1.223 -22.772 1.00 74.94 364 CYS A O 1
ATOM 2987 N N . LYS A 1 365 ? 26.216 -2.134 -24.590 1.00 82.50 365 LYS A N 1
ATOM 2988 C CA . LYS A 1 365 ? 26.827 -0.875 -25.060 1.00 82.50 365 LYS A CA 1
ATOM 2989 C C . LYS A 1 365 ? 25.785 0.192 -25.392 1.00 82.50 365 LYS A C 1
ATOM 2991 O O . LYS A 1 365 ? 26.003 1.366 -25.115 1.00 82.50 365 LYS A O 1
ATOM 2996 N N . MET A 1 366 ? 24.640 -0.189 -25.958 1.00 76.25 366 MET A N 1
ATOM 2997 C CA . MET A 1 366 ? 23.527 0.726 -26.219 1.00 76.25 366 MET A CA 1
ATOM 2998 C C . MET A 1 366 ? 22.908 1.242 -24.921 1.00 76.25 366 MET A C 1
ATOM 3000 O O . MET A 1 366 ? 22.565 2.418 -24.847 1.00 76.25 366 MET A O 1
ATOM 3004 N N . ARG A 1 367 ? 22.798 0.401 -23.887 1.00 80.06 367 ARG A N 1
ATOM 3005 C CA . ARG A 1 367 ? 22.309 0.802 -22.562 1.00 80.06 367 ARG A CA 1
ATOM 3006 C C . ARG A 1 367 ? 23.279 1.757 -21.869 1.00 80.06 367 ARG A C 1
ATOM 3008 O O . ARG A 1 367 ? 22.848 2.802 -21.399 1.00 80.06 367 ARG A O 1
ATOM 3015 N N . GLU A 1 368 ? 24.573 1.456 -21.900 1.00 79.12 368 GLU A N 1
ATOM 3016 C CA . GLU A 1 368 ? 25.630 2.329 -21.371 1.00 79.12 368 GLU A CA 1
ATOM 3017 C C . GLU A 1 368 ? 25.682 3.678 -22.117 1.00 79.12 368 GLU A C 1
ATOM 3019 O O . GLU A 1 368 ? 25.766 4.745 -21.505 1.00 79.12 368 GLU A O 1
ATOM 3024 N N . LEU A 1 369 ? 25.557 3.669 -23.449 1.00 84.00 369 LEU A N 1
ATOM 3025 C CA . LEU A 1 369 ? 25.462 4.897 -24.245 1.00 84.00 369 LEU A CA 1
ATOM 3026 C C . LEU A 1 369 ? 24.174 5.678 -23.949 1.00 84.00 369 LEU A C 1
ATOM 3028 O O . LEU A 1 369 ? 24.206 6.902 -23.865 1.00 84.00 369 LEU A O 1
ATOM 3032 N N . HIS A 1 370 ? 23.045 5.001 -23.746 1.00 81.88 370 HIS A N 1
ATOM 3033 C CA . HIS A 1 370 ? 21.790 5.658 -23.387 1.00 81.88 370 HIS A CA 1
ATOM 3034 C C . HIS A 1 370 ? 21.871 6.332 -22.009 1.00 81.88 370 HIS A C 1
ATOM 3036 O O . HIS A 1 370 ? 21.421 7.466 -21.848 1.00 81.88 370 HIS A O 1
ATOM 3042 N N . GLU A 1 371 ? 22.489 5.670 -21.031 1.00 86.12 371 GLU A N 1
ATOM 3043 C CA . GLU A 1 371 ? 22.707 6.219 -19.691 1.00 86.12 371 GLU A CA 1
ATOM 3044 C C . GLU A 1 371 ? 23.641 7.436 -19.728 1.00 86.12 371 GLU A C 1
ATOM 3046 O O . GLU A 1 371 ? 23.297 8.487 -19.183 1.00 86.12 371 GLU A O 1
ATOM 3051 N N . THR A 1 372 ? 24.760 7.356 -20.454 1.00 88.69 372 THR A N 1
ATOM 3052 C CA . THR A 1 372 ? 25.690 8.493 -20.592 1.00 88.69 372 THR A CA 1
ATOM 3053 C C . THR A 1 372 ? 25.057 9.678 -21.325 1.00 88.69 372 THR A C 1
ATOM 3055 O O . THR A 1 372 ? 25.221 10.824 -20.903 1.00 88.69 372 THR A O 1
ATOM 3058 N N . VAL A 1 373 ? 24.259 9.440 -22.370 1.00 91.81 373 VAL A N 1
ATOM 3059 C CA . VAL A 1 373 ? 23.488 10.497 -23.044 1.00 91.81 373 VAL A CA 1
ATOM 3060 C C . VAL A 1 373 ? 22.473 11.127 -22.090 1.00 91.81 373 VAL A C 1
ATOM 3062 O O . VAL A 1 373 ? 22.361 12.351 -22.041 1.00 91.81 373 VAL A O 1
ATOM 3065 N N . GLN A 1 374 ? 21.780 10.331 -21.273 1.00 91.81 374 GLN A N 1
ATOM 3066 C CA . GLN A 1 374 ? 20.827 10.853 -20.295 1.00 91.81 374 GLN A CA 1
ATOM 3067 C C . GLN A 1 374 ? 21.512 11.706 -19.212 1.00 91.81 374 GLN A C 1
ATOM 3069 O O . GLN A 1 374 ? 20.957 12.714 -18.766 1.00 91.81 374 GLN A O 1
ATOM 3074 N N . GLU A 1 375 ? 22.716 11.336 -18.780 1.00 91.00 375 GLU A N 1
ATOM 3075 C CA . GLU A 1 375 ? 23.525 12.139 -17.857 1.00 91.00 375 GLU A CA 1
ATOM 3076 C C . GLU A 1 375 ? 24.018 13.444 -18.493 1.00 91.00 375 GLU A C 1
ATOM 3078 O O . GLU A 1 375 ? 23.964 14.505 -17.857 1.00 91.00 375 GLU A O 1
ATOM 3083 N N . LEU A 1 376 ? 24.415 13.408 -19.766 1.00 93.81 376 LEU A N 1
ATOM 3084 C CA . LEU A 1 376 ? 24.769 14.605 -20.528 1.00 93.81 376 LEU A CA 1
ATOM 3085 C C . LEU A 1 376 ? 23.561 15.532 -20.724 1.00 93.81 376 LEU A C 1
ATOM 3087 O O . LEU A 1 376 ? 23.699 16.745 -20.573 1.00 93.81 376 LEU A O 1
ATOM 3091 N N . GLU A 1 377 ? 22.364 14.993 -20.962 1.00 92.19 377 GLU A N 1
ATOM 3092 C CA . GLU A 1 377 ? 21.118 15.764 -21.062 1.00 92.19 377 GLU A CA 1
ATOM 3093 C C . GLU A 1 377 ? 20.775 16.447 -19.727 1.00 92.19 377 GLU A C 1
ATOM 3095 O O . GLU A 1 377 ? 20.432 17.631 -19.683 1.00 92.19 377 GLU A O 1
ATOM 3100 N N . LYS A 1 378 ? 20.931 15.732 -18.603 1.00 94.69 378 LYS A N 1
ATOM 3101 C CA . LYS A 1 378 ? 20.776 16.308 -17.255 1.00 94.69 378 LYS A CA 1
ATOM 3102 C C . LYS A 1 378 ? 21.787 17.431 -17.018 1.00 94.69 378 LYS A C 1
ATOM 3104 O O . LYS A 1 378 ? 21.408 18.497 -16.531 1.00 94.69 378 LYS A O 1
ATOM 3109 N N . THR A 1 379 ? 23.044 17.225 -17.406 1.00 94.62 379 THR A N 1
ATOM 3110 C CA . THR A 1 379 ? 24.117 18.223 -17.271 1.00 94.62 379 THR A CA 1
ATOM 3111 C C . THR A 1 379 ? 23.855 19.451 -18.145 1.00 94.62 379 THR A C 1
ATOM 3113 O O . THR A 1 379 ? 23.995 20.584 -17.687 1.00 94.62 379 THR A O 1
ATOM 3116 N N . ARG A 1 380 ? 23.373 19.256 -19.377 1.00 95.81 380 ARG A N 1
ATOM 3117 C CA . ARG A 1 380 ? 22.940 20.330 -20.280 1.00 95.81 380 ARG A CA 1
ATOM 3118 C C . ARG A 1 380 ? 21.791 21.135 -19.679 1.00 95.81 380 ARG A C 1
ATOM 3120 O O . ARG A 1 380 ? 21.852 22.362 -19.667 1.00 95.81 380 ARG A O 1
ATOM 3127 N N . ASN A 1 381 ? 20.769 20.467 -19.150 1.00 94.38 381 ASN A N 1
ATOM 3128 C CA . ASN A 1 381 ? 19.631 21.128 -18.511 1.00 94.38 381 ASN A CA 1
ATOM 3129 C C . ASN A 1 381 ? 20.057 21.918 -17.268 1.00 94.38 381 ASN A C 1
ATOM 3131 O O . ASN A 1 381 ? 19.615 23.051 -17.078 1.00 94.38 381 ASN A O 1
ATOM 3135 N N . MET A 1 382 ? 20.967 21.366 -16.462 1.00 94.94 382 MET A N 1
ATOM 3136 C CA . MET A 1 382 ? 21.566 22.069 -15.329 1.00 94.94 382 MET A CA 1
ATOM 3137 C C . MET A 1 382 ? 22.311 23.335 -15.784 1.00 94.94 382 MET A C 1
ATOM 3139 O O . MET A 1 382 ? 22.077 24.406 -15.230 1.00 94.94 382 MET A O 1
ATOM 3143 N N . LEU A 1 383 ? 23.139 23.244 -16.829 1.00 93.25 383 LEU A N 1
ATOM 3144 C CA . LEU A 1 383 ? 23.865 24.385 -17.401 1.00 93.25 383 LEU A CA 1
ATOM 3145 C C . LEU A 1 383 ? 22.928 25.451 -17.982 1.00 93.25 383 LEU A C 1
ATOM 3147 O O . LEU A 1 383 ? 23.164 26.643 -17.792 1.00 93.25 383 LEU A O 1
ATOM 3151 N N . ILE A 1 384 ? 21.841 25.052 -18.648 1.00 92.62 384 ILE A N 1
ATOM 3152 C CA . ILE A 1 384 ? 20.817 25.980 -19.152 1.00 92.62 384 ILE A CA 1
ATOM 3153 C C . ILE A 1 384 ? 20.150 26.716 -17.988 1.00 92.62 384 ILE A C 1
ATOM 3155 O O . ILE A 1 384 ? 20.002 27.939 -18.035 1.00 92.62 384 ILE A O 1
ATOM 3159 N N . MET A 1 385 ? 19.779 25.992 -16.929 1.00 91.19 385 MET A N 1
ATOM 3160 C CA . MET A 1 385 ? 19.209 26.592 -15.724 1.00 91.19 385 MET A CA 1
ATOM 3161 C C . MET A 1 385 ? 20.197 27.546 -15.053 1.00 91.19 385 MET A C 1
ATOM 3163 O O . MET A 1 385 ? 19.820 28.664 -14.709 1.00 91.19 385 MET A O 1
ATOM 3167 N N . GLN A 1 386 ? 21.468 27.160 -14.938 1.00 86.81 386 GLN A N 1
ATOM 3168 C CA . GLN A 1 386 ? 22.519 28.010 -14.386 1.00 86.81 386 GLN A CA 1
ATOM 3169 C C . GLN A 1 386 ? 22.734 29.269 -15.233 1.00 86.81 386 GLN A C 1
ATOM 3171 O O . GLN A 1 386 ? 22.835 30.364 -14.688 1.00 86.81 386 GLN A O 1
ATOM 3176 N N . HIS A 1 387 ? 22.746 29.151 -16.563 1.00 90.88 387 HIS A N 1
ATOM 3177 C CA . HIS A 1 387 ? 22.838 30.302 -17.457 1.00 90.88 387 HIS A CA 1
ATOM 3178 C C . HIS A 1 387 ? 21.631 31.233 -17.301 1.00 90.88 387 HIS A C 1
ATOM 3180 O O . HIS A 1 387 ? 21.803 32.449 -17.264 1.00 90.88 387 HIS A O 1
ATOM 3186 N N . LYS A 1 388 ? 20.420 30.681 -17.164 1.00 93.12 388 LYS A N 1
ATOM 3187 C CA . LYS A 1 388 ? 19.197 31.463 -16.951 1.00 93.12 388 LYS A CA 1
ATOM 3188 C C . LYS A 1 388 ? 19.245 32.223 -15.624 1.00 93.12 388 LYS A C 1
ATOM 3190 O O . LYS A 1 388 ? 19.058 33.433 -15.626 1.00 93.12 388 LYS A O 1
ATOM 3195 N N . ILE A 1 389 ? 19.622 31.549 -14.535 1.00 89.62 389 ILE A N 1
ATOM 3196 C CA . ILE A 1 389 ? 19.822 32.169 -13.216 1.00 89.62 389 ILE A CA 1
ATOM 3197 C C . ILE A 1 389 ? 20.898 33.259 -13.286 1.00 89.62 389 ILE A C 1
ATOM 3199 O O . ILE A 1 389 ? 20.684 34.365 -12.797 1.00 89.62 389 ILE A O 1
ATOM 3203 N N . ASN A 1 390 ? 22.032 32.988 -13.936 1.00 89.50 390 ASN A N 1
ATOM 3204 C CA . ASN A 1 390 ? 23.115 33.960 -14.080 1.00 89.50 390 ASN A CA 1
ATOM 3205 C C . ASN A 1 390 ? 22.687 35.177 -14.908 1.00 89.50 390 ASN A C 1
ATOM 3207 O O . ASN A 1 390 ? 23.051 36.303 -14.575 1.00 89.50 390 ASN A O 1
ATOM 3211 N N . LYS A 1 391 ? 21.898 34.973 -15.965 1.00 92.38 391 LYS A N 1
ATOM 3212 C CA . LYS A 1 391 ? 21.359 36.049 -16.800 1.00 92.38 391 LYS A CA 1
ATOM 3213 C C . LYS A 1 391 ? 20.367 36.913 -16.023 1.00 92.38 391 LYS A C 1
ATOM 3215 O O . LYS A 1 391 ? 20.452 38.138 -16.093 1.00 92.38 391 LYS A O 1
ATOM 3220 N N . ASP A 1 392 ? 19.479 36.290 -15.253 1.00 84.69 392 ASP A N 1
ATOM 3221 C CA . ASP A 1 392 ? 18.518 36.990 -14.398 1.00 84.69 392 ASP A CA 1
ATOM 3222 C C . ASP A 1 392 ? 19.241 37.764 -13.282 1.00 84.69 392 ASP A C 1
ATOM 3224 O O . ASP A 1 392 ? 18.916 38.921 -13.011 1.00 84.69 392 ASP A O 1
ATOM 3228 N N . TYR A 1 393 ? 20.300 37.186 -12.707 1.00 85.44 393 TYR A N 1
ATOM 3229 C CA . TYR A 1 393 ? 21.154 37.851 -11.724 1.00 85.44 393 TYR A CA 1
ATOM 3230 C C . TYR A 1 393 ? 21.899 39.055 -12.317 1.00 85.44 393 TYR A C 1
ATOM 3232 O O . TYR A 1 393 ? 21.857 40.147 -11.752 1.00 85.44 393 TYR A O 1
ATOM 3240 N N . GLN A 1 394 ? 22.522 38.903 -13.490 1.00 84.06 394 GLN A N 1
ATOM 3241 C CA . GLN A 1 394 ? 23.163 40.010 -14.209 1.00 84.06 394 GLN A CA 1
ATOM 3242 C C . GLN A 1 394 ? 22.161 41.111 -14.565 1.00 84.06 394 GLN A C 1
ATOM 3244 O O . GLN A 1 394 ? 22.484 42.295 -14.465 1.00 84.06 394 GLN A O 1
ATOM 3249 N N . HIS A 1 395 ? 20.937 40.742 -14.946 1.00 83.56 395 HIS A N 1
ATOM 3250 C CA . HIS A 1 395 ? 19.875 41.704 -15.203 1.00 83.56 395 HIS A CA 1
ATOM 3251 C C . HIS A 1 395 ? 19.485 42.460 -13.928 1.00 83.56 395 HIS A C 1
ATOM 3253 O O . HIS A 1 395 ? 19.428 43.688 -13.951 1.00 83.56 395 HIS A O 1
ATOM 3259 N N . SER A 1 396 ? 19.311 41.754 -12.807 1.00 76.81 396 SER A N 1
ATOM 3260 C CA . SER A 1 396 ? 19.035 42.355 -11.497 1.00 76.81 396 SER A CA 1
ATOM 3261 C C . SER A 1 396 ? 20.161 43.291 -11.047 1.00 76.81 396 SER A C 1
ATOM 3263 O O . SER A 1 396 ? 19.890 44.393 -10.573 1.00 76.81 396 SER A O 1
ATOM 3265 N N . MET A 1 397 ? 21.425 42.903 -11.236 1.00 71.44 397 MET A N 1
ATOM 3266 C CA . MET A 1 397 ? 22.580 43.760 -10.952 1.00 71.44 397 MET A CA 1
ATOM 3267 C C . MET A 1 397 ? 22.618 44.991 -11.857 1.00 71.44 397 MET A C 1
ATOM 3269 O O . MET A 1 397 ? 22.867 46.094 -11.382 1.00 71.44 397 MET A O 1
ATOM 3273 N N . SER A 1 398 ? 22.358 44.827 -13.155 1.00 78.44 398 SER A N 1
ATOM 3274 C CA . SER A 1 398 ? 22.349 45.937 -14.109 1.00 78.44 398 SER A CA 1
ATOM 3275 C C . SER A 1 398 ? 21.206 46.915 -13.822 1.00 78.44 398 SER A C 1
ATOM 3277 O O . SER A 1 398 ? 21.403 48.124 -13.914 1.00 78.44 398 SER A O 1
ATOM 3279 N N . GLN A 1 399 ? 20.032 46.423 -13.411 1.00 74.31 399 GLN A N 1
ATOM 3280 C CA . GLN A 1 399 ? 18.937 47.268 -12.930 1.00 74.31 399 GLN A CA 1
ATOM 3281 C C . GLN A 1 399 ? 19.316 48.009 -11.644 1.00 74.31 399 GLN A C 1
ATOM 3283 O O . GLN A 1 399 ? 19.151 49.224 -11.586 1.00 74.31 399 GLN A O 1
ATOM 3288 N N . ALA A 1 400 ? 19.891 47.320 -10.653 1.00 69.81 400 ALA A N 1
ATOM 3289 C CA . ALA A 1 400 ? 20.352 47.945 -9.414 1.00 69.81 400 ALA A CA 1
ATOM 3290 C C . ALA A 1 400 ? 21.426 49.016 -9.674 1.00 69.81 400 ALA A C 1
ATOM 3292 O O . ALA A 1 400 ? 21.373 50.100 -9.099 1.00 69.81 400 ALA A O 1
ATOM 3293 N N . TYR A 1 401 ? 22.353 48.755 -10.598 1.00 69.38 401 TYR A N 1
ATOM 3294 C CA . TYR A 1 401 ? 23.387 49.705 -11.003 1.00 69.38 401 TYR A CA 1
ATOM 3295 C C . TYR A 1 401 ? 22.806 50.907 -11.764 1.00 69.38 401 TYR A C 1
ATOM 3297 O O . TYR A 1 401 ? 23.195 52.045 -11.515 1.00 69.38 401 TYR A O 1
ATOM 3305 N N . LYS A 1 402 ? 21.819 50.694 -12.644 1.00 71.81 402 LYS A N 1
ATOM 3306 C CA . LYS A 1 402 ? 21.084 51.789 -13.302 1.00 71.81 402 LYS A CA 1
ATOM 3307 C C . LYS A 1 402 ? 20.302 52.637 -12.298 1.00 71.81 402 LYS A C 1
ATOM 3309 O O . LYS A 1 402 ? 20.331 53.858 -12.404 1.00 71.81 402 LYS A O 1
ATOM 3314 N N . CYS A 1 403 ? 19.656 52.018 -11.309 1.00 69.25 403 CYS A N 1
ATOM 3315 C CA . CYS A 1 403 ? 19.020 52.732 -10.201 1.00 69.25 403 CYS A CA 1
ATOM 3316 C C . CYS A 1 403 ? 20.045 53.529 -9.382 1.00 69.25 403 CYS A C 1
ATOM 3318 O O . CYS A 1 403 ? 19.792 54.686 -9.068 1.00 69.25 403 CYS A O 1
ATOM 3320 N N . PHE A 1 404 ? 21.218 52.958 -9.099 1.00 65.06 404 PHE A N 1
ATOM 3321 C CA . PHE A 1 404 ? 22.312 53.650 -8.416 1.00 65.06 404 PHE A CA 1
ATOM 3322 C C . PHE A 1 404 ? 22.779 54.894 -9.190 1.00 65.06 404 PHE A C 1
ATOM 3324 O O . PHE A 1 404 ? 22.848 55.977 -8.613 1.00 65.06 404 PHE A O 1
ATOM 3331 N N . ILE A 1 405 ? 23.004 54.777 -10.504 1.00 68.75 405 ILE A N 1
ATOM 3332 C CA . ILE A 1 405 ? 23.396 55.913 -11.354 1.00 68.75 405 ILE A CA 1
ATOM 3333 C C . ILE A 1 405 ? 22.284 56.966 -11.465 1.00 68.75 405 ILE A C 1
ATOM 3335 O O . ILE A 1 405 ? 22.585 58.154 -11.471 1.00 68.75 405 ILE A O 1
ATOM 3339 N N . ALA A 1 406 ? 21.009 56.570 -11.508 1.00 67.06 406 ALA A N 1
ATOM 3340 C CA . ALA A 1 406 ? 19.892 57.517 -11.547 1.00 67.06 406 ALA A CA 1
ATOM 3341 C C . ALA A 1 406 ? 19.714 58.301 -10.230 1.00 67.06 406 ALA A C 1
ATOM 3343 O O . ALA A 1 406 ? 19.181 59.408 -10.243 1.00 67.06 406 ALA A O 1
ATOM 3344 N N . VAL A 1 407 ? 20.161 57.741 -9.101 1.00 61.69 407 VAL A N 1
ATOM 3345 C CA . VAL A 1 407 ? 20.044 58.347 -7.762 1.00 61.69 407 VAL A CA 1
ATOM 3346 C C . VAL A 1 407 ? 21.303 59.132 -7.363 1.00 61.69 407 VAL A C 1
ATOM 3348 O O . VAL A 1 407 ? 21.220 60.038 -6.536 1.00 61.69 407 VAL A O 1
ATOM 3351 N N . LEU A 1 408 ? 22.454 58.855 -7.982 1.00 62.00 408 LEU A N 1
ATOM 3352 C CA . LEU A 1 408 ? 23.725 59.554 -7.748 1.00 62.00 408 LEU A CA 1
ATOM 3353 C C . LEU A 1 408 ? 23.626 61.094 -7.843 1.00 62.00 408 LEU A C 1
ATOM 3355 O O . LEU A 1 408 ? 24.113 61.761 -6.930 1.00 62.00 408 LEU A O 1
ATOM 3359 N N . PRO A 1 409 ? 22.937 61.680 -8.847 1.00 60.03 409 PRO A N 1
ATOM 3360 C CA . PRO A 1 409 ? 22.748 63.130 -8.932 1.00 60.03 409 PRO A CA 1
ATOM 3361 C C . PRO A 1 409 ? 21.917 63.695 -7.772 1.00 60.03 409 PRO A C 1
ATOM 3363 O O . PRO A 1 409 ? 22.174 64.800 -7.307 1.00 60.03 409 PRO A O 1
ATOM 3366 N N . ALA A 1 410 ? 20.955 62.923 -7.252 1.00 55.81 410 ALA A N 1
ATOM 3367 C CA . ALA A 1 410 ? 20.097 63.340 -6.141 1.00 55.81 410 ALA A CA 1
ATOM 3368 C C . ALA A 1 410 ? 20.813 63.314 -4.778 1.00 55.81 410 ALA A C 1
ATOM 3370 O O . ALA A 1 410 ? 20.402 64.019 -3.860 1.00 55.81 410 ALA A O 1
ATOM 3371 N N . ILE A 1 411 ? 21.879 62.516 -4.638 1.00 55.31 411 ILE A N 1
ATOM 3372 C CA . ILE A 1 411 ? 22.727 62.477 -3.434 1.00 55.31 411 ILE A CA 1
ATOM 3373 C C . ILE A 1 411 ? 23.779 63.595 -3.474 1.00 55.31 411 ILE A C 1
ATOM 3375 O O . ILE A 1 411 ? 24.151 64.125 -2.431 1.00 55.31 411 ILE A O 1
ATOM 3379 N N . GLN A 1 412 ? 24.253 63.967 -4.665 1.00 52.06 412 GLN A N 1
ATOM 3380 C CA . GLN A 1 412 ? 25.368 64.901 -4.828 1.00 52.06 412 GLN A CA 1
ATOM 3381 C C . GLN A 1 412 ? 24.950 66.383 -4.766 1.00 52.06 412 GLN A C 1
ATOM 3383 O O . GLN A 1 412 ? 25.793 67.228 -4.478 1.00 52.06 412 GLN A O 1
ATOM 3388 N N . GLU A 1 413 ? 23.665 66.701 -4.967 1.00 51.09 413 GLU A N 1
ATOM 3389 C CA . GLU A 1 413 ? 23.138 68.076 -4.877 1.00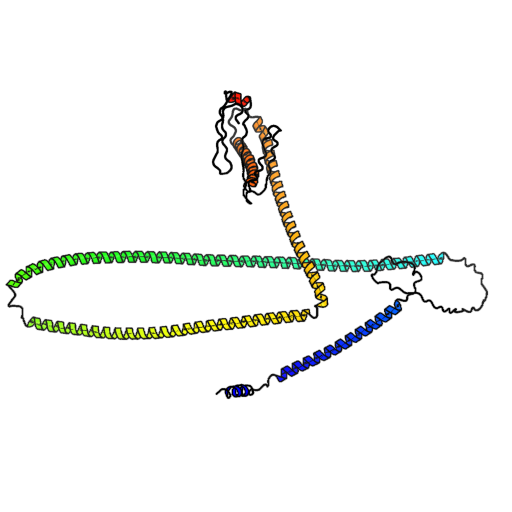 51.09 413 GLU A CA 1
ATOM 3390 C C . GLU A 1 413 ? 22.474 68.442 -3.533 1.00 51.09 413 GLU A C 1
ATOM 3392 O O . GLU A 1 413 ? 21.977 69.561 -3.391 1.00 51.09 413 GLU A O 1
ATOM 3397 N N . GLN A 1 414 ? 22.464 67.567 -2.515 1.00 48.62 414 GLN A N 1
ATOM 3398 C CA . GLN A 1 414 ? 21.885 67.930 -1.212 1.00 48.62 414 GLN A CA 1
ATOM 3399 C C . GLN A 1 414 ? 22.927 68.458 -0.207 1.00 48.62 414 GLN A C 1
ATOM 3401 O O . GLN A 1 414 ? 23.897 67.760 0.096 1.00 48.62 414 GLN A O 1
ATOM 3406 N N . PRO A 1 415 ? 22.728 69.663 0.368 1.00 44.03 415 PRO A N 1
ATOM 3407 C CA . PRO A 1 415 ? 23.548 70.153 1.471 1.00 44.03 415 PRO A CA 1
ATOM 3408 C C . PRO A 1 415 ? 23.331 69.302 2.735 1.00 44.03 415 PRO A C 1
ATOM 3410 O O . PRO A 1 415 ? 22.212 68.911 3.063 1.00 44.03 415 PRO A O 1
ATOM 3413 N N . ILE A 1 416 ? 24.430 69.052 3.450 1.00 52.72 416 ILE A N 1
ATOM 3414 C CA . ILE A 1 416 ? 24.641 68.055 4.523 1.00 52.72 416 ILE A CA 1
ATOM 3415 C C . ILE A 1 416 ? 23.740 68.216 5.778 1.00 52.72 416 ILE A C 1
ATOM 3417 O O . ILE A 1 416 ? 23.769 67.364 6.660 1.00 52.72 416 ILE A O 1
ATOM 3421 N N . ASP A 1 417 ? 22.863 69.221 5.856 1.00 42.91 417 ASP A N 1
ATOM 3422 C CA . ASP A 1 417 ? 22.133 69.570 7.091 1.00 42.91 417 ASP A CA 1
ATOM 3423 C C . ASP A 1 417 ? 20.657 69.138 7.171 1.00 42.91 417 ASP A C 1
ATOM 3425 O O . ASP A 1 417 ? 19.933 69.548 8.081 1.00 42.91 417 ASP A O 1
ATOM 3429 N N . THR A 1 418 ? 20.172 68.258 6.289 1.00 53.06 418 THR A N 1
ATOM 3430 C CA . THR A 1 418 ? 18.835 67.656 6.470 1.00 53.06 418 THR A CA 1
ATOM 3431 C C . THR A 1 418 ? 18.902 66.137 6.539 1.00 53.06 418 THR A C 1
ATOM 3433 O O . THR A 1 418 ? 19.593 65.485 5.761 1.00 53.06 418 THR A O 1
ATOM 3436 N N . LYS A 1 419 ? 18.211 65.569 7.540 1.00 57.00 419 LYS A N 1
ATOM 3437 C CA . LYS A 1 419 ? 18.157 64.127 7.814 1.00 57.00 419 LYS A CA 1
ATOM 3438 C C . LYS A 1 419 ? 17.887 63.357 6.521 1.00 57.00 419 LYS A C 1
ATOM 3440 O O . LYS A 1 419 ? 16.864 63.586 5.878 1.00 57.00 419 LYS A O 1
ATOM 3445 N N . LEU A 1 420 ? 18.798 62.439 6.195 1.00 53.72 420 LEU A N 1
ATOM 3446 C CA . LEU A 1 420 ? 18.748 61.580 5.015 1.00 53.72 420 LEU A CA 1
ATOM 3447 C C . LEU A 1 420 ? 17.321 61.008 4.827 1.00 53.72 420 LEU A C 1
ATOM 3449 O O . LEU A 1 420 ? 16.801 60.396 5.766 1.00 53.72 420 LEU A O 1
ATOM 3453 N N . PRO A 1 421 ? 16.667 61.204 3.664 1.00 59.41 421 PRO A N 1
ATOM 3454 C CA . PRO A 1 421 ? 15.304 60.740 3.423 1.00 59.41 421 PRO A CA 1
ATOM 3455 C C . PRO A 1 421 ? 15.140 59.240 3.738 1.00 59.41 421 PRO A C 1
ATOM 3457 O O . PRO A 1 421 ? 16.030 58.456 3.393 1.00 59.41 421 PRO A O 1
ATOM 3460 N N . PRO A 1 422 ? 14.012 58.799 4.332 1.00 59.44 422 PRO A N 1
ATOM 3461 C CA . PRO A 1 422 ? 13.796 57.406 4.750 1.00 59.44 422 PRO A CA 1
ATOM 3462 C C . PRO A 1 422 ? 14.053 56.368 3.646 1.00 59.44 422 PRO A C 1
ATOM 3464 O O . PRO A 1 422 ? 14.506 55.260 3.920 1.00 59.44 422 PRO A O 1
ATOM 3467 N N . THR A 1 423 ? 13.828 56.741 2.387 1.00 53.75 423 THR A N 1
ATOM 3468 C CA . THR A 1 423 ? 14.083 55.930 1.190 1.00 53.75 423 THR A CA 1
ATOM 3469 C C . THR A 1 423 ? 15.572 55.698 0.910 1.00 53.75 423 THR A C 1
ATOM 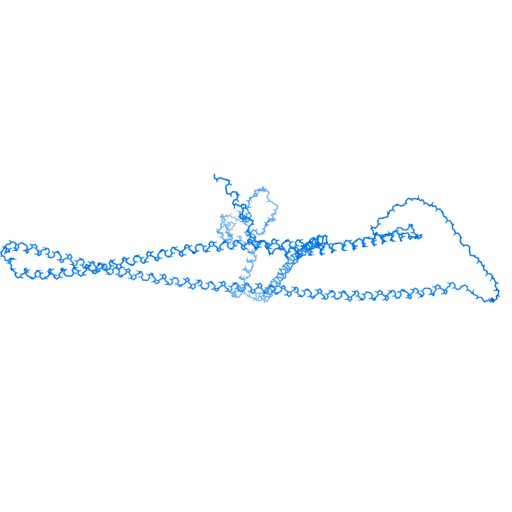3471 O O . THR A 1 423 ? 15.946 54.607 0.490 1.00 53.75 423 THR A O 1
ATOM 3474 N N . LEU A 1 424 ? 16.438 56.682 1.174 1.00 56.28 424 LEU A N 1
ATOM 3475 C CA . LEU A 1 424 ? 17.893 56.559 1.009 1.00 56.28 424 LEU A CA 1
ATOM 3476 C C . LEU A 1 424 ? 18.526 55.759 2.156 1.00 56.28 424 LEU A C 1
ATOM 3478 O O . LEU A 1 424 ? 19.403 54.932 1.914 1.00 56.28 424 LEU A O 1
ATOM 3482 N N . ALA A 1 425 ? 18.025 55.931 3.384 1.00 59.62 425 ALA A N 1
ATOM 3483 C CA . ALA A 1 425 ? 18.432 55.119 4.532 1.00 59.62 425 ALA A CA 1
ATOM 3484 C C . ALA A 1 425 ? 18.058 53.636 4.349 1.00 59.62 425 ALA A C 1
ATOM 3486 O O . ALA A 1 425 ? 18.883 52.754 4.586 1.00 59.62 425 ALA A O 1
ATOM 3487 N N . LEU A 1 426 ? 16.848 53.355 3.848 1.00 62.91 426 LEU A N 1
ATOM 3488 C CA . LEU A 1 426 ? 16.400 51.996 3.533 1.00 62.91 426 LEU A CA 1
ATOM 3489 C C . LEU A 1 426 ? 17.269 51.348 2.442 1.00 62.91 426 LEU A C 1
ATOM 3491 O O . LEU A 1 426 ? 17.622 50.176 2.542 1.00 62.91 426 LEU A O 1
ATOM 3495 N N . MET A 1 427 ? 17.674 52.118 1.430 1.00 58.19 427 MET A N 1
ATOM 3496 C CA . MET A 1 427 ? 18.521 51.622 0.344 1.00 58.19 427 MET A CA 1
ATOM 3497 C C . MET A 1 427 ? 19.952 51.306 0.810 1.00 58.19 427 MET A C 1
ATOM 3499 O O . MET A 1 427 ? 20.513 50.292 0.399 1.00 58.19 427 MET A O 1
ATOM 3503 N N . TYR A 1 428 ? 20.515 52.100 1.729 1.00 57.09 428 TYR A N 1
ATOM 3504 C CA . TYR A 1 428 ? 21.819 51.826 2.349 1.00 57.09 428 TYR A CA 1
ATOM 3505 C C . TYR A 1 428 ? 21.795 50.552 3.218 1.00 57.09 428 TYR A C 1
ATOM 3507 O O . TYR A 1 428 ? 22.745 49.768 3.203 1.00 57.09 428 TYR A O 1
ATOM 3515 N N . VAL A 1 429 ? 20.686 50.302 3.927 1.00 63.75 429 VAL A N 1
ATOM 3516 C CA . VAL A 1 429 ? 20.466 49.068 4.707 1.00 63.75 429 VAL A CA 1
ATOM 3517 C C . VAL A 1 429 ? 20.377 47.843 3.793 1.00 63.75 429 VAL A C 1
ATOM 3519 O O . VAL A 1 429 ? 21.080 46.862 4.028 1.00 63.75 429 VAL A O 1
ATOM 3522 N N . ILE A 1 430 ? 19.603 47.918 2.705 1.00 64.44 430 ILE A N 1
ATOM 3523 C CA . ILE A 1 430 ? 19.472 46.819 1.730 1.00 64.44 430 ILE A CA 1
ATOM 3524 C C . ILE A 1 430 ? 20.824 46.505 1.063 1.00 64.44 430 ILE A C 1
ATOM 3526 O O . ILE A 1 430 ? 21.177 45.338 0.896 1.00 64.44 430 ILE A O 1
ATOM 3530 N N . LEU A 1 431 ? 21.620 47.527 0.731 1.00 53.69 431 LEU A N 1
ATOM 3531 C CA . LEU A 1 431 ? 22.972 47.360 0.181 1.00 53.69 431 LEU A CA 1
ATOM 3532 C C . LEU A 1 431 ? 23.939 46.708 1.183 1.00 53.69 431 LEU A C 1
ATOM 3534 O O . LEU A 1 431 ? 24.702 45.819 0.802 1.00 53.69 431 LEU A O 1
ATOM 3538 N N . SER A 1 432 ? 23.881 47.100 2.460 1.00 56.91 432 SER A N 1
ATOM 3539 C CA . SER A 1 432 ? 24.680 46.485 3.528 1.00 56.91 432 SER A CA 1
ATOM 3540 C C . SER A 1 432 ? 24.315 45.011 3.737 1.00 56.91 432 SER A C 1
ATOM 3542 O O . SER A 1 432 ? 25.201 44.168 3.895 1.00 56.91 432 SER A O 1
ATOM 3544 N N . ASP A 1 433 ? 23.026 44.675 3.677 1.00 55.34 433 ASP A N 1
ATOM 3545 C CA . ASP A 1 433 ? 22.546 43.303 3.858 1.00 55.34 433 ASP A CA 1
ATOM 3546 C C . ASP A 1 433 ? 22.842 42.400 2.653 1.00 55.34 433 ASP A C 1
ATOM 3548 O O . ASP A 1 433 ? 23.208 41.237 2.843 1.00 55.34 433 ASP A O 1
ATOM 3552 N N . CYS A 1 434 ? 22.795 42.922 1.424 1.00 53.38 434 CYS A N 1
ATOM 3553 C CA . CYS A 1 434 ? 23.253 42.213 0.220 1.00 53.38 434 CYS A CA 1
ATOM 3554 C C . CYS A 1 434 ? 24.757 41.880 0.262 1.00 53.38 434 CYS A C 1
ATOM 3556 O O . CYS A 1 434 ? 25.167 40.784 -0.123 1.00 53.38 434 CYS A O 1
ATOM 3558 N N . PHE A 1 435 ? 25.594 42.789 0.773 1.00 50.62 435 PHE A N 1
ATOM 3559 C CA . PHE A 1 435 ? 27.033 42.535 0.912 1.00 50.62 435 PHE A CA 1
ATOM 3560 C C . PHE A 1 435 ? 27.328 41.484 2.000 1.00 50.62 435 PHE A C 1
ATOM 3562 O O . PHE A 1 435 ? 28.143 40.580 1.800 1.00 50.62 435 PHE A O 1
ATOM 3569 N N . LYS A 1 436 ? 26.606 41.541 3.129 1.00 54.69 436 LYS A N 1
ATOM 3570 C CA . LYS A 1 436 ? 26.711 40.561 4.229 1.00 54.69 436 LYS A CA 1
ATOM 3571 C C . LYS A 1 436 ? 26.219 39.169 3.835 1.00 54.69 436 LYS A C 1
ATOM 3573 O O . LYS A 1 436 ? 26.813 38.175 4.247 1.00 54.69 436 LYS A O 1
ATOM 3578 N N . THR A 1 437 ? 25.138 39.075 3.061 1.00 47.75 437 THR A N 1
ATOM 3579 C CA . THR A 1 437 ? 24.579 37.784 2.618 1.00 47.75 437 THR A CA 1
ATOM 3580 C C . THR A 1 437 ? 25.492 37.073 1.625 1.00 47.75 437 THR A C 1
ATOM 3582 O O . THR A 1 437 ? 25.690 35.870 1.772 1.00 47.75 437 THR A O 1
ATOM 3585 N N . SER A 1 438 ? 26.129 37.809 0.709 1.00 46.34 438 SER A N 1
ATOM 3586 C CA . SER A 1 438 ? 27.115 37.258 -0.233 1.00 46.34 438 SER A CA 1
ATOM 3587 C C . SER A 1 438 ? 28.347 36.664 0.476 1.00 46.34 438 SER A C 1
ATOM 3589 O O . SER A 1 438 ? 28.775 35.547 0.171 1.00 46.34 438 SER A O 1
ATOM 3591 N N . SER A 1 439 ? 28.861 37.346 1.507 1.00 50.62 439 SER A N 1
ATOM 3592 C CA . SER A 1 439 ? 29.960 36.833 2.341 1.00 50.62 439 SER A CA 1
ATOM 3593 C C . SER A 1 439 ? 29.533 35.636 3.210 1.00 50.62 439 SER A C 1
ATOM 3595 O O . SER A 1 439 ? 30.267 34.652 3.316 1.00 50.62 439 SER A O 1
ATOM 3597 N N . LYS A 1 440 ? 28.302 35.644 3.750 1.00 53.25 440 LYS A N 1
ATOM 3598 C CA . LYS A 1 440 ? 27.721 34.505 4.488 1.00 53.25 440 LYS A CA 1
ATOM 3599 C C . LYS A 1 440 ? 27.620 33.232 3.646 1.00 53.25 440 LYS A C 1
ATOM 3601 O O . LYS A 1 440 ? 27.870 32.156 4.177 1.00 53.25 440 LYS A O 1
ATOM 3606 N N . SER A 1 441 ? 27.271 33.326 2.361 1.00 54.28 441 SER A N 1
ATOM 3607 C CA . SER A 1 441 ? 27.236 32.159 1.465 1.00 54.28 441 SER A CA 1
ATOM 3608 C C . SER A 1 441 ? 28.617 31.537 1.252 1.00 54.28 441 SER A C 1
ATOM 3610 O O . SER A 1 441 ? 28.734 30.318 1.292 1.00 54.28 441 SER A O 1
ATOM 3612 N N . GLN A 1 442 ? 29.666 32.353 1.115 1.00 52.41 442 GLN A N 1
ATOM 3613 C CA . GLN A 1 442 ? 31.038 31.852 0.968 1.00 52.41 442 GLN A CA 1
ATOM 3614 C C . GLN A 1 442 ? 31.557 31.172 2.248 1.00 52.41 442 GLN A C 1
ATOM 3616 O O . GLN A 1 442 ? 32.290 30.192 2.168 1.00 52.41 442 GLN A O 1
ATOM 3621 N N . LEU A 1 443 ? 31.134 31.643 3.427 1.00 54.97 443 LEU A N 1
ATOM 3622 C CA . LEU A 1 443 ? 31.477 31.042 4.725 1.00 54.97 443 LEU A CA 1
ATOM 3623 C C . LEU A 1 443 ? 30.664 29.775 5.045 1.00 54.97 443 LEU A C 1
ATOM 3625 O O . LEU A 1 443 ? 31.155 28.881 5.733 1.00 54.97 443 LEU A O 1
ATOM 3629 N N . LYS A 1 444 ? 29.431 29.669 4.536 1.00 56.19 444 LYS A N 1
ATOM 3630 C CA . LYS A 1 444 ? 28.557 28.506 4.750 1.00 56.19 444 LYS A CA 1
ATOM 3631 C C . LYS A 1 444 ? 29.112 27.236 4.095 1.00 56.19 444 LYS A C 1
ATOM 3633 O O . LYS A 1 444 ? 29.034 26.165 4.689 1.00 56.19 444 LYS A O 1
ATOM 3638 N N . ASP A 1 445 ? 29.736 27.364 2.927 1.00 55.16 445 ASP A N 1
ATOM 3639 C CA . ASP A 1 445 ? 30.360 26.236 2.222 1.00 55.16 445 ASP A CA 1
ATOM 3640 C C . ASP A 1 445 ? 31.596 25.681 2.960 1.00 55.16 445 ASP A C 1
ATOM 3642 O O . ASP A 1 445 ? 31.887 24.484 2.860 1.00 55.16 445 ASP A O 1
ATOM 3646 N N . ILE A 1 446 ? 32.273 26.536 3.742 1.00 55.88 446 ILE A N 1
ATOM 3647 C CA . ILE A 1 446 ? 33.422 26.203 4.600 1.00 55.88 446 ILE A CA 1
ATOM 3648 C C . ILE A 1 446 ? 32.944 25.523 5.892 1.00 55.88 446 ILE A C 1
ATOM 3650 O O . ILE A 1 446 ? 33.446 24.462 6.251 1.00 55.88 446 ILE A O 1
ATOM 3654 N N . ALA A 1 447 ? 31.924 26.076 6.557 1.00 48.50 447 ALA A N 1
ATOM 3655 C CA . ALA A 1 447 ? 31.366 25.505 7.787 1.00 48.50 447 ALA A CA 1
ATOM 3656 C C . ALA A 1 447 ? 30.689 24.138 7.562 1.00 48.50 447 ALA A C 1
ATOM 3658 O O . ALA A 1 447 ? 30.753 23.266 8.423 1.00 48.50 447 ALA A O 1
ATOM 3659 N N . CYS A 1 448 ? 30.074 23.924 6.393 1.00 53.38 448 CYS A N 1
ATOM 3660 C CA . CYS A 1 448 ? 29.424 22.660 6.034 1.00 53.38 448 CYS A CA 1
ATOM 3661 C C . CYS A 1 448 ? 30.369 21.630 5.373 1.00 53.38 448 CYS A C 1
ATOM 3663 O O . CYS A 1 448 ? 29.889 20.622 4.858 1.00 53.38 448 CYS A O 1
ATOM 3665 N N . GLY A 1 449 ? 31.691 21.862 5.363 1.00 52.53 449 GLY A N 1
ATOM 3666 C CA . GLY A 1 449 ? 32.703 20.861 4.985 1.00 52.53 449 GLY A CA 1
ATOM 3667 C C . GLY A 1 449 ? 32.703 20.407 3.525 1.00 52.53 449 GLY A C 1
ATOM 3668 O O . GLY A 1 449 ? 33.248 19.352 3.211 1.00 52.53 449 GLY A O 1
ATOM 3669 N N . THR A 1 450 ? 32.106 21.177 2.613 1.00 46.31 450 THR A N 1
ATOM 3670 C CA . THR A 1 450 ? 31.991 20.765 1.200 1.00 46.31 450 THR A CA 1
ATOM 3671 C C . THR A 1 450 ? 33.236 21.072 0.360 1.00 46.31 450 THR A C 1
ATOM 3673 O O . THR A 1 450 ? 33.379 20.524 -0.733 1.00 46.31 450 THR A O 1
ATOM 3676 N N . LYS A 1 451 ? 34.165 21.902 0.861 1.00 50.41 451 LYS A N 1
ATOM 3677 C CA . LYS A 1 451 ? 35.450 22.216 0.213 1.00 50.41 451 LYS A CA 1
ATOM 3678 C C . LYS A 1 451 ? 36.566 22.396 1.250 1.00 50.41 451 LYS A C 1
ATOM 3680 O O . LYS A 1 451 ? 36.453 23.254 2.119 1.00 50.41 451 LYS A O 1
ATOM 3685 N N . GLN A 1 452 ? 37.668 21.651 1.119 1.00 47.69 452 GLN A N 1
ATOM 3686 C CA . GLN A 1 452 ? 38.914 21.931 1.848 1.00 47.69 452 GLN A CA 1
ATOM 3687 C C . GLN A 1 452 ? 39.576 23.174 1.244 1.00 47.69 452 GLN A C 1
ATOM 3689 O O . GLN A 1 452 ? 40.082 23.130 0.123 1.00 47.69 452 GLN A O 1
ATOM 3694 N N . TYR A 1 453 ? 39.565 24.288 1.974 1.00 46.88 453 TYR A N 1
ATOM 3695 C CA . TYR A 1 453 ? 40.253 25.508 1.566 1.00 46.88 453 TYR A CA 1
ATOM 3696 C C . TYR A 1 453 ? 41.561 25.638 2.351 1.00 46.88 453 TYR A C 1
ATOM 3698 O O . TYR A 1 453 ? 41.544 25.920 3.545 1.00 46.88 453 TYR A O 1
ATOM 3706 N N . LYS A 1 454 ? 42.706 25.429 1.689 1.00 41.88 454 LYS A N 1
ATOM 3707 C CA . LYS A 1 454 ? 44.012 25.799 2.253 1.00 41.88 454 LYS A CA 1
ATOM 3708 C C . LYS A 1 454 ? 44.186 27.303 2.086 1.00 41.88 454 LYS A C 1
ATOM 3710 O O . LYS A 1 454 ? 44.434 27.780 0.979 1.00 41.88 454 LYS A O 1
ATOM 3715 N N . PHE A 1 455 ? 44.030 28.049 3.172 1.00 39.62 455 PHE A N 1
ATOM 3716 C CA . PHE A 1 455 ? 44.319 29.476 3.172 1.00 39.62 455 PHE A CA 1
ATOM 3717 C C . PHE A 1 455 ? 45.842 29.667 3.204 1.00 39.62 455 PHE A C 1
ATOM 3719 O O . PHE A 1 455 ? 46.475 29.428 4.226 1.00 39.62 455 PHE A O 1
ATOM 3726 N N . LYS A 1 456 ? 46.448 30.073 2.082 1.00 33.28 456 LYS A N 1
ATOM 3727 C CA . LYS A 1 456 ? 47.793 30.661 2.094 1.00 33.28 456 LYS A CA 1
ATOM 3728 C C . LYS A 1 456 ? 47.626 32.157 2.328 1.00 33.28 456 LYS A C 1
ATOM 3730 O O . LYS A 1 456 ? 47.230 32.877 1.416 1.00 33.28 456 LYS A O 1
ATOM 3735 N N . ALA A 1 457 ? 47.885 32.602 3.551 1.00 35.47 457 ALA A N 1
ATOM 3736 C CA . ALA A 1 457 ? 48.067 34.018 3.817 1.00 35.47 457 ALA A CA 1
ATOM 3737 C C . ALA A 1 457 ? 49.425 34.435 3.232 1.00 35.47 457 ALA A C 1
ATOM 3739 O O . ALA A 1 457 ? 50.452 33.872 3.605 1.00 35.47 457 ALA A O 1
ATOM 3740 N N . GLU A 1 458 ? 49.441 35.396 2.309 1.00 32.03 458 GLU A N 1
ATOM 3741 C CA . GLU A 1 458 ? 50.642 36.194 2.054 1.00 32.03 458 GLU A CA 1
ATOM 3742 C C . GLU A 1 458 ? 50.910 37.017 3.317 1.00 32.03 458 GLU A C 1
ATOM 3744 O O . GLU A 1 458 ? 50.334 38.084 3.526 1.00 32.03 458 GLU A O 1
ATOM 3749 N N . ILE A 1 459 ? 51.739 36.468 4.200 1.00 34.56 459 ILE A N 1
ATOM 3750 C CA . ILE A 1 459 ? 52.402 37.223 5.255 1.00 34.56 459 ILE A CA 1
ATOM 3751 C C . ILE A 1 459 ? 53.775 37.555 4.680 1.00 34.56 459 ILE A C 1
ATOM 3753 O O . ILE A 1 459 ? 54.536 36.660 4.319 1.00 34.56 459 ILE A O 1
ATOM 3757 N N . THR A 1 460 ? 54.044 38.846 4.521 1.00 38.84 460 THR A N 1
ATOM 3758 C CA . THR A 1 460 ? 55.382 39.380 4.253 1.00 38.84 460 THR A CA 1
ATOM 3759 C C . THR A 1 460 ? 56.396 38.764 5.212 1.00 38.84 460 THR A C 1
ATOM 3761 O O . THR A 1 460 ? 56.151 38.746 6.417 1.00 38.84 460 THR A O 1
ATOM 3764 N N . ASP A 1 461 ? 57.504 38.279 4.649 1.00 38.22 461 ASP A N 1
ATOM 3765 C CA . ASP A 1 461 ? 58.663 37.702 5.332 1.00 38.22 461 ASP A CA 1
ATOM 3766 C C . ASP A 1 461 ? 59.089 38.539 6.547 1.00 38.22 461 ASP A C 1
ATOM 3768 O O . ASP A 1 461 ? 59.630 39.615 6.350 1.00 38.22 461 ASP A O 1
ATOM 3772 N N . GLU A 1 462 ? 58.827 38.077 7.771 1.00 38.44 462 GLU A N 1
ATOM 3773 C CA . GLU A 1 462 ? 59.560 38.380 9.020 1.00 38.44 462 GLU A CA 1
ATOM 3774 C C . GLU A 1 462 ? 58.797 37.679 10.169 1.00 38.44 462 GLU A C 1
ATOM 3776 O O . GLU A 1 462 ? 57.980 38.297 10.842 1.00 38.44 462 GLU A O 1
ATOM 3781 N N . ASP A 1 463 ? 58.952 36.357 10.297 1.00 34.78 463 ASP A N 1
ATOM 3782 C CA . ASP A 1 463 ? 58.961 35.611 11.573 1.00 34.78 463 ASP A CA 1
ATOM 3783 C C . ASP A 1 463 ? 58.919 34.108 11.266 1.00 34.78 463 ASP A C 1
ATOM 3785 O O . ASP A 1 463 ? 57.871 33.483 11.097 1.00 34.78 463 ASP A O 1
ATOM 3789 N N . ARG A 1 464 ? 60.109 33.508 11.156 1.00 44.72 464 ARG A N 1
ATOM 3790 C CA . ARG A 1 464 ? 60.259 32.052 11.175 1.00 44.72 464 ARG A CA 1
ATOM 3791 C C . ARG A 1 464 ? 60.118 31.580 12.615 1.00 44.72 464 ARG A C 1
ATOM 3793 O O . ARG A 1 464 ? 61.090 31.636 13.366 1.00 44.72 464 ARG A O 1
ATOM 3800 N N . VAL A 1 465 ? 58.946 31.076 12.974 1.00 38.94 465 VAL A N 1
ATOM 3801 C CA . VAL A 1 465 ? 58.801 30.205 14.142 1.00 38.94 465 VAL A CA 1
ATOM 3802 C C . VAL A 1 465 ? 58.101 28.929 13.694 1.00 38.94 465 VAL A C 1
ATOM 3804 O O . VAL A 1 465 ? 57.118 28.993 12.963 1.00 38.94 465 VAL A O 1
ATOM 3807 N N . ASP A 1 466 ? 58.718 27.810 14.074 1.00 40.06 466 ASP A N 1
ATOM 3808 C CA . ASP A 1 466 ? 58.457 26.422 13.694 1.00 40.06 466 ASP A CA 1
ATOM 3809 C C . ASP A 1 466 ? 57.044 26.117 13.184 1.00 40.06 466 ASP A C 1
ATOM 3811 O O . ASP A 1 466 ? 56.039 26.296 13.872 1.00 40.06 466 ASP A O 1
ATOM 3815 N N . GLU A 1 467 ? 57.012 25.566 11.972 1.00 42.16 467 GLU A N 1
ATOM 3816 C CA . GLU A 1 467 ? 55.877 24.862 11.390 1.00 42.16 467 GLU A CA 1
ATOM 3817 C C . GLU A 1 467 ? 55.564 23.650 12.289 1.00 42.16 467 GLU A C 1
ATOM 3819 O O . GLU A 1 467 ? 56.127 22.568 12.132 1.00 42.16 467 GLU A O 1
ATOM 3824 N N . PHE A 1 468 ? 54.705 23.846 13.295 1.00 32.62 468 PHE A N 1
ATOM 3825 C CA . PHE A 1 468 ? 54.093 22.747 14.036 1.00 32.62 468 PHE A CA 1
ATOM 3826 C C . PHE A 1 468 ? 53.109 22.043 13.102 1.00 32.62 468 PHE A C 1
ATOM 3828 O O . PHE A 1 468 ? 51.921 22.355 13.049 1.00 32.62 468 PHE A O 1
ATOM 3835 N N . ASP A 1 469 ? 53.635 21.091 12.341 1.00 43.66 469 ASP A N 1
ATOM 3836 C CA . ASP A 1 469 ? 52.863 20.149 11.541 1.00 43.66 469 ASP A CA 1
ATOM 3837 C C . ASP A 1 469 ? 52.293 19.054 12.466 1.00 43.66 469 ASP A C 1
ATOM 3839 O O . ASP A 1 469 ? 52.651 17.880 12.401 1.00 43.66 469 ASP A O 1
ATOM 3843 N N . GLU A 1 470 ? 51.418 19.445 13.396 1.00 42.84 470 GLU A N 1
ATOM 3844 C CA . GLU A 1 470 ? 50.481 18.519 14.031 1.00 42.84 470 GLU A CA 1
ATOM 3845 C C . GLU A 1 470 ? 49.176 18.588 13.242 1.00 42.84 470 GLU A C 1
ATOM 3847 O O . GLU A 1 470 ? 48.231 19.295 13.588 1.00 42.84 470 GLU A O 1
ATOM 3852 N N . THR A 1 471 ? 49.115 17.852 12.130 1.00 47.88 471 THR A N 1
ATOM 3853 C CA . THR A 1 471 ? 47.847 17.590 11.449 1.00 47.88 471 THR A CA 1
ATOM 3854 C C . THR A 1 471 ? 46.923 16.840 12.402 1.00 47.88 471 THR A C 1
ATOM 3856 O O . THR A 1 471 ? 46.984 15.616 12.519 1.00 47.88 471 THR A O 1
ATOM 3859 N N . ILE A 1 472 ? 46.065 17.586 13.095 1.00 54.19 472 ILE A N 1
ATOM 3860 C CA . ILE A 1 472 ? 44.969 17.053 13.899 1.00 54.19 472 ILE A CA 1
ATOM 3861 C C . ILE A 1 472 ? 44.111 16.189 12.963 1.00 54.19 472 ILE A C 1
ATOM 3863 O O . ILE A 1 472 ? 43.544 16.681 11.985 1.00 54.19 472 ILE A O 1
ATOM 3867 N N . HIS A 1 473 ? 44.056 14.880 13.220 1.00 48.88 473 HIS A N 1
ATOM 3868 C CA . HIS A 1 473 ? 43.221 13.956 12.455 1.00 48.88 473 HIS A CA 1
ATOM 3869 C C . HIS A 1 473 ? 41.743 14.244 12.744 1.00 48.88 473 HIS A C 1
ATOM 3871 O O . HIS A 1 473 ? 41.210 13.808 13.759 1.00 48.88 473 HIS A O 1
ATOM 3877 N N . LEU A 1 474 ? 41.095 14.985 11.844 1.00 57.91 474 LEU A N 1
ATOM 3878 C CA . LEU A 1 474 ? 39.657 15.257 11.880 1.00 57.91 474 LEU A CA 1
ATOM 3879 C C . LEU A 1 474 ? 38.906 14.228 11.023 1.00 57.91 474 LEU A C 1
ATOM 3881 O O . LEU A 1 474 ? 39.344 13.894 9.916 1.00 57.91 474 LEU A O 1
ATOM 3885 N N . GLU A 1 475 ? 37.783 13.710 11.525 1.00 52.94 475 GLU A N 1
ATOM 3886 C CA . GLU A 1 475 ? 36.964 12.742 10.790 1.00 52.94 475 GLU A CA 1
ATOM 3887 C C . GLU A 1 475 ? 36.198 13.400 9.623 1.00 52.94 475 GLU A C 1
ATOM 3889 O O . GLU A 1 475 ? 36.080 14.623 9.504 1.00 52.94 475 GLU A O 1
ATOM 3894 N N . ARG A 1 476 ? 35.666 12.580 8.701 1.00 52.91 476 ARG A N 1
ATOM 3895 C CA . ARG A 1 476 ? 34.971 13.067 7.498 1.00 52.91 476 ARG A CA 1
ATOM 3896 C C . ARG A 1 476 ? 33.709 13.851 7.881 1.00 52.91 476 ARG A C 1
ATOM 3898 O O . ARG A 1 476 ? 32.674 13.255 8.161 1.00 52.91 476 ARG A O 1
ATOM 3905 N N . GLY A 1 477 ? 33.783 15.176 7.776 1.00 56.16 477 GLY A N 1
ATOM 3906 C CA . GLY A 1 477 ? 32.679 16.097 8.070 1.00 56.16 477 GLY A CA 1
ATOM 3907 C C . GLY A 1 477 ? 32.966 17.075 9.210 1.00 56.16 477 GLY A C 1
ATOM 3908 O O . GLY A 1 477 ? 32.159 17.974 9.435 1.00 56.16 477 GLY A O 1
ATOM 3909 N N . GLU A 1 478 ? 34.106 16.946 9.887 1.00 59.34 478 GLU A N 1
ATOM 3910 C CA . GLU A 1 478 ? 34.539 17.865 10.938 1.00 59.34 478 GLU A CA 1
ATOM 3911 C C . GLU A 1 478 ? 35.520 18.905 10.382 1.00 59.34 478 GLU A C 1
ATOM 3913 O O . GLU A 1 478 ? 36.426 18.576 9.618 1.00 59.34 478 GLU A O 1
ATOM 3918 N N . ASN A 1 479 ? 35.340 20.175 10.761 1.00 61.91 479 ASN A N 1
ATOM 3919 C CA . ASN A 1 479 ? 36.258 21.260 10.412 1.00 61.91 479 ASN A CA 1
ATOM 3920 C C . ASN A 1 479 ? 36.624 22.042 11.672 1.00 61.91 479 ASN A C 1
ATOM 3922 O O . ASN A 1 479 ? 35.741 22.448 12.430 1.00 61.91 479 ASN A O 1
ATOM 3926 N N . LEU A 1 480 ? 37.917 22.294 11.854 1.00 70.38 480 LEU A N 1
ATOM 3927 C CA . LEU A 1 480 ? 38.436 23.165 12.901 1.00 70.38 480 LEU A CA 1
ATOM 3928 C C . LEU A 1 480 ? 38.693 24.554 12.308 1.00 70.38 480 LEU A C 1
ATOM 3930 O O . LEU A 1 480 ? 39.334 24.678 11.265 1.00 70.38 480 LEU A O 1
ATOM 3934 N N . PHE A 1 481 ? 38.157 25.593 12.948 1.00 70.50 481 PHE A N 1
ATOM 3935 C CA . PHE A 1 481 ? 38.330 26.980 12.523 1.00 70.50 481 PHE A CA 1
ATOM 3936 C C . PHE A 1 481 ? 38.933 27.790 13.666 1.00 70.50 481 PHE A C 1
ATOM 3938 O O . PHE A 1 481 ? 38.278 28.020 14.683 1.00 70.50 481 PHE A O 1
ATOM 3945 N N . GLU A 1 482 ? 40.179 28.215 13.487 1.00 77.81 482 GLU A N 1
ATOM 3946 C CA . GLU A 1 482 ? 40.935 28.969 14.483 1.00 77.81 482 GLU A CA 1
ATOM 3947 C C . GLU A 1 482 ? 41.072 30.428 14.048 1.00 77.81 482 GLU A C 1
ATOM 3949 O O . GLU A 1 482 ? 41.409 30.727 12.901 1.00 77.81 482 GLU A O 1
ATOM 3954 N N . ILE A 1 483 ? 40.791 31.353 14.970 1.00 75.81 483 ILE A N 1
ATOM 3955 C CA . ILE A 1 483 ? 40.910 32.794 14.736 1.00 75.81 483 ILE A CA 1
ATOM 3956 C C . ILE A 1 483 ? 42.057 33.315 15.593 1.00 75.81 483 ILE A C 1
ATOM 3958 O O . ILE A 1 483 ? 41.908 33.488 16.802 1.00 75.81 483 ILE A O 1
ATOM 3962 N N . HIS A 1 484 ? 43.187 33.600 14.952 1.00 80.81 484 HIS A N 1
ATOM 3963 C CA . HIS A 1 484 ? 44.330 34.235 15.597 1.00 80.81 484 HIS A CA 1
ATOM 3964 C C . HIS A 1 484 ? 44.350 35.736 15.278 1.00 80.81 484 HIS A C 1
ATOM 3966 O O . HIS A 1 484 ? 44.547 36.137 14.129 1.00 80.81 484 HIS A O 1
ATOM 3972 N N . VAL A 1 485 ? 44.136 36.579 16.291 1.00 80.44 485 VAL A N 1
ATOM 3973 C CA . VAL A 1 485 ? 44.266 38.038 16.167 1.00 80.44 485 VAL A CA 1
ATOM 3974 C C . VAL A 1 485 ? 45.668 38.414 16.627 1.00 80.44 485 VAL A C 1
ATOM 3976 O O . VAL A 1 485 ? 45.962 38.318 17.808 1.00 80.44 485 VAL A O 1
ATOM 3979 N N . SER A 1 486 ? 46.538 38.795 15.688 1.00 79.00 486 SER A N 1
ATOM 3980 C CA . SER A 1 486 ? 47.956 39.042 15.989 1.00 79.00 486 SER A CA 1
ATOM 3981 C C . SER A 1 486 ? 48.226 40.418 16.603 1.00 79.00 486 SER A C 1
ATOM 3983 O O . SER A 1 486 ? 48.994 40.506 17.550 1.00 79.00 486 SER A O 1
ATOM 3985 N N . LYS A 1 487 ? 47.666 41.488 16.026 1.00 82.19 487 LYS A N 1
ATOM 3986 C CA . LYS A 1 487 ? 47.762 42.862 16.542 1.00 82.19 487 LYS A CA 1
ATOM 3987 C C . LYS A 1 487 ? 46.779 43.789 15.848 1.00 82.19 487 LYS A C 1
ATOM 3989 O O . LYS A 1 487 ? 46.341 43.516 14.728 1.00 82.19 487 LYS A O 1
ATOM 3994 N N . VAL A 1 488 ? 46.479 44.917 16.483 1.00 81.31 488 VAL A N 1
ATOM 3995 C CA . VAL A 1 488 ? 45.643 45.985 15.922 1.00 81.31 488 VAL A CA 1
ATOM 3996 C C . VAL A 1 488 ? 46.490 47.235 15.705 1.00 81.31 488 VAL A C 1
ATOM 3998 O O . VAL A 1 488 ? 47.109 47.727 16.637 1.00 81.31 488 VAL A O 1
ATOM 4001 N N . ASN A 1 489 ? 46.495 47.785 14.487 1.00 82.06 489 ASN A N 1
ATOM 4002 C CA . ASN A 1 489 ? 47.249 49.001 14.167 1.00 82.06 489 ASN A CA 1
ATOM 4003 C C . ASN A 1 489 ? 46.308 50.204 14.020 1.00 82.06 489 ASN A C 1
ATOM 4005 O O . ASN A 1 489 ? 45.499 50.243 13.091 1.00 82.06 489 ASN A O 1
ATOM 4009 N N . PHE A 1 490 ? 46.432 51.207 14.893 1.00 82.50 490 PHE A N 1
ATOM 4010 C CA . PHE A 1 490 ? 45.646 52.440 14.785 1.00 82.50 490 PHE A CA 1
ATOM 4011 C C . PHE A 1 490 ? 46.300 53.462 13.849 1.00 82.50 490 PHE A C 1
ATOM 4013 O O . PHE A 1 490 ? 47.508 53.698 13.903 1.00 82.50 490 PHE A O 1
ATOM 4020 N N . SER A 1 491 ? 45.488 54.110 13.007 1.00 81.88 491 SER A N 1
ATOM 4021 C CA . SER A 1 491 ? 45.950 55.228 12.180 1.00 81.88 491 SER A CA 1
ATOM 4022 C C . SER A 1 491 ? 46.187 56.488 13.032 1.00 81.88 491 SER A C 1
ATOM 4024 O O . SER A 1 491 ? 45.552 56.667 14.078 1.00 81.88 491 SER A O 1
ATOM 4026 N N . PRO A 1 492 ? 47.073 57.406 12.607 1.00 75.75 492 PRO A N 1
ATOM 4027 C CA . PRO A 1 492 ? 47.355 58.633 13.354 1.00 75.75 492 PRO A CA 1
ATOM 4028 C C . PRO A 1 492 ? 46.137 59.569 13.471 1.00 75.75 492 PRO A C 1
ATOM 4030 O O . PRO A 1 492 ? 46.041 60.356 14.413 1.00 75.75 492 PRO A O 1
ATOM 4033 N N . GLU A 1 493 ? 45.177 59.502 12.548 1.00 82.31 493 GLU A N 1
ATOM 4034 C CA . GLU A 1 493 ? 43.873 60.167 12.660 1.00 82.31 493 GLU A CA 1
ATOM 4035 C C . GLU A 1 493 ? 43.034 59.564 13.793 1.00 82.31 493 GLU A C 1
ATOM 4037 O O . GLU A 1 493 ? 42.461 60.311 14.585 1.00 82.31 493 GLU A O 1
ATOM 4042 N N . ALA A 1 494 ? 43.009 58.232 13.913 1.00 74.56 494 ALA A N 1
ATOM 4043 C CA . ALA A 1 494 ? 42.258 57.534 14.953 1.00 74.56 494 ALA A CA 1
ATOM 4044 C C . ALA A 1 494 ? 42.842 57.801 16.349 1.00 74.56 494 ALA A C 1
ATOM 4046 O O . ALA A 1 494 ? 42.097 58.129 17.267 1.00 74.56 494 ALA A O 1
ATOM 4047 N N . LEU A 1 495 ? 44.171 57.770 16.500 1.00 78.94 495 LEU A N 1
ATOM 4048 C CA . LEU A 1 495 ? 44.840 58.100 17.769 1.00 78.94 495 LEU A CA 1
ATOM 4049 C C . LEU A 1 495 ? 44.569 59.549 18.210 1.00 78.94 495 LEU A C 1
ATOM 4051 O O . LEU A 1 495 ? 44.345 59.809 19.390 1.00 78.94 495 LEU A O 1
ATOM 4055 N N . ARG A 1 496 ? 44.513 60.499 17.264 1.00 79.69 496 ARG A N 1
ATOM 4056 C CA . ARG A 1 496 ? 44.112 61.887 17.558 1.00 79.69 496 ARG A CA 1
ATOM 4057 C C . ARG A 1 496 ? 42.647 61.994 17.980 1.00 79.69 496 ARG A C 1
ATOM 4059 O O . ARG A 1 496 ? 42.346 62.800 18.854 1.00 79.69 496 ARG A O 1
ATOM 4066 N N . ALA A 1 497 ? 41.762 61.190 17.391 1.00 79.88 497 ALA A N 1
ATOM 4067 C CA . ALA A 1 497 ? 40.346 61.153 17.748 1.00 79.88 497 ALA A CA 1
ATOM 4068 C C . ALA A 1 497 ? 40.096 60.523 19.130 1.00 79.88 497 ALA A C 1
ATOM 4070 O O . ALA A 1 497 ? 39.212 60.982 19.849 1.00 79.88 497 ALA A O 1
ATOM 4071 N N . PHE A 1 498 ? 40.889 59.520 19.528 1.00 78.75 498 PHE A N 1
ATOM 4072 C CA . PHE A 1 498 ? 40.830 58.945 20.877 1.00 78.75 498 PHE A CA 1
ATOM 4073 C C . PHE A 1 498 ? 41.332 59.911 21.959 1.00 78.75 498 PHE A C 1
ATOM 4075 O O . PHE A 1 498 ? 40.950 59.776 23.118 1.00 78.75 498 PHE A O 1
ATOM 4082 N N . GLY A 1 499 ? 42.179 60.882 21.599 1.00 74.88 499 GLY A N 1
ATOM 4083 C CA . GLY A 1 499 ? 42.728 61.878 22.526 1.00 74.88 499 GLY A CA 1
ATOM 4084 C C . GLY A 1 499 ? 43.763 61.327 23.518 1.00 74.88 499 GLY A C 1
ATOM 4085 O O . GLY A 1 499 ? 44.345 62.103 24.272 1.00 74.88 499 GLY A O 1
ATOM 4086 N N . ASP A 1 500 ? 44.024 60.017 23.489 1.00 74.12 500 ASP A N 1
ATOM 4087 C CA . ASP A 1 500 ? 45.022 59.308 24.289 1.00 74.12 500 ASP A CA 1
ATOM 4088 C C . ASP A 1 500 ? 46.076 58.690 23.355 1.00 74.12 500 ASP A C 1
ATOM 4090 O O . ASP A 1 500 ? 45.749 58.154 22.292 1.00 74.12 500 ASP A O 1
ATOM 4094 N N . ARG A 1 501 ? 47.357 58.783 23.732 1.00 69.12 501 ARG A N 1
ATOM 4095 C CA . ARG A 1 501 ? 48.463 58.225 22.935 1.00 69.12 501 ARG A CA 1
ATOM 4096 C C . ARG A 1 501 ? 48.535 56.701 23.041 1.00 69.12 501 ARG A C 1
ATOM 4098 O O . ARG A 1 501 ? 49.047 56.070 22.120 1.00 69.12 501 ARG A O 1
ATOM 4105 N N . GLU A 1 502 ? 48.008 56.125 24.122 1.00 78.31 502 GLU A N 1
ATOM 4106 C CA . GLU A 1 502 ? 47.994 54.680 24.372 1.00 78.31 502 GLU A CA 1
ATOM 4107 C C . GLU A 1 502 ? 46.596 54.223 24.824 1.00 78.31 502 GLU A C 1
ATOM 4109 O O . GLU A 1 502 ? 46.347 54.020 26.019 1.00 78.31 502 GLU A O 1
ATOM 4114 N N . PRO A 1 503 ? 45.648 54.068 23.882 1.00 80.56 503 PRO A N 1
ATOM 4115 C CA . PRO A 1 503 ? 44.292 53.653 24.211 1.00 80.56 503 PRO A CA 1
ATOM 4116 C C . PRO A 1 503 ? 44.258 52.203 24.719 1.00 80.56 503 PRO A C 1
ATOM 4118 O O . PRO A 1 503 ? 44.937 51.322 24.191 1.00 80.56 503 PRO A O 1
ATOM 4121 N N . SER A 1 504 ? 43.437 51.944 25.741 1.00 86.75 504 SER A N 1
ATOM 4122 C CA . SER A 1 504 ? 43.118 50.585 26.197 1.00 86.75 504 SER A CA 1
ATOM 4123 C C . SER A 1 504 ? 41.973 50.032 25.365 1.00 86.75 504 SER A C 1
ATOM 4125 O O . SER A 1 504 ? 40.863 50.565 25.415 1.00 86.75 504 SER A O 1
ATOM 4127 N N . THR A 1 505 ? 42.223 48.967 24.612 1.00 85.31 505 THR A N 1
ATOM 4128 C CA . THR A 1 505 ? 41.229 48.407 23.692 1.00 85.31 505 THR A CA 1
ATOM 4129 C C . THR A 1 505 ? 41.115 46.897 23.842 1.00 85.31 505 THR A C 1
ATOM 4131 O O . THR A 1 505 ? 42.034 46.223 24.302 1.00 85.31 505 THR A O 1
ATOM 4134 N N . PHE A 1 506 ? 39.943 46.380 23.495 1.00 87.19 506 PHE A N 1
ATOM 4135 C CA . PHE A 1 506 ? 39.674 44.958 23.350 1.00 87.19 506 PHE A CA 1
ATOM 4136 C C . PHE A 1 506 ? 38.717 44.763 22.180 1.00 87.19 506 PHE A C 1
ATOM 4138 O O . PHE A 1 506 ? 37.972 45.675 21.810 1.00 87.19 506 PHE A O 1
ATOM 4145 N N . CYS A 1 507 ? 38.728 43.569 21.608 1.00 83.69 507 CYS A N 1
ATOM 4146 C CA . CYS A 1 507 ? 37.850 43.186 20.521 1.00 83.69 507 CYS A CA 1
ATOM 4147 C C . CYS A 1 507 ? 36.902 42.100 21.005 1.00 83.69 507 CYS A C 1
ATOM 4149 O O . CYS A 1 507 ? 37.286 41.202 21.751 1.00 83.69 507 CYS A O 1
ATOM 4151 N N . THR A 1 508 ? 35.656 42.161 20.556 1.00 85.69 508 THR A N 1
ATOM 4152 C CA . THR A 1 508 ? 34.714 41.061 20.723 1.00 85.69 508 THR A CA 1
ATOM 4153 C C . THR A 1 508 ? 34.381 40.491 19.360 1.00 85.69 508 THR A C 1
ATOM 4155 O O . THR A 1 508 ? 34.223 41.224 18.384 1.00 85.69 508 THR A O 1
ATOM 4158 N N . TYR A 1 509 ? 34.304 39.171 19.277 1.00 82.94 509 TYR A N 1
ATOM 4159 C CA . TYR A 1 509 ? 33.935 38.482 18.053 1.00 82.94 509 TYR A CA 1
ATOM 4160 C C . TYR A 1 509 ? 33.015 37.310 18.373 1.00 82.94 509 TYR A C 1
ATOM 4162 O O . TYR A 1 509 ? 33.117 36.659 19.413 1.00 82.94 509 TYR A O 1
ATOM 4170 N N . ALA A 1 510 ? 32.064 37.073 17.479 1.00 79.81 510 ALA A N 1
ATOM 4171 C CA . ALA A 1 510 ? 31.171 35.928 17.522 1.00 79.81 510 ALA A CA 1
ATOM 4172 C C . ALA A 1 510 ? 31.275 35.216 16.179 1.00 79.81 510 ALA A C 1
ATOM 4174 O O . ALA A 1 510 ? 31.196 35.854 15.126 1.00 79.81 510 ALA A O 1
ATOM 4175 N N . PHE A 1 511 ? 31.457 33.901 16.224 1.00 76.12 511 PHE A N 1
ATOM 4176 C CA . PHE A 1 511 ? 31.492 33.067 15.035 1.00 76.12 511 PHE A CA 1
ATOM 4177 C C . PHE A 1 511 ? 30.269 32.156 15.033 1.00 76.12 511 PHE A C 1
ATOM 4179 O O . PHE A 1 511 ? 30.073 31.370 15.954 1.00 76.12 511 PHE A O 1
ATOM 4186 N N . TYR A 1 512 ? 29.444 32.272 13.993 1.00 74.38 512 TYR A N 1
ATOM 4187 C CA . TYR A 1 512 ? 28.195 31.520 13.852 1.00 74.38 512 TYR A CA 1
ATOM 4188 C C . TYR A 1 512 ? 27.269 31.661 15.083 1.00 74.38 512 TYR A C 1
ATOM 4190 O O . TYR A 1 512 ? 27.154 32.753 15.637 1.00 74.38 512 TYR A O 1
ATOM 4198 N N . ASP A 1 513 ? 26.614 30.578 15.504 1.00 70.00 513 ASP A N 1
ATOM 4199 C CA . ASP A 1 513 ? 25.748 30.519 16.691 1.00 70.00 513 ASP A CA 1
ATOM 4200 C C . ASP A 1 513 ? 26.533 30.337 18.009 1.00 70.00 513 ASP A C 1
ATOM 4202 O O . ASP A 1 513 ? 25.946 30.064 19.061 1.00 70.00 513 ASP A O 1
ATOM 4206 N N . PHE A 1 514 ? 27.865 30.473 17.987 1.00 68.81 514 PHE A N 1
ATOM 4207 C CA . PHE A 1 514 ? 28.671 30.375 19.201 1.00 68.81 514 PHE A CA 1
ATOM 4208 C C . PHE A 1 514 ? 28.653 31.676 20.008 1.00 68.81 514 PHE A C 1
ATOM 4210 O O . PHE A 1 514 ? 28.460 32.781 19.496 1.00 68.81 514 PHE A O 1
ATOM 4217 N N . LYS A 1 515 ? 28.857 31.528 21.322 1.00 73.94 515 LYS A N 1
ATOM 4218 C CA . LYS A 1 515 ? 28.841 32.639 22.280 1.00 73.94 515 LYS A CA 1
ATOM 4219 C C . LYS A 1 515 ? 29.919 33.668 21.935 1.00 73.94 515 LYS A C 1
ATOM 4221 O O . LYS A 1 515 ? 31.046 33.304 21.616 1.00 73.94 515 LYS A O 1
ATOM 4226 N N . LEU A 1 516 ? 29.556 34.945 22.059 1.00 80.88 516 LEU A N 1
ATOM 4227 C CA . LEU A 1 516 ? 30.449 36.087 21.877 1.00 80.88 516 LEU A CA 1
ATOM 4228 C C . LEU A 1 516 ? 31.678 35.951 22.789 1.00 80.88 516 LEU A C 1
ATOM 4230 O O . LEU A 1 516 ? 31.534 35.846 24.008 1.00 80.88 516 LEU A O 1
ATOM 4234 N N . GLN A 1 517 ? 32.867 35.964 22.193 1.00 82.50 517 GLN A N 1
ATOM 4235 C CA . GLN A 1 517 ? 34.145 35.942 22.898 1.00 82.50 517 GLN A CA 1
ATOM 4236 C C . GLN A 1 517 ? 34.777 37.335 22.880 1.00 82.50 517 GLN A C 1
ATOM 4238 O O . GLN A 1 517 ? 34.503 38.140 21.988 1.00 82.50 517 GLN A O 1
ATOM 4243 N N . ALA A 1 518 ? 35.598 37.631 23.886 1.00 84.44 518 ALA A N 1
ATOM 4244 C CA . ALA A 1 518 ? 36.277 38.912 24.045 1.00 84.44 518 ALA A CA 1
ATOM 4245 C C . ALA A 1 518 ? 37.778 38.688 24.230 1.00 84.44 518 ALA A C 1
ATOM 4247 O O . ALA A 1 518 ? 38.177 37.815 25.003 1.00 84.44 518 ALA A O 1
ATOM 4248 N N . THR A 1 519 ? 38.600 39.480 23.546 1.00 85.12 519 THR A N 1
ATOM 4249 C CA . THR A 1 519 ? 40.047 39.500 23.768 1.00 85.12 519 THR A CA 1
ATOM 4250 C C . THR A 1 519 ? 40.363 40.204 25.091 1.00 85.12 519 THR A C 1
ATOM 4252 O O . THR A 1 519 ? 39.575 41.037 25.554 1.00 85.12 519 THR A O 1
ATOM 4255 N N . PRO A 1 520 ? 41.507 39.898 25.724 1.00 82.00 520 PRO A N 1
ATOM 4256 C CA . PRO A 1 520 ? 41.972 40.667 26.870 1.00 82.00 520 PRO A CA 1
ATOM 4257 C C . PRO A 1 520 ? 42.160 42.143 26.492 1.00 82.00 520 PRO A C 1
ATOM 4259 O O . PRO A 1 520 ? 42.473 42.477 25.348 1.00 82.00 520 PRO A O 1
ATOM 4262 N N . VAL A 1 521 ? 41.938 43.030 27.462 1.00 85.50 521 VAL A N 1
ATOM 4263 C CA . VAL A 1 521 ? 42.124 44.473 27.273 1.00 85.50 521 VAL A CA 1
ATOM 4264 C C . VAL A 1 521 ? 43.613 44.784 27.309 1.00 85.50 521 VAL A C 1
ATOM 4266 O O . VAL A 1 521 ? 44.268 44.536 28.321 1.00 85.50 521 VAL A O 1
ATOM 4269 N N . VAL A 1 522 ? 44.127 45.370 26.231 1.00 85.81 522 VAL A N 1
ATOM 4270 C CA . VAL A 1 522 ? 45.540 45.736 26.095 1.00 85.81 522 VAL A CA 1
ATOM 4271 C C . VAL A 1 522 ? 45.650 47.227 25.792 1.00 85.81 522 VAL A C 1
ATOM 4273 O O . VAL A 1 522 ? 44.843 47.790 25.048 1.00 85.81 522 VAL A O 1
ATOM 4276 N N . ARG A 1 523 ? 46.633 47.885 26.413 1.00 83.06 523 ARG A N 1
ATOM 4277 C CA . ARG A 1 523 ? 46.880 49.323 26.283 1.00 83.06 523 ARG A CA 1
ATOM 4278 C C . ARG A 1 523 ? 48.082 49.573 25.386 1.00 83.06 523 ARG A C 1
ATOM 4280 O O . ARG A 1 523 ? 49.148 49.022 25.635 1.00 83.06 523 ARG A O 1
ATOM 4287 N N . GLY A 1 524 ? 47.909 50.404 24.365 1.00 80.62 524 GLY A N 1
ATOM 4288 C CA . GLY A 1 524 ? 48.991 50.770 23.456 1.00 80.62 524 GLY A CA 1
ATOM 4289 C C . GLY A 1 524 ? 48.479 51.315 22.129 1.00 80.62 524 GLY A C 1
ATOM 4290 O O . GLY A 1 524 ? 47.301 51.201 21.802 1.00 80.62 524 GLY A O 1
ATOM 4291 N N . SER A 1 525 ? 49.373 51.912 21.344 1.00 73.12 525 SER A N 1
ATOM 4292 C CA . SER A 1 525 ? 49.065 52.374 19.983 1.00 73.12 525 SER A CA 1
ATOM 4293 C C . SER A 1 525 ? 49.005 51.230 18.959 1.00 73.12 525 SER A C 1
ATOM 4295 O O . SER A 1 525 ? 48.397 51.390 17.899 1.00 73.12 525 SER A O 1
ATOM 4297 N N . GLN A 1 526 ? 49.608 50.082 19.290 1.00 76.38 526 GLN A N 1
ATOM 4298 C CA . GLN A 1 526 ? 49.519 48.824 18.545 1.00 76.38 526 GLN A CA 1
ATOM 4299 C C . GLN A 1 526 ? 49.399 47.626 19.508 1.00 76.38 526 GLN A C 1
ATOM 4301 O O . GLN A 1 526 ? 50.397 46.951 19.761 1.00 76.38 526 GLN A O 1
ATOM 4306 N N . PRO A 1 527 ? 48.225 4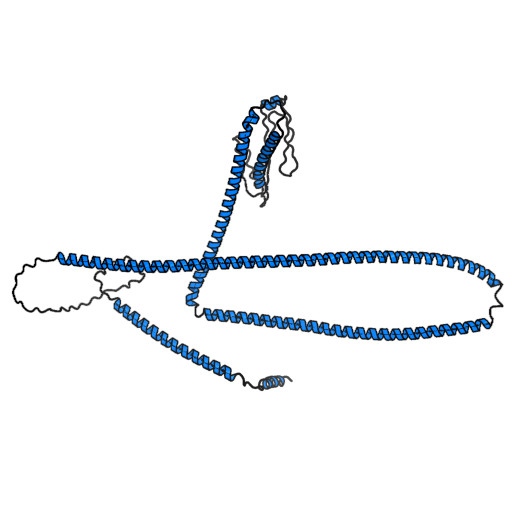7.390 20.121 1.00 75.00 527 PRO A N 1
ATOM 4307 C CA . PRO A 1 527 ? 48.037 46.260 21.026 1.00 75.00 527 PRO A CA 1
ATOM 4308 C C . PRO A 1 527 ? 48.079 44.935 20.247 1.00 75.00 527 PRO A C 1
ATOM 4310 O O . PRO A 1 527 ? 47.378 44.792 19.240 1.00 75.00 527 PRO A O 1
ATOM 4313 N N . ALA A 1 528 ? 48.922 44.009 20.713 1.00 69.06 528 ALA A N 1
ATOM 4314 C CA . ALA A 1 528 ? 49.025 42.627 20.243 1.00 69.06 528 ALA A CA 1
ATOM 4315 C C . ALA A 1 528 ? 48.231 41.691 21.155 1.00 69.06 528 ALA A C 1
ATOM 4317 O O . ALA A 1 528 ? 48.359 41.853 22.395 1.00 69.06 528 ALA A O 1
#